Protein 6G9C (pdb70)

Secondary structure (DSSP, 8-state):
--EEEEEEETTGGGS-GGG---GGG--TTS-SEEEEEEEEE-TTS-EE-SSTTIIIIIHHHHHGGGGT-TT-EEEEEEE-TTT-SHHHHHHTTSHHHHHHHHHHHHHHHHHTT-SEEEEE-S---GGGHHHHHHHHHHHHHHHHHHHHHHTSPPPEEEEEEE--HHHHHHH--HHHHHHH-SEEEEE---SS-TTSSB---SS-SS--TTS-GGGTT-SHHHHHHHHHHHT--GGGEEEEEESEEEEEEES-TT--STT-BEEEEPPPPTTT--TTEEEHHHHHHHHHTTPEEEEETTTTEEEEEETTEEEE---HHHHHHHHHHHHHHT-SEEEEE-GGGS-TTS-S-TTTTT-SSTTTHHHHHHH-/--EEEEEEETTGGGS-GGG---GGG--TTS-SEEEEEEEEE-TTS-EE-SSTTIIIIIHHHHHHGGGT-TT-EEEEEEE-TTT-SHHHHHHTTSHHHHHHHHHHHHHHHHHTT-SEEEEE-S---GGGHHHHHHHHHHHHHHHHHHHHHHT-PPPEEEEEEE--HHHHHHH--HHHHHTT-SEEEEE---SS-TTSSB---SS-SS--TTS-GGGTT-SHHHHHHHHHHTT--GGGEEEEEESEEEEEEES-TT--STT-BEEEEPPPPTTT--TTEEEHHHHHHHHHTT-EEEEETTTTEEEEEETTEEEE---HHHHHHHHHHHHHHT-SEEEEE-GGGS-TTS-S-STTTT-SSTTTHHIIIII-

Solvent-accessible surface area: 28456 Å² total; per-residue (Å²): 191,26,23,25,0,0,3,5,1,2,86,0,21,110,22,43,64,75,0,86,2,34,8,119,49,15,72,38,78,5,0,50,31,2,0,0,0,28,4,86,22,45,128,72,27,38,13,62,52,116,29,181,9,0,68,114,79,9,4,52,12,3,28,96,22,50,31,72,2,101,72,1,78,0,0,0,0,2,8,1,182,153,68,29,27,69,37,5,57,139,0,0,51,66,145,84,40,10,35,100,0,8,59,23,0,3,24,11,0,38,89,21,143,11,30,0,0,0,0,3,1,17,49,1,86,85,89,5,73,140,34,2,26,72,0,0,69,31,0,20,56,51,0,71,88,3,14,164,59,2,33,41,102,79,13,45,0,0,0,5,0,3,6,41,16,165,34,1,67,37,0,2,47,1,73,22,1,15,177,19,5,43,14,0,0,0,22,0,18,49,9,21,0,29,150,40,110,94,4,8,6,0,0,5,1,69,40,24,176,138,34,52,94,118,49,82,64,64,0,0,55,48,0,0,97,43,2,32,98,63,37,2,70,75,90,34,0,0,0,0,0,0,1,8,0,48,0,0,19,3,60,50,63,99,114,24,100,30,33,7,57,12,133,31,44,0,94,50,13,109,23,20,149,107,57,4,10,0,0,7,0,3,0,8,62,47,58,83,85,65,12,104,93,45,81,17,85,57,0,60,0,0,16,0,10,52,58,66,25,0,1,1,2,2,11,29,81,0,0,88,27,0,0,70,14,0,84,125,60,81,4,1,0,0,0,0,45,0,1,1,19,0,1,5,58,12,62,26,10,109,128,28,143,38,83,109,1,2,0,0,8,11,0,62,98,31,16,70,184,29,24,23,0,0,3,5,2,2,83,0,23,112,22,40,65,90,0,90,1,33,7,115,49,15,71,41,80,5,0,20,27,3,0,0,0,31,5,80,26,42,128,78,28,35,12,59,44,120,27,184,11,0,64,114,81,11,3,42,4,3,29,85,26,57,29,78,2,112,74,4,54,0,0,0,0,2,8,0,183,152,69,30,31,64,35,5,57,132,0,0,52,66,148,83,39,12,38,98,0,7,55,25,0,0,33,12,0,34,118,21,130,9,35,0,0,0,0,3,2,15,54,2,85,85,85,5,72,140,33,2,25,70,0,0,70,34,0,20,48,67,0,71,92,10,11,129,31,2,79,38,114,75,17,42,0,0,0,5,1,3,7,42,14,164,34,1,60,42,0,1,46,1,73,21,1,17,173,18,5,43,13,1,0,0,24,0,16,48,8,22,0,26,148,41,112,96,3,8,5,0,1,5,1,64,42,24,183,135,35,55,94,130,47,80,66,66,0,0,54,47,1,0,97,44,1,36,94,64,36,2,67,75,92,34,0,0,0,0,0,0,0,10,0,43,0,0,17,2,57,57,57,98,113,23,96,32,30,7,55,12,131,32,44,0,94,50,12,109,23,21,152,103,56,3,15,0,0,6,0,4,0,4,65,48,50,80,89,64,12,109,89,39,82,16,82,71,0,54,1,0,14,0,11,54,57,65,24,0,1,0,3,2,10,32,78,0,0,83,26,0,0,75,11,0,97,134,58,76,10,3,0,0,1,0,45,0,1,0,21,0,1,2,54,6,79,22,8,112,120,33,148,41,83,111,0,3,1,0,8,12,0,76,94,38,16,73

Nearest PDB structures (foldseek):
  6g9c-assembly1_A  TM=1.003E+00  e=1.391E-88  Trichuris suis
  5wvb-assembly1_A  TM=9.791E-01  e=1.595E-53  Ostrinia furnacalis
  5wv9-assembly1_A  TM=9.792E-01  e=3.419E-53  Ostrinia furnacalis
  8fra-assembly3_C  TM=9.729E-01  e=1.405E-53  Mus musculus
  2ybu-assembly5_E  TM=9.716E-01  e=6.349E-52  Homo sapiens

InterPro domains:
  IPR001223 Glycoside hydrolase family 18, catalytic domain [PF00704] (58-394)
  IPR001223 Glycoside hydrolase family 18, catalytic domain [PS51910] (54-422)
  IPR001579 Glycosyl hydrolase family 18, active site [PS01095] (166-174)
  IPR002557 Chitin binding domain [PF01607] (454-503)
  IPR002557 Chitin binding domain [PS50940] (451-505)
  IPR002557 Chitin binding domain [SM00494] (452-505)
  IPR011583 Chitinase II/V-like, catalytic domain [SM00636] (54-394)
  IPR017853 Glycoside hydrolase superfamily [SSF51445] (53-445)
  IPR029070 Chitinase insertion domain superfamily [G3DSA:3.10.50.10] (295-365)
  IPR029070 Chitinase insertion domain superfamily [SSF54556] (296-365)
  IPR036508 Chitin binding domain superfamily [SSF57625] (452-507)
  IPR050314 Glycosyl hydrolase family 18 [PTHR11177] (53-434)

Foldseek 3Di:
DFFEEFEDEPCQCVFDDLLHDALVLDDAPLGQEYEYPAWDQDLLLAIGRDDPCVQPGRLVSNVVSCVVHVSHAYAHEYADDVNACPSVLVQLVDPVSLVNNLVRVVVVCVVSVHQAYEYEHPFAFLSCQVSVLVSLVVNQVVQVVVCVVVVHDGGAYEYEYELQLVRCVRHYQLQSNLVRHPAYAYPLFCLDWQVDQFAAAGAFQADDPPDDPVCRQSHQPNSLVSSVVSHRDQLRYAGEDEQKKFKFQAPDQVQADHGGGGDGFAQQFNGVRDTGMAFNLSVQQVVVVPWDWDQDVRRQWIWTHDRRMIITGHDLRSLLVNQVVCVVVVGNAYYYPHLSRFQSQLPRHPVVPSDGRSRSSVRVVPVD/DFAEEFEDEPCQCVFDDPLHDALVLDDAPLGLEYEYPAWEQDLLLAIGRDDPCVQPGRLVSNVVSCVRPVSRAYAHEYADDVNAAPSVQVQLPDPVSLVNNLVNVVVVCVVSVHQAYEYERPFAFLSCQVSVLVSLQVNQVVQVVVCVVPVHDGRAYEYEYELDLVRCVGHYQLQSNLVRHQAYAYPLFCLDWQVDQFAAAGAFQADDPPDDPVCRCNHQPNSLVSSVVSHRPQQRYAGEDEQKKFKFQAPDQVQADGGGGGDGFAQQFNGVRDTGMAFNLSVQQVVVVPWDKDQDVRRQWIWTHDRRMIITGHDLRSLLVNQVVCVVVVGNAYYYPHLSRFQSQLPSHPPVVSDGRSRSSVRVVPVD

Sequence (736 aa):
KYVRGCYFTNWAQYRPGNGKYNPEHYQANLCEYIFYAFAKLNDDFTVDQFEWNDIDVLYPGVMKQKSSQPDLKVLLSLGGWNAGTATFKKMAATYSNRAKFISSLVSFLQQNKFDGFDLDWEYPESSDKENYLLLCQEILAKFEEVAKCTSTSRLLFTAAVSANPKTVDAGYDVPALAKVLDFVNLMCYDFHGAWETQTGINSPLYSRKEDSSEFKMWNVEQSSKYWSDKGMPKKQIIIGLPTYGRGWTLSDASKTDIGAPAQGSSTATEYLREAGVVISYYEVCQKLSSGAKRVWDDESKTPYLVQGNQWFSYDDVESMKAKINWIKQENYGGAFVWTLDYDDFLGSFCTEHNGKKYPLISLMQEILGKYVRGCYFTNWAQYRPGNGKYNPEHYQANLCEYIFYAFAKLNDDFTVDQFEWNDIDVLYPGVMKQKSSQPDLKVLLSLGGWNAGTATFKKMAATYSNRAKFISSSLVSFLQQNKFDGFDLDWEYPESSDKENYLLLCQEILAKFEEVAKCTSTSRLLFTAAVSANPKTVDAGYDVPALAKVLDFVNLMCYDFHGAWETQTGINSPLYSRKEDSSEFKMWNVEQSSKYWSDKGMPKKQIIIGLPTYGRGWTLSDASKTDIGAPAQGSSTATEYLREAGVISYYEVCQKLSSGAKRVWDDESKTPYLVQGNQWFSYDDVESMKAKINWIKQENYGGAFVWTLDYDDFLGSFCTEHNGKKYPLISLMQEILG

Organism: NCBI:txid68888

Structure (mmCIF, N/CA/C/O backbone):
data_6G9C
#
_entry.id   6G9C
#
_cell.length_a   196.083
_cell.length_b   52.613
_cell.length_c   93.450
_cell.angle_alpha   90.000
_cell.angle_beta   108.790
_cell.angle_gamma   90.000
#
_symmetry.space_group_name_H-M   'C 1 2 1'
#
loop_
_entity.id
_entity.type
_entity.pdbx_description
1 polymer 'Immunomodulatory active chitinase'
2 non-polymer 1,2-ETHANEDIOL
3 water water
#
loop_
_atom_site.group_PDB
_atom_site.id
_atom_site.type_symbol
_atom_site.label_atom_id
_atom_site.label_alt_id
_atom_site.label_comp_id
_atom_site.label_asym_id
_atom_site.label_entity_id
_atom_site.label_seq_id
_atom_site.pdbx_PDB_ins_code
_atom_site.Cartn_x
_atom_site.Cartn_y
_atom_site.Cartn_z
_atom_site.occupancy
_atom_site.B_iso_or_equiv
_atom_site.auth_seq_id
_atom_site.auth_comp_id
_atom_site.auth_asym_id
_atom_site.auth_atom_id
_atom_site.pdbx_PDB_model_num
ATOM 1 N N . LYS A 1 32 ? 74.101 50.968 -10.643 1.00 56.25 32 LYS A N 1
ATOM 2 C CA . LYS A 1 32 ? 74.273 52.060 -9.689 1.00 53.35 32 LYS A CA 1
ATOM 3 C C . LYS A 1 32 ? 73.784 51.707 -8.275 1.00 48.87 32 LYS A C 1
ATOM 4 O O . LYS A 1 32 ? 74.332 52.207 -7.290 1.00 54.54 32 LYS A O 1
ATOM 10 N N . TYR A 1 33 ? 72.758 50.862 -8.161 1.00 37.54 33 TYR A N 1
ATOM 11 C CA . TYR A 1 33 ? 72.289 50.397 -6.859 1.00 40.76 33 TYR A CA 1
ATOM 12 C C . TYR A 1 33 ? 72.339 48.875 -6.798 1.00 41.07 33 TYR A C 1
ATOM 13 O O . TYR A 1 33 ? 71.927 48.194 -7.744 1.00 36.27 33 TYR A O 1
ATOM 22 N N . VAL A 1 34 ? 72.866 48.351 -5.685 1.00 35.02 34 VAL A N 1
ATOM 23 C CA . VAL A 1 34 ? 72.774 46.925 -5.388 1.00 34.19 34 VAL A CA 1
ATOM 24 C C . VAL A 1 34 ? 71.319 46.560 -5.112 1.00 31.99 34 VAL A C 1
ATOM 25 O O . VAL A 1 34 ? 70.612 47.281 -4.398 1.00 35.31 34 VAL A O 1
ATOM 29 N N . ARG A 1 35 ? 70.866 45.430 -5.660 1.00 29.57 35 ARG A N 1
ATOM 30 C CA . ARG A 1 35 ? 69.564 44.855 -5.318 1.00 26.58 35 ARG A CA 1
ATOM 31 C C . ARG A 1 35 ? 69.776 43.401 -4.926 1.00 27.83 35 ARG A C 1
ATOM 32 O O . ARG A 1 35 ? 70.085 42.569 -5.781 1.00 30.50 35 ARG A O 1
ATOM 40 N N . GLY A 1 36 ? 69.621 43.094 -3.635 1.00 27.92 36 GLY A N 1
ATOM 41 C CA . GLY A 1 36 ? 69.830 41.732 -3.166 1.00 28.54 36 GLY A CA 1
ATOM 42 C C . GLY A 1 36 ? 68.596 41.062 -2.589 1.00 26.49 36 GLY A C 1
ATOM 43 O O . GLY A 1 36 ? 67.676 41.744 -2.133 1.00 26.94 36 GLY A O 1
ATOM 44 N N . CYS A 1 37 ? 68.568 39.728 -2.588 1.00 25.76 37 CYS A N 1
ATOM 45 C CA . CYS A 1 37 ? 67.441 38.962 -2.073 1.00 28.10 37 CYS A CA 1
ATOM 46 C C . CYS A 1 37 ? 67.949 37.710 -1.393 1.00 25.64 37 CYS A C 1
ATOM 47 O O . CYS A 1 37 ? 68.745 36.980 -1.985 1.00 24.44 37 CYS A O 1
ATOM 50 N N . TYR A 1 38 ? 67.430 37.409 -0.207 1.00 22.90 38 TYR A N 1
ATOM 51 C CA . TYR A 1 38 ? 67.755 36.149 0.454 1.00 25.02 38 TYR A CA 1
ATOM 52 C C . TYR A 1 38 ? 66.749 35.058 0.087 1.00 31.38 38 TYR A C 1
ATOM 53 O O . TYR A 1 38 ? 65.532 35.234 0.235 1.00 29.52 38 TYR A O 1
ATOM 62 N N . PHE A 1 39 ? 67.276 33.943 -0.413 1.00 25.35 39 PHE A N 1
ATOM 63 C CA . PHE A 1 39 ? 66.575 32.670 -0.515 1.00 26.89 39 PHE A CA 1
ATOM 64 C C . PHE A 1 39 ? 66.827 31.873 0.762 1.00 25.68 39 PHE A C 1
ATOM 65 O O . PHE A 1 39 ? 67.935 31.919 1.312 1.00 27.69 39 PHE A O 1
ATOM 73 N N . THR A 1 40 ? 65.812 31.138 1.240 1.00 25.29 40 THR A N 1
ATOM 74 C CA . THR A 1 40 ? 65.963 30.326 2.447 1.00 27.94 40 THR A CA 1
ATOM 75 C C . THR A 1 40 ? 65.632 28.866 2.154 1.00 29.77 40 THR A C 1
ATOM 76 O O . THR A 1 40 ? 64.582 28.564 1.571 1.00 29.63 40 THR A O 1
ATOM 80 N N . ASN A 1 41 ? 66.510 27.956 2.594 1.00 27.74 41 ASN A N 1
ATOM 81 C CA . ASN A 1 41 ? 66.350 26.551 2.229 1.00 31.15 41 ASN A CA 1
ATOM 82 C C . ASN A 1 41 ? 65.383 25.790 3.152 1.00 30.50 41 ASN A C 1
ATOM 83 O O . ASN A 1 41 ? 65.272 24.559 3.032 1.00 34.85 41 ASN A O 1
ATOM 88 N N . TRP A 1 42 ? 64.647 26.480 4.033 1.00 33.87 42 TRP A N 1
ATOM 89 C CA . TRP A 1 42 ? 63.557 25.847 4.765 1.00 35.86 42 TRP A CA 1
ATOM 90 C C . TRP A 1 42 ? 62.174 26.293 4.287 1.00 37.08 42 TRP A C 1
ATOM 91 O O . TRP A 1 42 ? 61.166 25.748 4.758 1.00 35.31 42 TRP A O 1
ATOM 102 N N . ALA A 1 43 ? 62.094 27.256 3.360 1.00 34.35 43 ALA A N 1
ATOM 103 C CA . ALA A 1 43 ? 60.793 27.674 2.830 1.00 31.54 43 ALA A CA 1
ATOM 104 C C . ALA A 1 43 ? 60.132 26.581 1.999 1.00 35.06 43 ALA A C 1
ATOM 105 O O . ALA A 1 43 ? 58.907 26.628 1.788 1.00 34.24 43 ALA A O 1
ATOM 107 N N . GLN A 1 44 ? 60.907 25.587 1.553 1.00 30.64 44 GLN A N 1
ATOM 108 C CA . GLN A 1 44 ? 60.371 24.421 0.873 1.00 32.85 44 GLN A CA 1
ATOM 109 C C . GLN A 1 44 ? 59.456 23.598 1.756 1.00 41.22 44 GLN A C 1
ATOM 110 O O . GLN A 1 44 ? 58.768 22.712 1.242 1.00 39.18 44 GLN A O 1
ATOM 116 N N . TYR A 1 45 ? 59.453 23.831 3.066 1.00 37.54 45 TYR A N 1
ATOM 117 C CA . TYR A 1 45 ? 58.624 23.032 3.955 1.00 42.41 45 TYR A CA 1
ATOM 118 C C . TYR A 1 45 ? 57.290 23.689 4.281 1.00 38.25 45 TYR A C 1
ATOM 119 O O . TYR A 1 45 ? 56.458 23.065 4.947 1.00 39.75 45 TYR A O 1
ATOM 128 N N . ARG A 1 46 ? 57.057 24.916 3.825 1.00 40.12 46 ARG A N 1
ATOM 129 C CA . ARG A 1 46 ? 55.772 25.552 4.073 1.00 35.91 46 ARG A CA 1
ATOM 130 C C . ARG A 1 46 ? 54.675 24.896 3.236 1.00 43.29 46 ARG A C 1
ATOM 131 O O . ARG A 1 46 ? 54.932 24.420 2.127 1.00 41.76 46 ARG A O 1
ATOM 139 N N . PRO A 1 47 ? 53.448 24.860 3.749 1.00 41.27 47 PRO A N 1
ATOM 140 C CA . PRO A 1 47 ? 52.362 24.167 3.047 1.00 41.42 47 PRO A CA 1
ATOM 141 C C . PRO A 1 47 ? 51.759 25.008 1.931 1.00 37.91 47 PRO A C 1
ATOM 142 O O . PRO A 1 47 ? 51.903 26.231 1.890 1.00 36.40 47 PRO A O 1
ATOM 146 N N . GLY A 1 48 ? 51.074 24.308 1.019 1.00 44.86 48 GLY A N 1
ATOM 147 C CA . GLY A 1 48 ? 50.202 24.948 0.037 1.00 40.64 48 GLY A CA 1
ATOM 148 C C . GLY A 1 48 ? 50.903 26.033 -0.756 1.00 41.18 48 GLY A C 1
ATOM 149 O O . GLY A 1 48 ? 52.021 25.850 -1.249 1.00 36.23 48 GLY A O 1
ATOM 150 N N . ASN A 1 49 ? 50.253 27.195 -0.862 1.00 37.38 49 ASN A N 1
ATOM 151 C CA . ASN A 1 49 ? 50.765 28.303 -1.661 1.00 38.51 49 ASN A CA 1
ATOM 152 C C . ASN A 1 49 ? 51.864 29.083 -0.955 1.00 39.09 49 ASN A C 1
ATOM 153 O O . ASN A 1 49 ? 52.388 30.045 -1.532 1.00 36.83 49 ASN A O 1
ATOM 158 N N . GLY A 1 50 ? 52.227 28.692 0.272 1.00 35.13 50 GLY A N 1
ATOM 159 C CA . GLY A 1 50 ? 53.418 29.221 0.912 1.00 32.90 50 GLY A CA 1
ATOM 160 C C . GLY A 1 50 ? 54.693 28.489 0.562 1.00 35.75 50 GLY A C 1
ATOM 161 O O . GLY A 1 50 ? 55.785 29.001 0.838 1.00 35.17 50 GLY A O 1
ATOM 162 N N . LYS A 1 51 ? 54.593 27.292 -0.018 1.00 34.06 51 LYS A N 1
ATOM 163 C CA . LYS A 1 51 ? 55.810 26.569 -0.374 1.00 38.41 51 LYS A CA 1
ATOM 164 C C . LYS A 1 51 ? 56.583 27.321 -1.452 1.00 36.47 51 LYS A C 1
ATOM 165 O O . LYS A 1 51 ? 56.034 27.639 -2.511 1.00 34.58 51 LYS A O 1
ATOM 171 N N . TYR A 1 52 ? 57.864 27.599 -1.184 1.00 35.26 52 TYR A N 1
ATOM 172 C CA . TYR A 1 52 ? 58.702 28.371 -2.096 1.00 34.02 52 TYR A CA 1
ATOM 173 C C . TYR A 1 52 ? 59.749 27.456 -2.713 1.00 34.37 52 TYR A C 1
ATOM 174 O O . TYR A 1 52 ? 60.547 26.839 -1.995 1.00 35.90 52 TYR A O 1
ATOM 183 N N . ASN A 1 53 ? 59.750 27.388 -4.048 1.00 37.64 53 ASN A N 1
ATOM 184 C CA . ASN A 1 53 ? 60.704 26.659 -4.868 1.00 39.80 53 ASN A CA 1
ATOM 185 C C . ASN A 1 53 ? 61.604 27.625 -5.627 1.00 40.32 53 ASN A C 1
ATOM 186 O O . ASN A 1 53 ? 61.192 28.751 -5.929 1.00 36.43 53 ASN A O 1
ATOM 191 N N . PRO A 1 54 ? 62.832 27.211 -5.958 1.00 38.30 54 PRO A N 1
ATOM 192 C CA . PRO A 1 54 ? 63.726 28.092 -6.730 1.00 34.67 54 PRO A CA 1
ATOM 193 C C . PRO A 1 54 ? 63.119 28.598 -8.029 1.00 35.65 54 PRO A C 1
ATOM 194 O O . PRO A 1 54 ? 63.374 29.747 -8.415 1.00 36.21 54 PRO A O 1
ATOM 198 N N . GLU A 1 55 ? 62.290 27.792 -8.701 1.00 36.21 55 GLU A N 1
ATOM 199 C CA . GLU A 1 55 ? 61.687 28.243 -9.946 1.00 41.24 55 GLU A CA 1
ATOM 200 C C . GLU A 1 55 ? 60.635 29.318 -9.724 1.00 42.12 55 GLU A C 1
ATOM 201 O O . GLU A 1 55 ? 60.133 29.880 -10.704 1.00 44.17 55 GLU A O 1
ATOM 207 N N . HIS A 1 56 ? 60.272 29.599 -8.471 1.00 34.15 56 HIS A N 1
ATOM 208 C CA . HIS A 1 56 ? 59.384 30.715 -8.180 1.00 35.89 56 HIS A CA 1
ATOM 209 C C . HIS A 1 56 ? 60.083 32.063 -8.279 1.00 39.38 56 HIS A C 1
ATOM 210 O O . HIS A 1 56 ? 59.396 33.093 -8.289 1.00 36.50 56 HIS A O 1
ATOM 217 N N . TYR A 1 57 ? 61.419 32.085 -8.336 1.00 34.94 57 TYR A N 1
ATOM 218 C CA . TYR A 1 57 ? 62.141 33.336 -8.535 1.00 31.83 57 TYR A CA 1
ATOM 219 C C . TYR A 1 57 ? 61.730 33.952 -9.870 1.00 37.06 57 TYR A C 1
ATOM 220 O O . TYR A 1 57 ? 61.382 33.249 -10.821 1.00 41.34 57 TYR A O 1
ATOM 229 N N . GLN A 1 58 ? 61.738 35.280 -9.932 1.00 37.35 58 GLN A N 1
ATOM 230 C CA . GLN A 1 58 ? 61.318 36.005 -11.125 1.00 41.16 58 GLN A CA 1
ATOM 231 C C . GLN A 1 58 ? 62.502 36.790 -11.671 1.00 37.94 58 GLN A C 1
ATOM 232 O O . GLN A 1 58 ? 63.129 37.555 -10.934 1.00 35.37 58 GLN A O 1
ATOM 238 N N . ALA A 1 59 ? 62.801 36.599 -12.961 1.00 38.64 59 ALA A N 1
ATOM 239 C CA . ALA A 1 59 ? 63.963 37.231 -13.577 1.00 41.87 59 ALA A CA 1
ATOM 240 C C . ALA A 1 59 ? 63.987 38.734 -13.317 1.00 45.13 59 ALA A C 1
ATOM 241 O O . ALA A 1 59 ? 62.955 39.412 -13.395 1.00 41.20 59 ALA A O 1
ATOM 243 N N . ASN A 1 60 ? 65.178 39.238 -12.974 1.00 39.36 60 ASN A N 1
ATOM 244 C CA . ASN A 1 60 ? 65.512 40.650 -12.771 1.00 41.19 60 ASN A CA 1
ATOM 245 C C . ASN A 1 60 ? 64.978 41.236 -11.469 1.00 36.82 60 ASN A C 1
ATOM 246 O O . ASN A 1 60 ? 65.095 42.445 -11.248 1.00 39.33 60 ASN A O 1
ATOM 251 N N . LEU A 1 61 ? 64.380 40.421 -10.605 1.00 33.34 61 LEU A N 1
ATOM 252 C CA . LEU A 1 61 ? 64.003 40.882 -9.274 1.00 36.35 61 LEU A CA 1
ATOM 253 C C . LEU A 1 61 ? 65.219 41.385 -8.497 1.00 38.51 61 LEU A C 1
ATOM 254 O O . LEU A 1 61 ? 65.186 42.466 -7.894 1.00 36.14 61 LEU A O 1
ATOM 259 N N . CYS A 1 62 ? 66.306 40.618 -8.520 1.00 29.50 62 CYS A N 1
ATOM 260 C CA . CYS A 1 62 ? 67.501 40.860 -7.720 1.00 27.95 62 CYS A CA 1
ATOM 261 C C . CYS A 1 62 ? 68.710 40.786 -8.638 1.00 34.35 62 CYS A C 1
ATOM 262 O O . CYS A 1 62 ? 68.674 40.093 -9.654 1.00 36.30 62 CYS A O 1
ATOM 265 N N . GLU A 1 63 ? 69.780 41.506 -8.296 1.00 30.16 63 GLU A N 1
ATOM 266 C CA . GLU A 1 63 ? 71.042 41.191 -8.963 1.00 35.06 63 GLU A CA 1
ATOM 267 C C . GLU A 1 63 ? 71.813 40.108 -8.227 1.00 33.78 63 GLU A C 1
ATOM 268 O O . GLU A 1 63 ? 72.549 39.339 -8.855 1.00 33.81 63 GLU A O 1
ATOM 274 N N . TYR A 1 64 ? 71.634 40.024 -6.915 1.00 26.80 64 TYR A N 1
ATOM 275 C CA . TYR A 1 64 ? 72.326 39.070 -6.073 1.00 25.45 64 TYR A CA 1
ATOM 276 C C . TYR A 1 64 ? 71.286 38.274 -5.301 1.00 32.20 64 TYR A C 1
ATOM 277 O O . TYR A 1 64 ? 70.409 38.857 -4.654 1.00 28.49 64 TYR A O 1
ATOM 286 N N . ILE A 1 65 ? 71.385 36.951 -5.359 1.00 25.32 65 ILE A N 1
ATOM 287 C CA . ILE A 1 65 ? 70.625 36.081 -4.469 1.00 25.39 65 ILE A CA 1
ATOM 288 C C . ILE A 1 65 ? 71.588 35.548 -3.421 1.00 28.36 65 ILE A C 1
ATOM 289 O O . ILE A 1 65 ? 72.665 35.048 -3.764 1.00 29.81 65 ILE A O 1
ATOM 294 N N . PHE A 1 66 ? 71.199 35.646 -2.151 1.00 25.69 66 PHE A N 1
ATOM 295 C CA . PHE A 1 66 ? 71.990 35.113 -1.043 1.00 26.84 66 PHE A CA 1
ATOM 296 C C . PHE A 1 66 ? 71.308 33.841 -0.557 1.00 30.05 66 PHE A C 1
ATOM 297 O O . PHE A 1 66 ? 70.120 33.861 -0.213 1.00 28.42 66 PHE A O 1
ATOM 305 N N . TYR A 1 67 ? 72.049 32.734 -0.554 1.00 25.89 67 TYR A N 1
ATOM 306 C CA . TYR A 1 67 ? 71.482 31.431 -0.217 1.00 28.37 67 TYR A CA 1
ATOM 307 C C . TYR A 1 67 ? 71.676 31.161 1.274 1.00 26.36 67 TYR A C 1
ATOM 308 O O . TYR A 1 67 ? 72.797 30.880 1.720 1.00 24.85 67 TYR A O 1
ATOM 317 N N . ALA A 1 68 ? 70.585 31.233 2.043 1.00 24.54 68 ALA A N 1
ATOM 318 C CA . ALA A 1 68 ? 70.617 30.958 3.480 1.00 27.69 68 ALA A CA 1
ATOM 319 C C . ALA A 1 68 ? 70.060 29.564 3.758 1.00 30.02 68 ALA A C 1
ATOM 320 O O . ALA A 1 68 ? 68.919 29.273 3.379 1.00 32.49 68 ALA A O 1
ATOM 322 N N . PHE A 1 69 ? 70.836 28.693 4.428 1.00 27.00 69 PHE A N 1
ATOM 323 C CA . PHE A 1 69 ? 72.239 28.862 4.858 1.00 28.88 69 PHE A CA 1
ATOM 324 C C . PHE A 1 69 ? 73.015 27.578 4.588 1.00 30.01 69 PHE A C 1
ATOM 325 O O . PHE A 1 69 ? 72.435 26.489 4.542 1.00 32.55 69 PHE A O 1
ATOM 333 N N . ALA A 1 70 ? 74.340 27.680 4.486 1.00 28.59 70 ALA A N 1
ATOM 334 C CA . ALA A 1 70 ? 75.176 26.501 4.619 1.00 34.57 70 ALA A CA 1
ATOM 335 C C . ALA A 1 70 ? 75.372 26.181 6.102 1.00 37.37 70 ALA A C 1
ATOM 336 O O . ALA A 1 70 ? 74.901 26.899 6.988 1.00 35.17 70 ALA A O 1
ATOM 338 N N . LYS A 1 71 ? 76.102 25.099 6.370 1.00 36.16 71 LYS A N 1
ATOM 339 C CA . LYS A 1 71 ? 76.339 24.599 7.718 1.00 35.33 71 LYS A CA 1
ATOM 340 C C . LYS A 1 71 ? 77.825 24.690 8.036 1.00 36.80 71 LYS A C 1
ATOM 341 O O . LYS A 1 71 ? 78.656 24.246 7.235 1.00 36.71 71 LYS A O 1
ATOM 347 N N . LEU A 1 72 ? 78.156 25.252 9.207 1.00 33.87 72 LEU A N 1
ATOM 348 C CA . LEU A 1 72 ? 79.521 25.226 9.748 1.00 37.08 72 LEU A CA 1
ATOM 349 C C . LEU A 1 72 ? 79.609 24.118 10.789 1.00 41.22 72 LEU A C 1
ATOM 350 O O . LEU A 1 72 ? 79.042 24.237 11.881 1.00 44.90 72 LEU A O 1
ATOM 355 N N . ASN A 1 73 ? 80.326 23.049 10.455 1.00 39.53 73 ASN A N 1
ATOM 356 C CA . ASN A 1 73 ? 80.470 21.904 11.333 1.00 46.21 73 ASN A CA 1
ATOM 357 C C . ASN A 1 73 ? 81.364 22.244 12.525 1.00 48.44 73 ASN A C 1
ATOM 358 O O . ASN A 1 73 ? 82.077 23.251 12.542 1.00 44.92 73 ASN A O 1
ATOM 363 N N . ASP A 1 74 ? 81.317 21.371 13.536 1.00 46.15 74 ASP A N 1
ATOM 364 C CA . ASP A 1 74 ? 82.109 21.583 14.743 1.00 49.89 74 ASP A CA 1
ATOM 365 C C . ASP A 1 74 ? 83.600 21.626 14.447 1.00 52.87 74 ASP A C 1
ATOM 366 O O . ASP A 1 74 ? 84.348 22.320 15.147 1.00 55.31 74 ASP A O 1
ATOM 371 N N . ASP A 1 75 ? 84.056 20.894 13.432 1.00 51.64 75 ASP A N 1
ATOM 372 C CA . ASP A 1 75 ? 85.473 20.852 13.100 1.00 51.01 75 ASP A CA 1
ATOM 373 C C . ASP A 1 75 ? 85.890 21.975 12.163 1.00 48.91 75 ASP A C 1
ATOM 374 O O . ASP A 1 75 ? 87.031 21.969 11.684 1.00 47.42 75 ASP A O 1
ATOM 379 N N . PHE A 1 76 ? 84.980 22.909 11.878 1.00 42.67 76 PHE A N 1
ATOM 380 C CA . PHE A 1 76 ? 85.182 24.142 11.100 1.00 42.35 76 PHE A CA 1
ATOM 381 C C . PHE A 1 76 ? 85.099 23.909 9.595 1.00 42.70 76 PHE A C 1
ATOM 382 O O . PHE A 1 76 ? 85.426 24.829 8.824 1.00 43.37 76 PHE A O 1
ATOM 390 N N . THR A 1 77 ? 84.683 22.730 9.140 1.00 44.89 77 THR A N 1
ATOM 391 C CA . THR A 1 77 ? 84.462 22.519 7.716 1.00 46.34 77 THR A CA 1
ATOM 392 C C . THR A 1 77 ? 83.038 22.929 7.325 1.00 44.23 77 THR A C 1
ATOM 393 O O . THR A 1 77 ? 82.145 23.048 8.167 1.00 39.46 77 THR A O 1
ATOM 397 N N . VAL A 1 78 ? 82.839 23.163 6.026 1.00 37.90 78 VAL A N 1
ATOM 398 C CA . VAL A 1 78 ? 81.576 23.662 5.484 1.00 36.81 78 VAL A CA 1
ATOM 399 C C . VAL A 1 78 ? 80.847 22.534 4.765 1.00 39.97 78 VAL A C 1
ATOM 400 O O . VAL A 1 78 ? 81.476 21.703 4.099 1.00 40.06 78 VAL A O 1
ATOM 404 N N . ASP A 1 79 ? 79.516 22.524 4.881 1.00 39.46 79 ASP A N 1
ATOM 405 C CA . ASP A 1 79 ? 78.699 21.516 4.222 1.00 40.34 79 ASP A CA 1
ATOM 406 C C . ASP A 1 79 ? 77.279 22.041 4.048 1.00 38.80 79 ASP A C 1
ATOM 407 O O . ASP A 1 79 ? 76.891 23.076 4.607 1.00 37.20 79 ASP A O 1
ATOM 412 N N . GLN A 1 80 ? 76.503 21.305 3.254 1.00 37.99 80 GLN A N 1
ATOM 413 C CA . GLN A 1 80 ? 75.103 21.655 3.059 1.00 38.98 80 GLN A CA 1
ATOM 414 C C . GLN A 1 80 ? 74.339 21.479 4.363 1.00 39.90 80 GLN A C 1
ATOM 415 O O . GLN A 1 80 ? 74.688 20.652 5.214 1.00 40.34 80 GLN A O 1
ATOM 421 N N . PHE A 1 81 ? 73.301 22.280 4.528 1.00 41.10 81 PHE A N 1
ATOM 422 C CA . PHE A 1 81 ? 72.478 22.169 5.720 1.00 40.07 81 PHE A CA 1
ATOM 423 C C . PHE A 1 81 ? 71.283 21.256 5.487 1.00 41.42 81 PHE A C 1
ATOM 424 O O . PHE A 1 81 ? 71.010 20.367 6.300 1.00 49.56 81 PHE A O 1
ATOM 432 N N . GLU A 1 82 ? 70.570 21.455 4.384 1.00 39.25 82 GLU A N 1
ATOM 433 C CA . GLU A 1 82 ? 69.391 20.654 4.095 1.00 43.41 82 GLU A CA 1
ATOM 434 C C . GLU A 1 82 ? 69.764 19.481 3.201 1.00 46.77 82 GLU A C 1
ATOM 435 O O . GLU A 1 82 ? 70.652 19.580 2.348 1.00 44.94 82 GLU A O 1
ATOM 441 N N . TRP A 1 83 ? 69.055 18.369 3.405 1.00 43.60 83 TRP A N 1
ATOM 442 C CA . TRP A 1 83 ? 69.353 17.111 2.735 1.00 49.77 83 TRP A CA 1
ATOM 443 C C . TRP A 1 83 ? 69.380 17.234 1.218 1.00 51.91 83 TRP A C 1
ATOM 444 O O . TRP A 1 83 ? 69.993 16.391 0.553 1.00 49.70 83 TRP A O 1
ATOM 455 N N . ASN A 1 84 ? 68.720 18.247 0.648 1.00 45.45 84 ASN A N 1
ATOM 456 C CA . ASN A 1 84 ? 68.616 18.375 -0.801 1.00 41.50 84 ASN A CA 1
ATOM 457 C C . ASN A 1 84 ? 69.226 19.673 -1.319 1.00 42.81 84 ASN A C 1
ATOM 458 O O . ASN A 1 84 ? 68.882 20.108 -2.421 1.00 44.21 84 ASN A O 1
ATOM 463 N N . ASP A 1 85 ? 70.120 20.305 -0.553 1.00 42.64 85 ASP A N 1
ATOM 464 C CA . ASP A 1 85 ? 70.770 21.529 -1.022 1.00 35.55 85 ASP A CA 1
ATOM 465 C C . ASP A 1 85 ? 71.603 21.257 -2.272 1.00 44.81 85 ASP A C 1
ATOM 466 O O . ASP A 1 85 ? 71.330 21.797 -3.353 1.00 40.49 85 ASP A O 1
ATOM 471 N N . ILE A 1 86 ? 72.635 20.417 -2.132 1.00 42.35 86 ILE A N 1
ATOM 472 C CA . ILE A 1 86 ? 73.577 20.171 -3.223 1.00 40.18 86 ILE A CA 1
ATOM 473 C C . ILE A 1 86 ? 72.882 19.506 -4.398 1.00 41.60 86 ILE A C 1
ATOM 474 O O . ILE A 1 86 ? 73.107 19.875 -5.557 1.00 43.92 86 ILE A O 1
ATOM 479 N N . ASP A 1 87 ? 72.005 18.536 -4.120 1.00 42.81 87 ASP A N 1
ATOM 480 C CA . ASP A 1 87 ? 71.383 17.750 -5.179 1.00 47.25 87 ASP A CA 1
ATOM 481 C C . ASP A 1 87 ? 70.263 18.491 -5.904 1.00 49.87 87 ASP A C 1
ATOM 482 O O . ASP A 1 87 ? 70.054 18.253 -7.097 1.00 53.24 87 ASP A O 1
ATOM 487 N N . VAL A 1 88 ? 69.521 19.371 -5.225 1.00 44.97 88 VAL A N 1
ATOM 488 C CA . VAL A 1 88 ? 68.293 19.899 -5.817 1.00 44.81 88 VAL A CA 1
ATOM 489 C C . VAL A 1 88 ? 68.262 21.423 -5.797 1.00 43.22 88 VAL A C 1
ATOM 490 O O . VAL A 1 88 ? 68.115 22.067 -6.842 1.00 40.48 88 VAL A O 1
ATOM 494 N N . LEU A 1 89 ? 68.408 22.014 -4.611 1.00 35.83 89 LEU A N 1
ATOM 495 C CA . LEU A 1 89 ? 68.108 23.433 -4.461 1.00 34.75 89 LEU A CA 1
ATOM 496 C C . LEU A 1 89 ? 69.217 24.330 -5.004 1.00 34.51 89 LEU A C 1
ATOM 497 O O . LEU A 1 89 ? 68.917 25.327 -5.673 1.00 34.95 89 LEU A O 1
ATOM 502 N N . TYR A 1 90 ? 70.490 24.033 -4.702 1.00 37.16 90 TYR A N 1
ATOM 503 C CA . TYR A 1 90 ? 71.579 24.806 -5.303 1.00 35.11 90 TYR A CA 1
ATOM 504 C C . TYR A 1 90 ? 71.463 24.860 -6.821 1.00 38.79 90 TYR A C 1
ATOM 505 O O . TYR A 1 90 ? 71.471 25.971 -7.380 1.00 36.17 90 TYR A O 1
ATOM 514 N N . PRO A 1 91 ? 71.369 23.739 -7.546 1.00 42.83 91 PRO A N 1
ATOM 515 C CA . PRO A 1 91 ? 71.258 23.853 -9.007 1.00 45.41 91 PRO A CA 1
ATOM 516 C C . PRO A 1 91 ? 69.957 24.485 -9.440 1.00 45.93 91 PRO A C 1
ATOM 517 O O . PRO A 1 91 ? 69.927 25.139 -10.488 1.00 40.74 91 PRO A O 1
ATOM 521 N N . GLY A 1 92 ? 68.883 24.303 -8.664 1.00 38.36 92 GLY A N 1
ATOM 522 C CA . GLY A 1 92 ? 67.635 24.974 -8.978 1.00 37.27 92 GLY A CA 1
ATOM 523 C C . GLY A 1 92 ? 67.768 26.484 -8.956 1.00 39.47 92 GLY A C 1
ATOM 524 O O . GLY A 1 92 ? 67.230 27.175 -9.825 1.00 35.78 92 GLY A O 1
ATOM 525 N N . VAL A 1 93 ? 68.485 27.019 -7.962 1.00 38.56 93 VAL A N 1
ATOM 526 C CA . VAL A 1 93 ? 68.726 28.458 -7.937 1.00 33.95 93 VAL A CA 1
ATOM 527 C C . VAL A 1 93 ? 69.650 28.864 -9.078 1.00 36.59 93 VAL A C 1
ATOM 528 O O . VAL A 1 93 ? 69.382 29.846 -9.781 1.00 36.45 93 VAL A O 1
ATOM 532 N N . MET A 1 94 ? 70.743 28.111 -9.295 1.00 33.72 94 MET A N 1
ATOM 533 C CA . MET A 1 94 ? 71.663 28.434 -10.386 1.00 35.97 94 MET A CA 1
ATOM 534 C C . MET A 1 94 ? 70.959 28.442 -11.743 1.00 41.50 94 MET A C 1
ATOM 535 O O . MET A 1 94 ? 71.356 29.196 -12.639 1.00 38.36 94 MET A O 1
ATOM 540 N N . LYS A 1 95 ? 69.935 27.596 -11.913 1.00 38.92 95 LYS A N 1
ATOM 541 C CA . LYS A 1 95 ? 69.162 27.544 -13.155 1.00 42.27 95 LYS A CA 1
ATOM 542 C C . LYS A 1 95 ? 68.603 28.907 -13.544 1.00 45.86 95 LYS A C 1
ATOM 543 O O . LYS A 1 95 ? 68.413 29.191 -14.734 1.00 43.51 95 LYS A O 1
ATOM 549 N N . GLN A 1 96 ? 68.277 29.741 -12.554 1.00 42.29 96 GLN A N 1
ATOM 550 C CA . GLN A 1 96 ? 67.677 31.040 -12.829 1.00 39.59 96 GLN A CA 1
ATOM 551 C C . GLN A 1 96 ? 68.595 31.951 -13.628 1.00 40.33 96 GLN A C 1
ATOM 552 O O . GLN A 1 96 ? 68.125 32.941 -14.196 1.00 45.76 96 GLN A O 1
ATOM 558 N N . LYS A 1 97 ? 69.891 31.642 -13.688 1.00 35.30 97 LYS A N 1
ATOM 559 C CA . LYS A 1 97 ? 70.790 32.418 -14.529 1.00 39.94 97 LYS A CA 1
ATOM 560 C C . LYS A 1 97 ? 70.432 32.314 -16.004 1.00 40.61 97 LYS A C 1
ATOM 561 O O . LYS A 1 97 ? 70.857 33.165 -16.791 1.00 41.42 97 LYS A O 1
ATOM 567 N N . SER A 1 98 ? 69.679 31.280 -16.395 1.00 44.13 98 SER A N 1
ATOM 568 C CA . SER A 1 98 ? 69.285 31.115 -17.792 1.00 53.32 98 SER A CA 1
ATOM 569 C C . SER A 1 98 ? 68.377 32.247 -18.261 1.00 53.80 98 SER A C 1
ATOM 570 O O . SER A 1 98 ? 68.502 32.722 -19.395 1.00 56.00 98 SER A O 1
ATOM 573 N N . SER A 1 99 ? 67.455 32.691 -17.415 1.00 48.67 99 SER A N 1
ATOM 574 C CA . SER A 1 99 ? 66.598 33.811 -17.783 1.00 53.49 99 SER A CA 1
ATOM 575 C C . SER A 1 99 ? 67.127 35.150 -17.286 1.00 49.59 99 SER A C 1
ATOM 576 O O . SER A 1 99 ? 66.547 36.187 -17.616 1.00 47.02 99 SER A O 1
ATOM 579 N N . GLN A 1 100 ? 68.225 35.154 -16.529 1.00 42.33 100 GLN A N 1
ATOM 580 C CA . GLN A 1 100 ? 68.830 36.392 -16.038 1.00 39.65 100 GLN A CA 1
ATOM 581 C C . GLN A 1 100 ? 70.340 36.203 -15.993 1.00 40.71 100 GLN A C 1
ATOM 582 O O . GLN A 1 100 ? 70.913 35.855 -14.949 1.00 38.44 100 GLN A O 1
ATOM 588 N N . PRO A 1 101 ? 71.027 36.446 -17.115 1.00 45.32 101 PRO A N 1
ATOM 589 C CA . PRO A 1 101 ? 72.457 36.102 -17.201 1.00 47.83 101 PRO A CA 1
ATOM 590 C C . PRO A 1 101 ? 73.342 36.833 -16.201 1.00 44.45 101 PRO A C 1
ATOM 591 O O . PRO A 1 101 ? 74.378 36.285 -15.809 1.00 43.87 101 PRO A O 1
ATOM 595 N N . ASP A 1 102 ? 72.964 38.033 -15.752 1.00 43.76 102 ASP A N 1
ATOM 596 C CA . ASP A 1 102 ? 73.790 38.786 -14.810 1.00 49.63 102 ASP A CA 1
ATOM 597 C C . ASP A 1 102 ? 73.585 38.370 -13.356 1.00 42.30 102 ASP A C 1
ATOM 598 O O . ASP A 1 102 ? 74.256 38.917 -12.479 1.00 38.72 102 ASP A O 1
ATOM 603 N N . LEU A 1 103 ? 72.671 37.442 -13.077 1.00 36.58 103 LEU A N 1
ATOM 604 C CA . LEU A 1 103 ? 72.408 37.022 -11.703 1.00 33.70 103 LEU A CA 1
ATOM 605 C C . LEU A 1 103 ? 73.668 36.470 -11.044 1.00 32.91 103 LEU A C 1
ATOM 606 O O . LEU A 1 103 ? 74.392 35.677 -11.642 1.00 35.57 103 LEU A O 1
ATOM 611 N N . LYS A 1 104 ? 73.939 36.909 -9.816 1.00 30.44 104 LYS A N 1
ATOM 612 C CA . LYS A 1 104 ? 75.000 36.350 -8.986 1.00 31.02 104 LYS A CA 1
ATOM 613 C C . LYS A 1 104 ? 74.371 35.660 -7.783 1.00 32.98 104 LYS A C 1
ATOM 614 O O . LYS A 1 104 ? 73.451 36.201 -7.168 1.00 35.06 104 LYS A O 1
ATOM 620 N N . VAL A 1 105 ? 74.877 34.481 -7.429 1.00 27.70 105 VAL A N 1
ATOM 621 C CA . VAL A 1 105 ? 74.340 33.708 -6.311 1.00 26.15 105 VAL A CA 1
ATOM 622 C C . VAL A 1 105 ? 75.461 33.486 -5.305 1.00 27.29 105 VAL A C 1
ATOM 623 O O . VAL A 1 105 ? 76.478 32.857 -5.631 1.00 27.61 105 VAL A O 1
ATOM 627 N N . LEU A 1 106 ? 75.262 33.972 -4.080 1.00 24.60 106 LEU A N 1
ATOM 628 C CA . LEU A 1 106 ? 76.243 33.861 -3.008 1.00 25.12 106 LEU A CA 1
ATOM 629 C C . LEU A 1 106 ? 75.717 32.904 -1.950 1.00 31.96 106 LEU A C 1
ATOM 630 O O . LEU A 1 106 ? 74.506 32.794 -1.740 1.00 29.71 106 LEU A O 1
ATOM 635 N N . LEU A 1 107 ? 76.626 32.195 -1.298 1.00 24.16 107 LEU A N 1
ATOM 636 C CA . LEU A 1 107 ? 76.272 31.291 -0.213 1.00 25.65 107 LEU A CA 1
ATOM 637 C C . LEU A 1 107 ? 76.429 32.013 1.117 1.00 34.83 107 LEU A C 1
ATOM 638 O O . LEU A 1 107 ? 77.498 32.562 1.400 1.00 28.85 107 LEU A O 1
ATOM 643 N N . SER A 1 108 ? 75.374 32.000 1.933 1.00 29.98 108 SER A N 1
ATOM 644 C CA . SER A 1 108 ? 75.406 32.601 3.262 1.00 23.56 108 SER A CA 1
ATOM 645 C C . SER A 1 108 ? 75.673 31.545 4.323 1.00 27.35 108 SER A C 1
ATOM 646 O O . SER A 1 108 ? 75.233 30.397 4.208 1.00 29.99 108 SER A O 1
ATOM 649 N N . LEU A 1 109 ? 76.410 31.950 5.367 1.00 28.97 109 LEU A N 1
ATOM 650 C CA . LEU A 1 109 ? 76.767 31.082 6.478 1.00 29.32 109 LEU A CA 1
ATOM 651 C C . LEU A 1 109 ? 76.482 31.801 7.789 1.00 26.73 109 LEU A C 1
ATOM 652 O O . LEU A 1 109 ? 76.877 32.957 7.971 1.00 30.89 109 LEU A O 1
ATOM 657 N N . GLY A 1 110 ? 75.815 31.112 8.704 1.00 29.74 110 GLY A N 1
ATOM 658 C CA . GLY A 1 110 ? 75.537 31.692 10.000 1.00 34.02 110 GLY A CA 1
ATOM 659 C C . GLY A 1 110 ? 74.049 31.882 10.211 1.00 33.53 110 GLY A C 1
ATOM 660 O O . GLY A 1 110 ? 73.279 30.920 10.129 1.00 30.67 110 GLY A O 1
ATOM 661 N N . GLY A 1 111 ? 73.635 33.113 10.480 1.00 29.17 111 GLY A N 1
ATOM 662 C CA . GLY A 1 111 ? 72.258 33.391 10.841 1.00 31.04 111 GLY A CA 1
ATOM 663 C C . GLY A 1 111 ? 72.042 33.293 12.342 1.00 32.58 111 GLY A C 1
ATOM 664 O O . GLY A 1 111 ? 72.920 32.895 13.112 1.00 31.58 111 GLY A O 1
ATOM 665 N N . TRP A 1 112 ? 70.824 33.646 12.758 1.00 29.75 112 TRP A N 1
ATOM 666 C CA . TRP A 1 112 ? 70.528 33.775 14.185 1.00 37.42 112 TRP A CA 1
ATOM 667 C C . TRP A 1 112 ? 70.581 32.427 14.898 1.00 35.32 112 TRP A C 1
ATOM 668 O O . TRP A 1 112 ? 71.198 32.303 15.962 1.00 36.44 112 TRP A O 1
ATOM 679 N N . ASN A 1 113 ? 69.929 31.407 14.333 1.00 36.00 113 ASN A N 1
ATOM 680 C CA . ASN A 1 113 ? 69.820 30.117 15.009 1.00 36.94 113 ASN A CA 1
ATOM 681 C C . ASN A 1 113 ? 71.170 29.425 15.149 1.00 41.51 113 ASN A C 1
ATOM 682 O O . ASN A 1 113 ? 71.353 28.615 16.062 1.00 43.39 113 ASN A O 1
ATOM 687 N N . ALA A 1 114 ? 72.114 29.697 14.248 1.00 35.58 114 ALA A N 1
ATOM 688 C CA . ALA A 1 114 ? 73.417 29.049 14.364 1.00 38.10 114 ALA A CA 1
ATOM 689 C C . ALA A 1 114 ? 74.174 29.509 15.601 1.00 43.00 114 ALA A C 1
ATOM 690 O O . ALA A 1 114 ? 75.028 28.769 16.103 1.00 40.86 114 ALA A O 1
ATOM 692 N N . GLY A 1 115 ? 73.870 30.693 16.124 1.00 37.24 115 GLY A N 1
ATOM 693 C CA . GLY A 1 115 ? 74.583 31.104 17.311 1.00 42.18 115 GLY A CA 1
ATOM 694 C C . GLY A 1 115 ? 76.016 31.461 16.954 1.00 41.50 115 GLY A C 1
ATOM 695 O O . GLY A 1 115 ? 76.408 31.509 15.788 1.00 38.70 115 GLY A O 1
ATOM 696 N N . THR A 1 116 ? 76.800 31.716 17.994 1.00 39.51 116 THR A N 1
ATOM 697 C CA . THR A 1 116 ? 78.167 32.182 17.817 1.00 39.36 116 THR A CA 1
ATOM 698 C C . THR A 1 116 ? 79.234 31.215 18.309 1.00 43.51 116 THR A C 1
ATOM 699 O O . THR A 1 116 ? 80.418 31.471 18.067 1.00 44.29 116 THR A O 1
ATOM 703 N N . ALA A 1 117 ? 78.863 30.113 18.970 1.00 41.88 117 ALA A N 1
ATOM 704 C CA . ALA A 1 117 ? 79.858 29.284 19.654 1.00 44.25 117 ALA A CA 1
ATOM 705 C C . ALA A 1 117 ? 80.928 28.773 18.692 1.00 46.08 117 ALA A C 1
ATOM 706 O O . ALA A 1 117 ? 82.134 28.884 18.965 1.00 45.18 117 ALA A O 1
ATOM 708 N N . THR A 1 118 ? 80.506 28.195 17.567 1.00 39.65 118 THR A N 1
ATOM 709 C CA . THR A 1 118 ? 81.479 27.659 16.619 1.00 48.84 118 THR A CA 1
ATOM 710 C C . THR A 1 118 ? 82.240 28.775 15.912 1.00 44.02 118 THR A C 1
ATOM 711 O O . THR A 1 118 ? 83.459 28.672 15.729 1.00 41.43 118 THR A O 1
ATOM 715 N N . PHE A 1 119 ? 81.542 29.844 15.504 1.00 41.82 119 PHE A N 1
ATOM 716 C CA . PHE A 1 119 ? 82.229 30.987 14.900 1.00 38.10 119 PHE A CA 1
ATOM 717 C C . PHE A 1 119 ? 83.366 31.469 15.795 1.00 38.09 119 PHE A C 1
ATOM 718 O O . PHE A 1 119 ? 84.489 31.694 15.329 1.00 37.89 119 PHE A O 1
ATOM 726 N N . LYS A 1 120 ? 83.078 31.624 17.094 1.00 36.12 120 LYS A N 1
ATOM 727 C CA . LYS A 1 120 ? 84.059 32.139 18.048 1.00 40.70 120 LYS A CA 1
ATOM 728 C C . LYS A 1 120 ? 85.308 31.273 18.086 1.00 44.16 120 LYS A C 1
ATOM 729 O O . LYS A 1 120 ? 86.432 31.788 18.119 1.00 47.69 120 LYS A O 1
ATOM 735 N N . LYS A 1 121 ? 85.130 29.950 18.118 1.00 45.20 121 LYS A N 1
ATOM 736 C CA . LYS A 1 121 ? 86.270 29.043 18.126 1.00 48.93 121 LYS A CA 1
ATOM 737 C C . LYS A 1 121 ? 87.000 29.067 16.787 1.00 48.09 121 LYS A C 1
ATOM 738 O O . LYS A 1 121 ? 88.237 29.126 16.744 1.00 44.41 121 LYS A O 1
ATOM 744 N N . MET A 1 122 ? 86.246 29.023 15.686 1.00 39.57 122 MET A N 1
ATOM 745 C CA . MET A 1 122 ? 86.853 28.970 14.356 1.00 38.94 122 MET A CA 1
ATOM 746 C C . MET A 1 122 ? 87.741 30.183 14.093 1.00 39.47 122 MET A C 1
ATOM 747 O O . MET A 1 122 ? 88.815 30.060 13.498 1.00 44.24 122 MET A O 1
ATOM 752 N N . ALA A 1 123 ? 87.297 31.368 14.503 1.00 41.68 123 ALA A N 1
ATOM 753 C CA . ALA A 1 123 ? 88.039 32.587 14.220 1.00 38.11 123 ALA A CA 1
ATOM 754 C C . ALA A 1 123 ? 89.217 32.804 15.164 1.00 40.78 123 ALA A C 1
ATOM 755 O O . ALA A 1 123 ? 90.010 33.722 14.928 1.00 40.92 123 ALA A O 1
ATOM 757 N N . ALA A 1 124 ? 89.361 31.975 16.205 1.00 40.71 124 ALA A N 1
ATOM 758 C CA . ALA A 1 124 ? 90.285 32.280 17.297 1.00 45.05 124 ALA A CA 1
ATOM 759 C C . ALA A 1 124 ? 91.756 32.232 16.886 1.00 50.06 124 ALA A C 1
ATOM 760 O O . ALA A 1 124 ? 92.589 32.881 17.532 1.00 46.92 124 ALA A O 1
ATOM 762 N N . THR A 1 125 ? 92.118 31.441 15.874 1.00 42.57 125 THR A N 1
ATOM 763 C CA . THR A 1 125 ? 93.517 31.293 15.481 1.00 44.44 125 THR A CA 1
ATOM 764 C C . THR A 1 125 ? 93.624 31.207 13.962 1.00 44.94 125 THR A C 1
ATOM 765 O O . THR A 1 125 ? 92.674 30.811 13.279 1.00 45.26 125 THR A O 1
ATOM 769 N N . TYR A 1 126 ? 94.809 31.558 13.444 1.00 45.66 126 TYR A N 1
ATOM 770 C CA . TYR A 1 126 ? 95.086 31.410 12.014 1.00 46.08 126 TYR A CA 1
ATOM 771 C C . TYR A 1 126 ? 94.825 29.984 11.550 1.00 41.32 126 TYR A C 1
ATOM 772 O O . TYR A 1 126 ? 94.199 29.764 10.505 1.00 42.44 126 TYR A O 1
ATOM 781 N N . SER A 1 127 ? 95.279 29.005 12.338 1.00 43.59 127 SER A N 1
ATOM 782 C CA . SER A 1 127 ? 95.106 27.596 12.000 1.00 53.09 127 SER A CA 1
ATOM 783 C C . SER A 1 127 ? 93.630 27.246 11.809 1.00 47.92 127 SER A C 1
ATOM 784 O O . SER A 1 127 ? 93.245 26.609 10.823 1.00 45.98 127 SER A O 1
ATOM 787 N N . ASN A 1 128 ? 92.786 27.659 12.748 1.00 46.94 128 ASN A N 1
ATOM 788 C CA . ASN A 1 128 ? 91.368 27.347 12.632 1.00 44.96 128 ASN A CA 1
ATOM 789 C C . ASN A 1 128 ? 90.748 28.052 11.430 1.00 46.36 128 ASN A C 1
ATOM 790 O O . ASN A 1 128 ? 89.966 27.451 10.684 1.00 47.14 128 ASN A O 1
ATOM 795 N N . ARG A 1 129 ? 91.094 29.326 11.219 1.00 43.82 129 ARG A N 1
ATOM 796 C CA . ARG A 1 129 ? 90.506 30.068 10.111 1.00 42.39 129 ARG A CA 1
ATOM 797 C C . ARG A 1 129 ? 90.943 29.497 8.766 1.00 38.63 129 ARG A C 1
ATOM 798 O O . ARG A 1 129 ? 90.151 29.459 7.815 1.00 39.14 129 ARG A O 1
ATOM 806 N N . ALA A 1 130 ? 92.195 29.041 8.669 1.00 40.44 130 ALA A N 1
ATOM 807 C CA . ALA A 1 130 ? 92.692 28.482 7.413 1.00 46.33 130 ALA A CA 1
ATOM 808 C C . ALA A 1 130 ? 91.978 27.181 7.061 1.00 42.95 130 ALA A C 1
ATOM 809 O O . ALA A 1 130 ? 91.688 26.924 5.886 1.00 40.33 130 ALA A O 1
ATOM 811 N N . LYS A 1 131 ? 91.710 26.337 8.062 1.00 43.77 131 LYS A N 1
ATOM 812 C CA . LYS A 1 131 ? 90.959 25.114 7.811 1.00 45.05 131 LYS A CA 1
ATOM 813 C C . LYS A 1 131 ? 89.568 25.438 7.287 1.00 44.93 131 LYS A C 1
ATOM 814 O O . LYS A 1 131 ? 89.113 24.863 6.292 1.00 43.68 131 LYS A O 1
ATOM 820 N N . PHE A 1 132 ? 88.879 26.371 7.947 1.00 37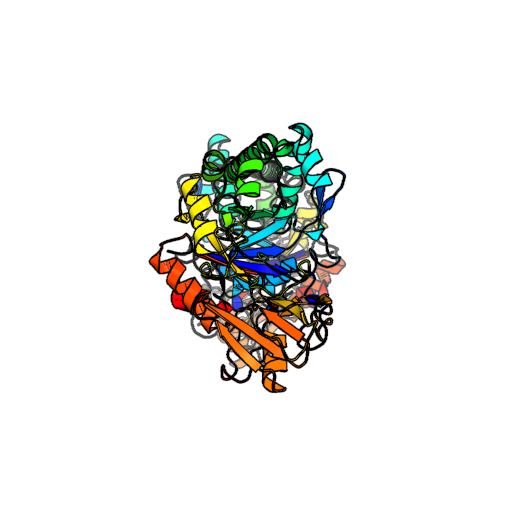.67 132 PHE A N 1
ATOM 821 C CA . PHE A 1 132 ? 87.567 26.809 7.477 1.00 32.46 132 PHE A CA 1
ATOM 822 C C . PHE A 1 132 ? 87.638 27.382 6.064 1.00 36.61 132 PHE A C 1
ATOM 823 O O . PHE A 1 132 ? 86.820 27.041 5.200 1.00 36.14 132 PHE A O 1
ATOM 8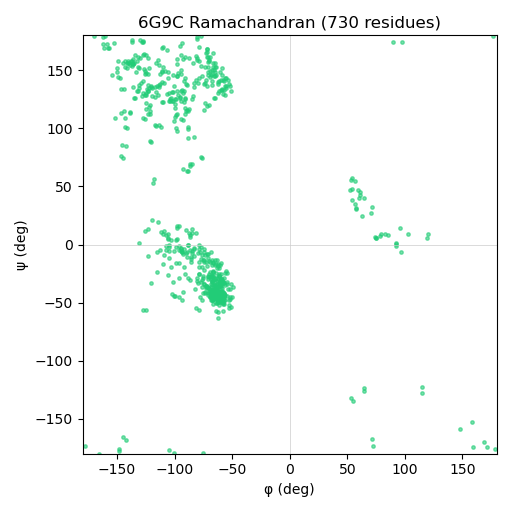31 N N . ILE A 1 133 ? 88.596 28.278 5.817 1.00 35.34 133 ILE A N 1
ATOM 832 C CA . ILE A 1 133 ? 88.662 28.967 4.525 1.00 36.61 133 ILE A CA 1
ATOM 833 C C . ILE A 1 133 ? 88.905 27.974 3.387 1.00 37.18 133 ILE A C 1
ATOM 834 O O . ILE A 1 133 ? 88.276 28.063 2.323 1.00 37.54 133 ILE A O 1
ATOM 839 N N . SER A 1 134 ? 89.816 27.012 3.593 1.00 40.20 134 SER A N 1
ATOM 840 C CA . SER A 1 134 ? 90.058 25.985 2.577 1.00 39.57 134 SER A CA 1
ATOM 841 C C . SER A 1 134 ? 88.800 25.168 2.317 1.00 43.37 134 SER A C 1
ATOM 842 O O . SER A 1 134 ? 88.464 24.875 1.161 1.00 38.43 134 SER A O 1
ATOM 845 N N . SER A 1 135 ? 88.093 24.793 3.386 1.00 40.10 135 SER A N 1
ATOM 846 C CA . SER A 1 135 ? 86.843 24.056 3.241 1.00 41.96 135 SER A CA 1
ATOM 847 C C . SER A 1 135 ? 85.801 24.878 2.494 1.00 35.63 135 SER A C 1
ATOM 848 O O . SER A 1 135 ? 85.087 24.360 1.628 1.00 36.84 135 SER A O 1
ATOM 851 N N . LEU A 1 136 ? 85.695 26.161 2.824 1.00 36.65 136 LEU A N 1
ATOM 852 C CA . LEU A 1 136 ? 84.688 27.015 2.205 1.00 33.44 136 LEU A CA 1
ATOM 853 C C . LEU A 1 136 ? 84.976 27.225 0.722 1.00 32.11 136 LEU A C 1
ATOM 854 O O . LEU A 1 136 ? 84.073 27.126 -0.122 1.00 33.16 136 LEU A O 1
ATOM 859 N N . VAL A 1 137 ? 86.236 27.515 0.385 1.00 33.89 137 VAL A N 1
ATOM 860 C CA . VAL A 1 137 ? 86.589 27.782 -1.008 1.00 37.36 137 VAL A CA 1
ATOM 861 C C . VAL A 1 137 ? 86.282 26.572 -1.874 1.00 38.35 137 VAL A C 1
ATOM 862 O O . VAL A 1 137 ? 85.725 26.700 -2.980 1.00 36.49 137 VAL A O 1
ATOM 866 N N . SER A 1 138 ? 86.590 25.377 -1.365 1.00 33.53 138 SER A N 1
ATOM 867 C CA . SER A 1 138 ? 86.257 24.155 -2.089 1.00 35.43 138 SER A CA 1
ATOM 868 C C . SER A 1 138 ? 84.749 24.017 -2.266 1.00 38.01 138 SER A C 1
ATOM 869 O O . SER A 1 138 ? 84.270 23.713 -3.364 1.00 38.20 138 SER A O 1
ATOM 872 N N . PHE A 1 139 ? 83.985 24.251 -1.195 1.00 35.72 139 PHE A N 1
ATOM 873 C CA . PHE A 1 139 ? 82.534 24.101 -1.265 1.00 37.37 139 PHE A CA 1
ATOM 874 C C . PHE A 1 139 ? 81.926 25.096 -2.241 1.00 31.99 139 PHE A C 1
ATOM 875 O O . PHE A 1 139 ? 81.011 24.752 -2.998 1.00 36.32 139 PHE A O 1
ATOM 883 N N . LEU A 1 140 ? 82.424 26.336 -2.234 1.00 32.12 140 LEU A N 1
ATOM 884 C CA . LEU A 1 140 ? 81.903 27.363 -3.130 1.00 33.49 140 LEU A CA 1
ATOM 885 C C . LEU A 1 140 ? 82.128 26.981 -4.586 1.00 39.64 140 LEU A C 1
ATOM 886 O O . LEU A 1 140 ? 81.198 27.029 -5.402 1.00 33.57 140 LEU A O 1
ATOM 891 N N . GLN A 1 141 ? 83.362 26.591 -4.931 1.00 36.44 141 GLN A N 1
ATOM 892 C CA . GLN A 1 141 ? 83.671 26.297 -6.327 1.00 42.94 141 GLN A CA 1
ATOM 893 C C . GLN A 1 141 ? 83.026 24.993 -6.780 1.00 41.53 141 GLN A C 1
ATOM 894 O O . GLN A 1 141 ? 82.575 24.892 -7.927 1.00 39.27 141 GLN A O 1
ATOM 900 N N . GLN A 1 142 ? 82.963 23.984 -5.899 1.00 36.10 142 GLN A N 1
ATOM 901 C CA . GLN A 1 142 ? 82.319 22.729 -6.274 1.00 38.08 142 GLN A CA 1
ATOM 902 C C . GLN A 1 142 ? 80.854 22.949 -6.634 1.00 38.56 142 GLN A C 1
ATOM 903 O O . GLN A 1 142 ? 80.312 22.241 -7.487 1.00 39.60 142 GLN A O 1
ATOM 909 N N . ASN A 1 143 ? 80.207 23.935 -6.017 1.00 32.52 143 ASN A N 1
ATOM 910 C CA . ASN A 1 143 ? 78.774 24.120 -6.167 1.00 34.32 143 ASN A CA 1
ATOM 911 C C . ASN A 1 143 ? 78.427 25.355 -6.986 1.00 35.75 143 ASN A C 1
ATOM 912 O O . ASN A 1 143 ? 77.245 25.741 -7.054 1.00 34.74 143 ASN A O 1
ATOM 917 N N . LYS A 1 144 ? 79.428 25.956 -7.642 1.00 33.25 144 LYS A N 1
ATOM 918 C CA . LYS A 1 144 ? 79.240 26.984 -8.667 1.00 37.68 144 LYS A CA 1
ATOM 919 C C . LYS A 1 144 ? 78.743 28.303 -8.089 1.00 37.07 144 LYS A C 1
ATOM 920 O O . LYS A 1 144 ? 78.078 29.070 -8.785 1.00 34.04 144 LYS A O 1
ATOM 926 N N . PHE A 1 145 ? 79.045 28.585 -6.823 1.00 32.16 145 PHE A N 1
ATOM 927 C CA . PHE A 1 145 ? 78.661 29.864 -6.247 1.00 28.36 145 PHE A CA 1
ATOM 928 C C . PHE A 1 145 ? 79.541 30.993 -6.782 1.00 26.70 145 PHE A C 1
ATOM 929 O O . PHE A 1 145 ? 80.692 30.789 -7.192 1.00 28.87 145 PHE A O 1
ATOM 937 N N . ASP A 1 146 ? 78.969 32.193 -6.792 1.00 25.34 146 ASP A N 1
ATOM 938 C CA . ASP A 1 146 ? 79.653 33.410 -7.204 1.00 30.30 146 ASP A CA 1
ATOM 939 C C . ASP A 1 146 ? 80.297 34.153 -6.041 1.00 30.65 146 ASP A C 1
ATOM 940 O O . ASP A 1 146 ? 81.010 35.134 -6.273 1.00 27.48 146 ASP A O 1
ATOM 945 N N . GLY A 1 147 ? 80.036 33.743 -4.808 1.00 27.83 147 GLY A N 1
ATOM 946 C CA . GLY A 1 147 ? 80.533 34.518 -3.688 1.00 27.44 147 GLY A CA 1
ATOM 947 C C . GLY A 1 147 ? 80.075 33.939 -2.372 1.00 27.97 147 GLY A C 1
ATOM 948 O O . GLY A 1 147 ? 79.365 32.929 -2.319 1.00 26.04 147 GLY A O 1
ATOM 949 N N . PHE A 1 148 ? 80.509 34.609 -1.300 1.00 26.73 148 PHE A N 1
ATOM 950 C CA . PHE A 1 148 ? 80.297 34.182 0.073 1.00 25.94 148 PHE A CA 1
ATOM 951 C C . PHE A 1 148 ? 79.748 35.349 0.878 1.00 27.42 148 PHE A C 1
ATOM 952 O O . PHE A 1 148 ? 80.227 36.479 0.743 1.00 25.31 148 PHE A O 1
ATOM 960 N N . ASP A 1 149 ? 78.747 35.071 1.715 1.00 23.20 149 ASP A N 1
ATOM 961 C CA . ASP A 1 149 ? 78.106 36.071 2.568 1.00 22.17 149 ASP A CA 1
ATOM 962 C C . ASP A 1 149 ? 78.206 35.602 4.019 1.00 26.17 149 ASP A C 1
ATOM 963 O O . ASP A 1 149 ? 77.607 34.584 4.394 1.00 27.38 149 ASP A O 1
ATOM 968 N N . LEU A 1 150 ? 78.996 36.323 4.822 1.00 26.02 150 LEU A N 1
ATOM 969 C CA . LEU A 1 150 ? 79.278 35.949 6.202 1.00 23.00 150 LEU A CA 1
ATOM 970 C C . LEU A 1 150 ? 78.226 36.569 7.116 1.00 25.70 150 LEU A C 1
ATOM 971 O O . LEU A 1 150 ? 78.138 37.795 7.210 1.00 26.45 150 LEU A O 1
ATOM 976 N N . ASP A 1 151 ? 77.428 35.723 7.783 1.00 25.67 151 ASP A N 1
ATOM 977 C CA . ASP A 1 151 ? 76.340 36.204 8.635 1.00 26.08 151 ASP A CA 1
ATOM 978 C C . ASP A 1 151 ? 76.545 35.771 10.078 1.00 25.04 151 ASP A C 1
ATOM 979 O O . ASP A 1 151 ? 75.663 35.162 10.686 1.00 28.80 151 ASP A O 1
ATOM 984 N N . TRP A 1 152 ? 77.718 36.061 10.633 1.00 27.47 152 TRP A N 1
ATOM 985 C CA . TRP A 1 152 ? 77.983 35.813 12.044 1.00 27.57 152 TRP A CA 1
ATOM 986 C C . TRP A 1 152 ? 77.196 36.822 12.877 1.00 30.75 152 TRP A C 1
ATOM 987 O O . TRP A 1 152 ? 77.409 38.033 12.747 1.00 33.72 152 TRP A O 1
ATOM 998 N N . GLU A 1 153 ? 76.292 36.340 13.734 1.00 29.44 153 GLU A N 1
ATOM 999 C CA . GLU A 1 153 ? 75.380 37.219 14.480 1.00 28.85 153 GLU A CA 1
ATOM 1000 C C . GLU A 1 153 ? 75.551 37.027 15.988 1.00 34.89 153 GLU A C 1
ATOM 1001 O O . GLU A 1 153 ? 74.847 36.212 16.590 1.00 33.74 153 GLU A O 1
ATOM 1007 N N . TYR A 1 154 ? 76.460 37.782 16.627 1.00 34.33 154 TYR A N 1
ATOM 1008 C CA . TYR A 1 154 ? 77.302 38.826 16.035 1.00 32.10 154 TYR A CA 1
ATOM 1009 C C . TYR A 1 154 ? 78.655 38.757 16.720 1.00 31.75 154 TYR A C 1
ATOM 1010 O O . TYR A 1 154 ? 78.702 38.342 17.871 1.00 35.07 154 TYR A O 1
ATOM 1019 N N . PRO A 1 155 ? 79.729 39.175 16.040 1.00 33.65 155 PRO A N 1
ATOM 1020 C CA . PRO A 1 155 ? 81.021 39.310 16.726 1.00 35.63 155 PRO A CA 1
ATOM 1021 C C . PRO A 1 155 ? 80.903 40.239 17.923 1.00 40.45 155 PRO A C 1
ATOM 1022 O O . PRO A 1 155 ? 80.274 41.295 17.850 1.00 41.22 155 PRO A O 1
ATOM 1026 N N . GLU A 1 156 ? 81.515 39.832 19.033 1.00 39.31 156 GLU A N 1
ATOM 1027 C CA . GLU A 1 156 ? 81.550 40.598 20.267 1.00 41.99 156 GLU A CA 1
ATOM 1028 C C . GLU A 1 156 ? 82.936 41.221 20.433 1.00 48.50 156 GLU A C 1
ATOM 1029 O O . GLU A 1 156 ? 83.809 41.097 19.567 1.00 46.39 156 GLU A O 1
ATOM 1035 N N . SER A 1 157 ? 83.139 41.910 21.559 1.00 41.47 157 SER A N 1
ATOM 1036 C CA . SER A 1 157 ? 84.408 42.597 21.759 1.00 43.08 157 SER A CA 1
ATOM 1037 C C . SER A 1 157 ? 85.573 41.617 21.699 1.00 47.38 157 SER A C 1
ATOM 1038 O O . SER A 1 157 ? 86.634 41.930 21.145 1.00 53.22 157 SER A O 1
ATOM 1041 N N . SER A 1 158 ? 85.381 40.415 22.236 1.00 47.90 158 SER A N 1
ATOM 1042 C CA . SER A 1 158 ? 86.419 39.393 22.257 1.00 50.43 158 SER A CA 1
ATOM 1043 C C . SER A 1 158 ? 86.639 38.755 20.894 1.00 46.53 158 SER A C 1
ATOM 1044 O O . SER A 1 158 ? 87.540 37.920 20.760 1.00 47.02 158 SER A O 1
ATOM 1047 N N . ASP A 1 159 ? 85.840 39.126 19.895 1.00 43.23 159 ASP A N 1
ATOM 1048 C CA . ASP A 1 159 ? 85.985 38.642 18.532 1.00 43.85 159 ASP A CA 1
ATOM 1049 C C . ASP A 1 159 ? 86.412 39.728 17.559 1.00 45.63 159 ASP A C 1
ATOM 1050 O O . ASP A 1 159 ? 86.618 39.427 16.378 1.00 42.24 159 ASP A O 1
ATOM 1055 N N . LYS A 1 160 ? 86.506 40.984 18.003 1.00 43.60 160 LYS A N 1
ATOM 1056 C CA . LYS A 1 160 ? 86.646 42.080 17.048 1.00 44.67 160 LYS A CA 1
ATOM 1057 C C . LYS A 1 160 ? 87.900 41.902 16.210 1.00 48.43 160 LYS A C 1
ATOM 1058 O O . LYS A 1 160 ? 87.874 42.063 14.982 1.00 40.43 160 LYS A O 1
ATOM 1064 N N . GLU A 1 161 ? 89.017 41.548 16.815 1.00 43.43 161 GLU A N 1
ATOM 1065 C CA . GLU A 1 161 ? 90.216 41.365 16.047 1.00 39.36 161 GLU A CA 1
ATOM 1066 C C . GLU A 1 161 ? 90.164 40.081 15.249 1.00 41.32 161 GLU A C 1
ATOM 1067 O O . GLU A 1 161 ? 90.566 40.051 14.156 1.00 41.87 161 GLU A O 1
ATOM 1073 N N . ASN A 1 162 ? 89.673 39.024 15.804 1.00 40.02 162 ASN A N 1
ATOM 1074 C CA . ASN A 1 162 ? 89.575 37.776 15.046 1.00 40.59 162 ASN A CA 1
ATOM 1075 C C . ASN A 1 162 ? 88.655 37.924 13.844 1.00 39.33 162 ASN A C 1
ATOM 1076 O O . ASN A 1 162 ? 88.927 37.377 12.765 1.00 41.13 162 ASN A O 1
ATOM 1081 N N . TYR A 1 163 ? 87.559 38.662 14.013 1.00 32.60 163 TYR A N 1
ATOM 1082 C CA . TYR A 1 163 ? 86.609 38.830 12.913 1.00 33.95 163 TYR A CA 1
ATOM 1083 C C . TYR A 1 163 ? 87.263 39.542 11.732 1.00 38.93 163 TYR A C 1
ATOM 1084 O O . TYR A 1 163 ? 87.070 39.156 10.570 1.00 35.19 163 TYR A O 1
ATOM 1093 N N . LEU A 1 164 ? 88.046 40.584 12.016 1.00 37.81 164 LEU A N 1
ATOM 1094 C CA . LEU A 1 164 ? 88.744 41.307 10.960 1.00 42.59 164 LEU A CA 1
ATOM 1095 C C . LEU A 1 164 ? 89.785 40.424 10.284 1.00 40.84 164 LEU A C 1
ATOM 1096 O O . LEU A 1 164 ? 89.918 40.435 9.053 1.00 37.27 164 LEU A O 1
ATOM 1101 N N . LEU A 1 165 ? 90.541 39.658 11.077 1.00 38.44 165 LEU A N 1
ATOM 1102 C CA . LEU A 1 165 ? 91.511 38.725 10.509 1.00 40.55 165 LEU A CA 1
ATOM 1103 C C . LEU A 1 165 ? 90.821 37.705 9.609 1.00 41.00 165 LEU A C 1
ATOM 1104 O O . LEU A 1 165 ? 91.265 37.447 8.483 1.00 37.23 165 LEU A O 1
ATOM 1109 N N . LEU A 1 166 ? 89.726 37.115 10.093 1.00 33.78 166 LEU A N 1
ATOM 1110 C CA . LEU A 1 166 ? 88.955 36.195 9.262 1.00 32.54 166 LEU A CA 1
ATOM 1111 C C . LEU A 1 166 ? 88.581 36.836 7.923 1.00 33.65 166 LEU A C 1
ATOM 1112 O O . LEU A 1 166 ? 88.784 36.239 6.855 1.00 30.60 166 LEU A O 1
ATOM 1117 N N . CYS A 1 167 ? 88.059 38.067 7.954 1.00 32.70 167 CYS A N 1
ATOM 1118 C CA . CYS A 1 167 ? 87.637 38.708 6.707 1.00 33.87 167 CYS A CA 1
ATOM 1119 C C . CYS A 1 167 ? 88.825 39.039 5.803 1.00 34.53 167 CYS A C 1
ATOM 1120 O O . CYS A 1 167 ? 88.749 38.845 4.584 1.00 33.42 167 CYS A O 1
ATOM 1123 N N . GLN A 1 168 ? 89.935 39.521 6.371 1.00 33.07 168 GLN A N 1
ATOM 1124 C CA . GLN A 1 168 ? 91.105 39.799 5.548 1.00 32.32 168 GLN A CA 1
ATOM 1125 C C . GLN A 1 168 ? 91.635 38.521 4.906 1.00 38.79 168 GLN A C 1
ATOM 1126 O O . GLN A 1 168 ? 92.044 38.527 3.738 1.00 37.16 168 GLN A O 1
ATOM 1132 N N . GLU A 1 169 ? 91.637 37.412 5.659 1.00 35.16 169 GLU A N 1
ATOM 1133 C CA . GLU A 1 169 ? 92.165 36.154 5.132 1.00 33.43 169 GLU A CA 1
ATOM 1134 C C . GLU A 1 169 ? 91.230 35.529 4.089 1.00 38.88 169 GLU A C 1
ATOM 1135 O O . GLU A 1 169 ? 91.707 34.916 3.122 1.00 34.78 169 GLU A O 1
ATOM 1141 N N . ILE A 1 170 ? 89.908 35.653 4.271 1.00 34.32 170 ILE A N 1
ATOM 1142 C CA . ILE A 1 170 ? 88.966 35.178 3.245 1.00 34.26 170 ILE A CA 1
ATOM 1143 C C . ILE A 1 170 ? 89.241 35.871 1.917 1.00 32.74 170 ILE A C 1
ATOM 1144 O O . ILE A 1 170 ? 89.403 35.221 0.875 1.00 32.70 170 ILE A O 1
ATOM 1149 N N . LEU A 1 171 ? 89.311 37.205 1.937 1.00 32.12 171 LEU A N 1
ATOM 1150 C CA . LEU A 1 171 ? 89.540 37.938 0.696 1.00 37.76 171 LEU A CA 1
ATOM 1151 C C . LEU A 1 171 ? 90.866 37.541 0.068 1.00 37.88 171 LEU A C 1
ATOM 1152 O O . LEU A 1 171 ? 90.939 37.321 -1.147 1.00 34.11 171 LEU A O 1
ATOM 1157 N N . ALA A 1 172 ? 91.922 37.417 0.885 1.00 31.56 172 ALA A N 1
ATOM 1158 C CA . ALA A 1 172 ? 93.225 37.021 0.360 1.00 37.38 172 ALA A CA 1
ATOM 1159 C C . ALA A 1 172 ? 93.145 35.673 -0.345 1.00 36.39 172 ALA A C 1
ATOM 1160 O O . ALA A 1 172 ? 93.730 35.489 -1.423 1.00 33.93 172 ALA A O 1
ATOM 1162 N N . LYS A 1 173 ? 92.453 34.707 0.263 1.00 33.72 173 LYS A N 1
ATOM 1163 C CA . LYS A 1 173 ? 92.301 33.402 -0.374 1.00 37.65 173 LYS A CA 1
ATOM 1164 C C . LYS A 1 173 ? 91.512 33.517 -1.666 1.00 32.86 173 LYS A C 1
ATOM 1165 O O . LYS A 1 173 ? 91.867 32.890 -2.676 1.00 35.95 173 LYS A O 1
ATOM 1171 N N . PHE A 1 174 ? 90.432 34.307 -1.647 1.00 29.59 174 PHE A N 1
ATOM 1172 C CA . PHE A 1 174 ? 89.609 34.473 -2.848 1.00 30.87 174 PHE A CA 1
ATOM 1173 C C . PHE A 1 174 ? 90.446 35.040 -3.990 1.00 33.54 174 PHE A C 1
ATOM 1174 O O . PHE A 1 174 ? 90.341 34.591 -5.139 1.00 31.05 174 PHE A O 1
ATOM 1182 N N . GLU A 1 175 ? 91.313 36.009 -3.685 1.00 36.30 175 GLU A N 1
ATOM 1183 C CA . GLU A 1 175 ? 92.186 36.575 -4.711 1.00 37.53 175 GLU A CA 1
ATOM 1184 C C . GLU A 1 175 ? 93.179 35.542 -5.230 1.00 37.56 175 GLU A C 1
ATOM 1185 O O . GLU A 1 175 ? 93.453 35.482 -6.436 1.00 37.33 175 GLU A O 1
ATOM 1191 N N . GLU A 1 176 ? 93.738 34.726 -4.333 1.00 36.66 176 GLU A N 1
ATOM 1192 C CA . GLU A 1 176 ? 94.688 33.701 -4.755 1.00 39.15 176 GLU A CA 1
ATOM 1193 C C . GLU A 1 176 ? 93.995 32.621 -5.582 1.00 37.73 176 GLU A C 1
ATOM 1194 O O . GLU A 1 176 ? 94.545 32.132 -6.580 1.00 35.99 176 GLU A O 1
ATOM 1200 N N . VAL A 1 177 ? 92.792 32.233 -5.175 1.00 31.91 177 VAL A N 1
ATOM 1201 C CA . VAL A 1 177 ? 92.036 31.238 -5.932 1.00 39.07 177 VAL A CA 1
ATOM 1202 C C . VAL A 1 177 ? 91.734 31.753 -7.333 1.00 33.54 177 VAL A C 1
ATOM 1203 O O . VAL A 1 177 ? 91.839 31.010 -8.320 1.00 35.21 177 VAL A O 1
ATOM 1207 N N . ALA A 1 178 ? 91.402 33.041 -7.447 1.00 37.26 178 ALA A N 1
ATOM 1208 C CA . ALA A 1 178 ? 91.141 33.623 -8.761 1.00 40.23 178 ALA A CA 1
ATOM 1209 C C . ALA A 1 178 ? 92.340 33.473 -9.686 1.00 40.02 178 ALA A C 1
ATOM 1210 O O . ALA A 1 178 ? 92.179 33.098 -10.854 1.00 37.44 178 ALA A O 1
ATOM 1212 N N . LYS A 1 179 ? 93.566 33.729 -9.179 1.00 32.74 179 LYS A N 1
ATOM 1213 C CA . LYS A 1 179 ? 94.755 33.553 -9.998 1.00 34.89 179 LYS A CA 1
ATOM 1214 C C . LYS A 1 179 ? 95.011 32.081 -10.292 1.00 36.48 179 LYS A C 1
ATOM 1215 O O . LYS A 1 179 ? 95.409 31.727 -11.405 1.00 37.81 179 LYS A O 1
ATOM 1221 N N . CYS A 1 180 ? 94.821 31.217 -9.292 1.00 37.74 180 CYS A N 1
ATOM 1222 C CA . CYS A 1 180 ? 95.123 29.796 -9.453 1.00 41.43 180 CYS A CA 1
ATOM 1223 C C . CYS A 1 180 ? 94.248 29.151 -10.527 1.00 41.77 180 CYS A C 1
ATOM 1224 O O . CYS A 1 180 ? 94.715 28.292 -11.287 1.00 41.50 180 CYS A O 1
ATOM 1227 N N . THR A 1 181 ? 92.978 29.546 -10.598 1.00 39.18 181 THR A N 1
ATOM 1228 C CA . THR A 1 181 ? 92.017 28.921 -11.501 1.00 46.96 181 THR A CA 1
ATOM 1229 C C . THR A 1 181 ? 91.681 29.774 -12.718 1.00 47.36 181 THR A C 1
ATOM 1230 O O . THR A 1 181 ? 90.816 29.380 -13.506 1.00 48.63 181 THR A O 1
ATOM 1234 N N . SER A 1 182 ? 92.339 30.920 -12.887 1.00 40.69 182 SER A N 1
ATOM 1235 C CA . SER A 1 182 ? 92.081 31.849 -13.991 1.00 40.38 182 SER A CA 1
ATOM 1236 C C . SER A 1 182 ? 90.606 32.238 -14.072 1.00 48.16 182 SER A C 1
ATOM 1237 O O . SER A 1 182 ? 89.987 32.220 -15.141 1.00 49.94 182 SER A O 1
ATOM 1240 N N . THR A 1 183 ? 90.036 32.606 -12.926 1.00 40.46 183 THR A N 1
ATOM 1241 C CA . THR A 1 183 ? 88.642 33.025 -12.857 1.00 43.72 183 THR A CA 1
ATOM 1242 C C . THR A 1 183 ? 88.544 34.390 -12.187 1.00 44.85 183 THR A C 1
ATOM 1243 O O . THR A 1 183 ? 89.490 34.858 -11.549 1.00 40.20 183 THR A O 1
ATOM 1247 N N . SER A 1 184 ? 87.389 35.035 -12.355 1.00 41.06 184 SER A N 1
ATOM 1248 C CA . SER A 1 184 ? 87.086 36.242 -11.595 1.00 42.38 184 SER A CA 1
ATOM 1249 C C . SER A 1 184 ? 86.910 35.880 -10.132 1.00 40.26 184 SER A C 1
ATOM 1250 O O . SER A 1 184 ? 86.319 34.850 -9.802 1.00 37.75 184 SER A O 1
ATOM 1253 N N . ARG A 1 185 ? 87.408 36.729 -9.244 1.00 37.28 185 ARG A N 1
ATOM 1254 C CA . ARG A 1 185 ? 87.395 36.330 -7.846 1.00 33.22 185 ARG A CA 1
ATOM 1255 C C . ARG A 1 185 ? 85.971 36.298 -7.287 1.00 32.78 185 ARG A C 1
ATOM 1256 O O . ARG A 1 185 ? 85.075 37.043 -7.713 1.00 33.83 185 ARG A O 1
ATOM 1264 N N . LEU A 1 186 ? 85.775 35.395 -6.336 1.00 33.29 186 LEU A N 1
ATOM 1265 C CA . LEU A 1 186 ? 84.519 35.284 -5.622 1.00 33.16 186 LEU A CA 1
ATOM 1266 C C . LEU A 1 186 ? 84.188 36.587 -4.903 1.00 37.03 186 LEU A C 1
ATOM 1267 O O . LEU A 1 186 ? 85.073 37.264 -4.370 1.00 32.58 186 LEU A O 1
ATOM 1272 N N . LEU A 1 187 ? 82.902 36.941 -4.910 1.00 30.01 187 LEU A N 1
ATOM 1273 C CA . LEU A 1 187 ? 82.412 38.066 -4.126 1.00 25.80 187 LEU A CA 1
ATOM 1274 C C . LEU A 1 187 ? 82.428 37.725 -2.637 1.00 28.67 187 LEU A C 1
ATOM 1275 O O . LEU A 1 187 ? 82.387 36.559 -2.237 1.00 27.80 187 LEU A O 1
ATOM 1280 N N . PHE A 1 188 ? 82.465 38.764 -1.808 1.00 28.56 188 PHE A N 1
ATOM 1281 C CA . PHE A 1 188 ? 82.577 38.563 -0.367 1.00 24.87 188 PHE A CA 1
ATOM 1282 C C . PHE A 1 188 ? 81.797 39.671 0.318 1.00 25.81 188 PHE A C 1
ATOM 1283 O O . PHE A 1 188 ? 82.177 40.842 0.245 1.00 30.52 188 PHE A O 1
ATOM 1291 N N . THR A 1 189 ? 80.712 39.294 0.986 1.00 24.24 189 THR A N 1
ATOM 1292 C CA . THR A 1 189 ? 79.857 40.244 1.673 1.00 27.36 189 THR A CA 1
ATOM 1293 C C . THR A 1 189 ? 79.647 39.779 3.107 1.00 26.94 189 THR A C 1
ATOM 1294 O O . THR A 1 189 ? 80.056 38.681 3.496 1.00 28.12 189 THR A O 1
ATOM 1298 N N . ALA A 1 190 ? 78.982 40.619 3.901 1.00 26.12 190 ALA A N 1
ATOM 1299 C CA . ALA A 1 190 ? 78.591 40.214 5.245 1.00 24.89 190 ALA A CA 1
ATOM 1300 C C . ALA A 1 190 ? 77.277 40.892 5.612 1.00 28.97 190 ALA A C 1
ATOM 1301 O O . ALA A 1 190 ? 77.042 42.041 5.236 1.00 29.44 190 ALA A O 1
ATOM 1303 N N . ALA A 1 191 ? 76.427 40.172 6.339 1.00 25.89 191 ALA A N 1
ATOM 1304 C CA . ALA A 1 191 ? 75.257 40.774 6.967 1.00 29.12 191 ALA A CA 1
ATOM 1305 C C . ALA A 1 191 ? 75.661 41.194 8.373 1.00 26.39 191 ALA A C 1
ATOM 1306 O O . ALA A 1 191 ? 76.287 40.413 9.101 1.00 28.71 191 ALA A O 1
ATOM 1308 N N . VAL A 1 192 ? 75.323 42.431 8.748 1.00 28.07 192 VAL A N 1
ATOM 1309 C CA . VAL A 1 192 ? 75.933 43.065 9.910 1.00 27.92 192 VAL A CA 1
ATOM 1310 C C . VAL A 1 192 ? 74.856 43.693 10.787 1.00 31.38 192 VAL A C 1
ATOM 1311 O O . VAL A 1 192 ? 73.756 44.022 10.332 1.00 27.52 192 VAL A O 1
ATOM 1315 N N . SER A 1 193 ? 75.206 43.877 12.058 1.00 29.94 193 SER A N 1
ATOM 1316 C CA . SER A 1 193 ? 74.268 44.394 13.044 1.00 31.00 193 SER A CA 1
ATOM 1317 C C . SER A 1 193 ? 73.917 45.850 12.758 1.00 35.99 193 SER A C 1
ATOM 1318 O O . SER A 1 193 ? 74.753 46.639 12.310 1.00 31.11 193 SER A O 1
ATOM 1321 N N . ALA A 1 194 ? 72.666 46.209 13.051 1.00 29.15 194 ALA A N 1
ATOM 1322 C CA . ALA A 1 194 ? 72.226 47.599 13.015 1.00 30.29 194 ALA A CA 1
ATOM 1323 C C . ALA A 1 194 ? 72.207 48.252 14.397 1.00 39.00 194 ALA A C 1
ATOM 1324 O O . ALA A 1 194 ? 71.787 49.405 14.515 1.00 40.39 194 ALA A O 1
ATOM 1326 N N . ASN A 1 195 ? 72.646 47.542 15.439 1.00 36.71 195 ASN A N 1
ATOM 1327 C CA . ASN A 1 195 ? 72.663 48.075 16.800 1.00 40.00 195 ASN A CA 1
ATOM 1328 C C . ASN A 1 195 ? 73.990 48.795 17.015 1.00 41.76 195 ASN A C 1
ATOM 1329 O O . ASN A 1 195 ? 75.042 48.141 16.999 1.00 40.46 195 ASN A O 1
ATOM 1334 N N . PRO A 1 196 ? 73.995 50.117 17.210 1.00 40.03 196 PRO A N 1
ATOM 1335 C CA . PRO A 1 196 ? 75.269 50.851 17.306 1.00 43.75 196 PRO A CA 1
ATOM 1336 C C . PRO A 1 196 ? 76.211 50.351 18.393 1.00 46.20 196 PRO A C 1
ATOM 1337 O O . PRO A 1 196 ? 77.433 50.428 18.212 1.00 48.14 196 PRO A O 1
ATOM 1341 N N . LYS A 1 197 ? 75.687 49.865 19.525 1.00 43.71 197 LYS A N 1
ATOM 1342 C CA . LYS A 1 197 ? 76.548 49.295 20.557 1.00 53.33 197 LYS A CA 1
ATOM 1343 C C . LYS A 1 197 ? 77.216 48.019 20.066 1.00 47.09 197 LYS A C 1
ATOM 1344 O O . LYS A 1 197 ? 78.397 47.779 20.347 1.00 46.78 197 LYS A O 1
ATOM 1350 N N . THR A 1 198 ? 76.464 47.185 19.347 1.00 38.74 198 THR A N 1
ATOM 1351 C CA . THR A 1 198 ? 77.024 45.966 18.773 1.00 45.08 198 THR A CA 1
ATOM 1352 C C . THR A 1 198 ? 78.062 46.291 17.708 1.00 43.11 198 THR A C 1
ATOM 1353 O O . THR A 1 198 ? 79.115 45.644 17.640 1.00 42.77 198 THR A O 1
ATOM 1357 N N . VAL A 1 199 ? 77.785 47.301 16.876 1.00 39.20 199 VAL A N 1
ATOM 1358 C CA . VAL A 1 199 ? 78.748 47.728 15.860 1.00 37.27 199 VAL A CA 1
ATOM 1359 C C . VAL A 1 199 ? 80.041 48.181 16.523 1.00 42.96 199 VAL A C 1
ATOM 1360 O O . VAL A 1 199 ? 81.142 47.799 16.111 1.00 42.40 199 VAL A O 1
ATOM 1364 N N . ASP A 1 200 ? 79.917 48.989 17.578 1.00 47.36 200 ASP A N 1
ATOM 1365 C CA . ASP A 1 200 ? 81.081 49.472 18.314 1.00 47.16 200 ASP A CA 1
ATOM 1366 C C . ASP A 1 200 ? 81.927 48.322 18.844 1.00 50.89 200 ASP A C 1
ATOM 1367 O O . ASP A 1 200 ? 83.161 48.345 18.751 1.00 49.78 200 ASP A O 1
ATOM 1372 N N . ALA A 1 201 ? 81.276 47.305 19.407 1.00 52.43 201 ALA A N 1
ATOM 1373 C CA . ALA A 1 201 ? 82.002 46.259 20.112 1.00 50.00 201 ALA A CA 1
ATOM 1374 C C . ALA A 1 201 ? 82.683 45.293 19.151 1.00 50.60 201 ALA A C 1
ATOM 1375 O O . ALA A 1 201 ? 83.798 44.828 19.423 1.00 45.25 201 ALA A O 1
ATOM 1377 N N . GLY A 1 202 ? 82.038 44.984 18.023 1.00 47.10 202 GLY A N 1
ATOM 1378 C CA . GLY A 1 202 ? 82.428 43.823 17.243 1.00 44.91 202 GLY A CA 1
ATOM 1379 C C . GLY A 1 202 ? 83.090 44.060 15.899 1.00 42.99 202 GLY A C 1
ATOM 1380 O O . GLY A 1 202 ? 83.723 43.147 15.357 1.00 39.07 202 GLY A O 1
ATOM 1381 N N . TYR A 1 203 ? 82.973 45.267 15.350 1.00 42.78 203 TYR A N 1
ATOM 1382 C CA . TYR A 1 203 ? 83.341 45.532 13.963 1.00 41.21 203 TYR A CA 1
ATOM 1383 C C . TYR A 1 203 ? 84.351 46.665 13.874 1.00 44.13 203 TYR A C 1
ATOM 1384 O O . TYR A 1 203 ? 84.060 47.791 14.292 1.00 47.53 203 TYR A O 1
ATOM 1393 N N . ASP A 1 204 ? 85.515 46.378 13.289 1.00 38.52 204 ASP A N 1
ATOM 1394 C CA . ASP A 1 204 ? 86.488 47.410 12.924 1.00 40.96 204 ASP A CA 1
ATOM 1395 C C . ASP A 1 204 ? 86.040 47.955 11.573 1.00 45.71 204 ASP A C 1
ATOM 1396 O O . ASP A 1 204 ? 86.387 47.419 10.514 1.00 39.18 204 ASP A O 1
ATOM 1401 N N . VAL A 1 205 ? 85.244 49.022 11.601 1.00 40.17 205 VAL A N 1
ATOM 1402 C CA . VAL A 1 205 ? 84.485 49.421 10.414 1.00 39.88 205 VAL A CA 1
ATOM 1403 C C . VAL A 1 205 ? 85.400 49.910 9.289 1.00 45.73 205 VAL A C 1
ATOM 1404 O O . VAL A 1 205 ? 85.222 49.459 8.146 1.00 39.87 205 VAL A O 1
ATOM 1408 N N . PRO A 1 206 ? 86.382 50.794 9.532 1.00 45.08 206 PRO A N 1
ATOM 1409 C CA . PRO A 1 206 ? 87.236 51.219 8.405 1.00 48.66 206 PRO A CA 1
ATOM 1410 C C . PRO A 1 206 ? 88.073 50.096 7.820 1.00 47.74 206 PRO A C 1
ATOM 1411 O O . PRO A 1 206 ? 88.291 50.063 6.602 1.00 46.10 206 PRO A O 1
ATOM 1415 N N . ALA A 1 207 ? 88.546 49.165 8.649 1.00 47.94 207 ALA A N 1
ATOM 1416 C CA . ALA A 1 207 ? 89.335 48.061 8.116 1.00 47.63 207 ALA A CA 1
ATOM 1417 C C . ALA A 1 207 ? 88.466 47.106 7.309 1.00 41.35 207 ALA A C 1
ATOM 1418 O O . ALA A 1 207 ? 88.884 46.616 6.251 1.00 37.81 207 ALA A O 1
ATOM 1420 N N . LEU A 1 208 ? 87.251 46.831 7.791 1.00 34.63 208 LEU A N 1
ATOM 1421 C CA . LEU A 1 208 ? 86.352 45.929 7.075 1.00 38.32 208 LEU A CA 1
ATOM 1422 C C . LEU A 1 208 ? 85.912 46.504 5.734 1.00 37.87 208 LEU A C 1
ATOM 1423 O O . LEU A 1 208 ? 85.692 45.744 4.783 1.00 35.92 208 LEU A O 1
ATOM 1428 N N . ALA A 1 209 ? 85.777 47.831 5.638 1.00 35.24 209 ALA A N 1
ATOM 1429 C CA . ALA A 1 209 ? 85.397 48.442 4.365 1.00 39.22 209 ALA A CA 1
ATOM 1430 C C . ALA A 1 209 ? 86.397 48.106 3.266 1.00 38.54 209 ALA A C 1
ATOM 1431 O O . ALA A 1 209 ? 86.030 48.026 2.089 1.00 39.56 209 ALA A O 1
ATOM 1433 N N . LYS A 1 210 ? 87.658 47.904 3.634 1.00 44.16 210 LYS A N 1
ATOM 1434 C CA . LYS A 1 210 ? 88.690 47.640 2.646 1.00 42.26 210 LYS A CA 1
ATOM 1435 C C . LYS A 1 210 ? 88.606 46.227 2.085 1.00 38.66 210 LYS A C 1
ATOM 1436 O O . LYS A 1 210 ? 89.101 45.992 0.979 1.00 42.22 210 LYS A O 1
ATOM 1442 N N . VAL A 1 211 ? 87.981 45.289 2.797 1.00 32.76 211 VAL A N 1
ATOM 1443 C CA . VAL A 1 211 ? 87.996 43.894 2.371 1.00 31.99 211 VAL A CA 1
ATOM 1444 C C . VAL A 1 211 ? 86.625 43.343 2.001 1.00 37.12 211 VAL A C 1
ATOM 1445 O O . VAL A 1 211 ? 86.566 42.362 1.242 1.00 33.73 211 VAL A O 1
ATOM 1449 N N . LEU A 1 212 ? 85.520 43.896 2.499 1.00 32.99 212 LEU A N 1
ATOM 1450 C CA . LEU A 1 212 ? 84.198 43.435 2.100 1.00 31.77 212 LEU A CA 1
ATOM 1451 C C . LEU A 1 212 ? 83.717 44.206 0.879 1.00 28.93 212 LEU A C 1
ATOM 1452 O O . LEU A 1 212 ? 83.867 45.429 0.801 1.00 34.19 212 LEU A O 1
ATOM 1457 N N . ASP A 1 213 ? 83.126 43.485 -0.074 1.00 30.86 213 ASP A N 1
ATOM 1458 C CA . ASP A 1 213 ? 82.547 44.156 -1.233 1.00 33.19 213 ASP A CA 1
ATOM 1459 C C . ASP A 1 213 ? 81.414 45.093 -0.810 1.00 31.90 213 ASP A C 1
ATOM 1460 O O . ASP A 1 213 ? 81.337 46.241 -1.267 1.00 33.35 213 ASP A O 1
ATOM 1465 N N . PHE A 1 214 ? 80.527 44.625 0.065 1.00 26.86 214 PHE A N 1
ATOM 1466 C CA . PHE A 1 214 ? 79.553 45.511 0.702 1.00 30.57 214 PHE A CA 1
ATOM 1467 C C . PHE A 1 214 ? 79.007 44.798 1.932 1.00 27.78 214 PHE A C 1
ATOM 1468 O O . PHE A 1 214 ? 79.310 43.629 2.164 1.00 28.20 214 PHE A O 1
ATOM 1476 N N . VAL A 1 215 ? 78.214 45.518 2.736 1.00 30.72 215 VAL A N 1
ATOM 1477 C CA . VAL A 1 215 ? 77.590 44.940 3.923 1.00 27.38 215 VAL A CA 1
ATOM 1478 C C . VAL A 1 215 ? 76.076 45.061 3.809 1.00 26.31 215 VAL A C 1
ATOM 1479 O O . VAL A 1 215 ? 75.548 46.101 3.399 1.00 27.66 215 VAL A O 1
ATOM 1483 N N . ASN A 1 216 ? 75.392 43.978 4.155 1.00 24.35 216 ASN A N 1
ATOM 1484 C CA . ASN A 1 216 ? 73.931 43.918 4.210 1.00 22.65 216 ASN A CA 1
ATOM 1485 C C . ASN A 1 216 ? 73.526 44.355 5.618 1.00 26.38 216 ASN A C 1
ATOM 1486 O O . ASN A 1 216 ? 73.622 43.580 6.573 1.00 26.00 216 ASN A O 1
ATOM 1491 N N . LEU A 1 217 ? 73.121 45.614 5.754 1.00 22.93 217 LEU A N 1
ATOM 1492 C CA . LEU A 1 217 ? 72.726 46.159 7.049 1.00 27.05 217 LEU A CA 1
ATOM 1493 C C . LEU A 1 217 ? 71.403 45.552 7.503 1.00 23.99 217 LEU A C 1
ATOM 1494 O O . LEU A 1 217 ? 70.376 45.687 6.820 1.00 26.15 217 LEU A O 1
ATOM 1499 N N . MET A 1 218 ? 71.420 44.890 8.657 1.00 25.73 218 MET A N 1
ATOM 1500 C CA . MET A 1 218 ? 70.236 44.213 9.184 1.00 28.19 218 MET A CA 1
ATOM 1501 C C . MET A 1 218 ? 69.407 4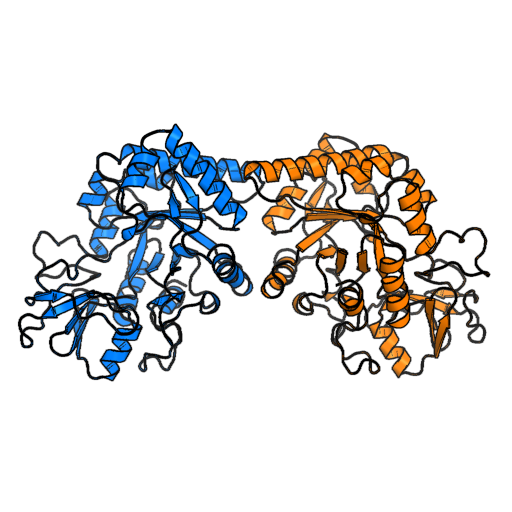5.176 10.034 1.00 28.27 218 MET A C 1
ATOM 1502 O O . MET A 1 218 ? 69.209 44.978 11.231 1.00 28.49 218 MET A O 1
ATOM 1507 N N . CYS A 1 219 ? 68.898 46.220 9.372 1.00 28.69 219 CYS A N 1
ATOM 1508 C CA . CYS A 1 219 ? 68.132 47.262 10.052 1.00 28.91 219 CYS A CA 1
ATOM 1509 C C . CYS A 1 219 ? 66.667 46.823 10.127 1.00 27.30 219 CYS A C 1
ATOM 1510 O O . CYS A 1 219 ? 65.769 47.363 9.485 1.00 30.32 219 CYS A O 1
ATOM 1513 N N . TYR A 1 220 ? 66.463 45.781 10.925 1.00 27.46 220 TYR A N 1
ATOM 1514 C CA . TYR A 1 220 ? 65.155 45.235 11.247 1.00 29.70 220 TYR A CA 1
ATOM 1515 C C . TYR A 1 220 ? 65.322 44.409 12.516 1.00 30.97 220 TYR A C 1
ATOM 1516 O O . TYR A 1 220 ? 66.422 44.313 13.077 1.00 28.55 220 TYR A O 1
ATOM 1525 N N . ASP A 1 221 ? 64.218 43.823 12.979 1.00 27.50 221 ASP A N 1
ATOM 1526 C CA . ASP A 1 221 ? 64.164 43.204 14.307 1.00 28.25 221 ASP A CA 1
ATOM 1527 C C . ASP A 1 221 ? 64.521 44.194 15.415 1.00 32.37 221 ASP A C 1
ATOM 1528 O O . ASP A 1 221 ? 65.065 43.798 16.449 1.00 31.56 221 ASP A O 1
ATOM 1533 N N . PHE A 1 222 ? 64.235 45.487 15.230 1.00 29.79 222 PHE A N 1
ATOM 1534 C CA . PHE A 1 222 ? 64.492 46.440 16.311 1.00 29.46 222 PHE A CA 1
ATOM 1535 C C . PHE A 1 222 ? 63.574 46.190 17.497 1.00 32.23 222 PHE A C 1
ATOM 1536 O O . PHE A 1 222 ? 63.958 46.440 18.647 1.00 33.60 222 PHE A O 1
ATOM 1544 N N . HIS A 1 223 ? 62.360 45.701 17.228 1.00 26.57 223 HIS A N 1
ATOM 1545 C CA . HIS A 1 223 ? 61.362 45.407 18.240 1.00 29.82 223 HIS A CA 1
ATOM 1546 C C . HIS A 1 223 ? 60.644 44.125 17.852 1.00 32.14 223 HIS A C 1
ATOM 1547 O O . HIS A 1 223 ? 60.555 43.781 16.672 1.00 32.67 223 HIS A O 1
ATOM 1554 N N . GLY A 1 224 ? 60.148 43.412 18.855 1.00 33.41 224 GLY A N 1
ATOM 1555 C CA . GLY A 1 224 ? 59.536 42.122 18.612 1.00 30.79 224 GLY A CA 1
ATOM 1556 C C . GLY A 1 224 ? 58.997 41.539 19.899 1.00 33.16 224 GLY A C 1
ATOM 1557 O O . GLY A 1 224 ? 59.006 42.187 20.949 1.00 34.49 224 GLY A O 1
ATOM 1558 N N . ALA A 1 225 ? 58.534 40.292 19.803 1.00 32.77 225 ALA A N 1
ATOM 1559 C CA . ALA A 1 225 ? 57.780 39.664 20.883 1.00 31.64 225 ALA A CA 1
ATOM 1560 C C . ALA A 1 225 ? 58.616 39.384 22.125 1.00 39.28 225 ALA A C 1
ATOM 1561 O O . ALA A 1 225 ? 58.055 38.970 23.145 1.00 41.67 225 ALA A O 1
ATOM 1563 N N . TRP A 1 226 ? 59.932 39.593 22.079 1.00 38.25 226 TRP A N 1
ATOM 1564 C CA . TRP A 1 226 ? 60.711 39.538 23.309 1.00 41.08 226 TRP A CA 1
ATOM 1565 C C . TRP A 1 226 ? 60.419 40.720 24.222 1.00 40.29 226 TRP A C 1
ATOM 1566 O O . TRP A 1 226 ? 60.791 40.675 25.397 1.00 42.37 226 TRP A O 1
ATOM 1577 N N . GLU A 1 227 ? 59.764 41.763 23.717 1.00 35.07 227 GLU A N 1
ATOM 1578 C CA . GLU A 1 227 ? 59.376 42.923 24.506 1.00 40.10 227 GLU A CA 1
ATOM 1579 C C . GLU A 1 227 ? 57.933 42.808 24.979 1.00 43.80 227 GLU A C 1
ATOM 1580 O O . GLU A 1 227 ? 57.077 42.244 24.290 1.00 39.55 227 GLU A O 1
ATOM 1586 N N . THR A 1 228 ? 57.667 43.371 26.164 1.00 41.52 228 THR A N 1
ATOM 1587 C CA . THR A 1 228 ? 56.355 43.324 26.800 1.00 39.96 228 THR A CA 1
ATOM 1588 C C . THR A 1 228 ? 55.378 44.377 26.270 1.00 37.38 228 THR A C 1
ATOM 1589 O O . THR A 1 228 ? 54.314 44.556 26.872 1.00 38.73 228 THR A O 1
ATOM 1593 N N . GLN A 1 229 ? 55.714 45.080 25.187 1.00 36.51 229 GLN A N 1
ATOM 1594 C CA . GLN A 1 229 ? 54.795 46.029 24.566 1.00 36.76 229 GLN A CA 1
ATOM 1595 C C . GLN A 1 229 ? 55.056 46.085 23.067 1.00 36.95 229 GLN A C 1
ATOM 1596 O O . GLN A 1 229 ? 56.153 45.770 22.594 1.00 37.82 229 GLN A O 1
ATOM 1602 N N . THR A 1 230 ? 54.040 46.520 22.325 1.00 35.16 230 THR A N 1
ATOM 1603 C CA . THR A 1 230 ? 54.154 46.543 20.870 1.00 32.35 230 THR A CA 1
ATOM 1604 C C . THR A 1 230 ? 55.121 47.624 20.407 1.00 32.36 230 THR A C 1
ATOM 1605 O O . THR A 1 230 ? 55.300 48.653 21.063 1.00 34.24 230 THR A O 1
ATOM 1609 N N . GLY A 1 231 ? 55.718 47.388 19.240 1.00 31.46 231 GLY A N 1
ATOM 1610 C CA . GLY A 1 231 ? 56.696 48.297 18.671 1.00 29.31 231 GLY A CA 1
ATOM 1611 C C . GLY A 1 231 ? 56.917 47.946 17.216 1.00 29.54 231 GLY A C 1
ATOM 1612 O O . GLY A 1 231 ? 56.314 47.009 16.684 1.00 32.11 231 GLY A O 1
ATOM 1613 N N . ILE A 1 232 ? 57.801 48.711 16.574 1.00 30.22 232 ILE A N 1
ATOM 1614 C CA . ILE A 1 232 ? 57.960 48.687 15.118 1.00 26.83 232 ILE A CA 1
ATOM 1615 C C . ILE A 1 232 ? 59.155 47.822 14.746 1.00 30.40 232 ILE A C 1
ATOM 1616 O O . ILE A 1 232 ? 60.279 48.067 15.211 1.00 30.40 232 ILE A O 1
ATOM 1621 N N . ASN A 1 233 ? 58.924 46.832 13.881 1.00 29.22 233 ASN A N 1
ATOM 1622 C CA . ASN A 1 233 ? 59.998 45.934 13.464 1.00 28.36 233 ASN A CA 1
ATOM 1623 C C . ASN A 1 233 ? 61.141 46.701 12.796 1.00 28.72 233 ASN A C 1
ATOM 1624 O O . ASN A 1 233 ? 62.314 46.528 13.149 1.00 27.66 233 ASN A O 1
ATOM 1629 N N . SER A 1 234 ? 60.824 47.576 11.851 1.00 26.10 234 SER A N 1
ATOM 1630 C CA . SER A 1 234 ? 61.849 48.256 11.054 1.00 25.69 234 SER A CA 1
ATOM 1631 C C . SER A 1 234 ? 61.366 49.653 10.712 1.00 30.61 234 SER A C 1
ATOM 1632 O O . SER A 1 234 ? 60.927 49.925 9.584 1.00 31.36 234 SER A O 1
ATOM 1635 N N . PRO A 1 235 ? 61.406 50.576 11.673 1.00 27.86 235 PRO A N 1
ATOM 1636 C CA . PRO A 1 235 ? 60.972 51.943 11.384 1.00 29.11 235 PRO A CA 1
ATOM 1637 C C . PRO A 1 235 ? 62.005 52.648 10.532 1.00 32.99 235 PRO A C 1
ATOM 1638 O O . PRO A 1 235 ? 63.212 52.500 10.743 1.00 33.53 235 PRO A O 1
ATOM 1642 N N . LEU A 1 236 ? 61.521 53.415 9.555 1.00 27.74 236 LEU A N 1
ATOM 1643 C CA . LEU A 1 236 ? 62.431 54.225 8.753 1.00 31.99 236 LEU A CA 1
ATOM 1644 C C . LEU A 1 236 ? 63.028 55.353 9.584 1.00 37.08 236 LEU A C 1
ATOM 1645 O O . LEU A 1 236 ? 64.240 55.592 9.531 1.00 37.36 236 LEU A O 1
ATOM 1650 N N . TYR A 1 237 ? 62.196 56.048 10.367 1.00 33.89 237 TYR A N 1
ATOM 1651 C CA . TYR A 1 237 ? 62.652 57.116 11.242 1.00 38.23 237 TYR A CA 1
ATOM 1652 C C . TYR A 1 237 ? 62.223 56.850 12.677 1.00 41.83 237 TYR A C 1
ATOM 1653 O O . TYR A 1 237 ? 61.304 56.071 12.942 1.00 36.10 237 TYR A O 1
ATOM 1662 N N . SER A 1 238 ? 62.870 57.559 13.600 1.00 44.51 238 SER A N 1
ATOM 1663 C CA . SER A 1 238 ? 62.461 57.534 14.994 1.00 45.04 238 SER A CA 1
ATOM 1664 C C . SER A 1 238 ? 61.134 58.267 15.176 1.00 42.99 238 SER A C 1
ATOM 1665 O O . SER A 1 238 ? 60.737 59.107 14.366 1.00 45.74 238 SER A O 1
ATOM 1668 N N . ARG A 1 239 ? 60.446 57.936 16.262 1.00 48.11 239 ARG A N 1
ATOM 1669 C CA . ARG A 1 239 ? 59.179 58.560 16.614 1.00 50.45 239 ARG A CA 1
ATOM 1670 C C . ARG A 1 239 ? 59.360 59.390 17.876 1.00 48.90 239 ARG A C 1
ATOM 1671 O O . ARG A 1 239 ? 60.160 59.047 18.749 1.00 51.47 239 ARG A O 1
ATOM 1679 N N . LYS A 1 240 ? 58.611 60.493 17.959 1.00 45.36 240 LYS A N 1
ATOM 1680 C CA . LYS A 1 240 ? 58.727 61.380 19.116 1.00 56.65 240 LYS A CA 1
ATOM 1681 C C . LYS A 1 240 ? 58.459 60.647 20.424 1.00 55.62 240 LYS A C 1
ATOM 1682 O O . LYS A 1 240 ? 58.996 61.031 21.469 1.00 64.42 240 LYS A O 1
ATOM 1688 N N . GLU A 1 241 ? 57.644 59.596 20.392 1.00 52.66 241 GLU A N 1
ATOM 1689 C CA . GLU A 1 241 ? 57.344 58.824 21.591 1.00 54.51 241 GLU A CA 1
ATOM 1690 C C . GLU A 1 241 ? 58.381 57.746 21.891 1.00 54.45 241 GLU A C 1
ATOM 1691 O O . GLU A 1 241 ? 58.301 57.113 22.949 1.00 60.94 241 GLU A O 1
ATOM 1697 N N . ASP A 1 242 ? 59.336 57.508 20.995 1.00 54.58 242 ASP A N 1
ATOM 1698 C CA . ASP A 1 242 ? 60.455 56.642 21.334 1.00 58.02 242 ASP A CA 1
ATOM 1699 C C . ASP A 1 242 ? 61.182 57.206 22.546 1.00 57.42 242 ASP A C 1
ATOM 1700 O O . ASP A 1 242 ? 61.461 58.405 22.617 1.00 57.55 242 ASP A O 1
ATOM 1705 N N . SER A 1 243 ? 61.471 56.345 23.509 1.00 58.84 243 SER A N 1
ATOM 1706 C CA . SER A 1 243 ? 62.367 56.741 24.578 1.00 67.16 243 SER A CA 1
ATOM 1707 C C . SER A 1 243 ? 63.796 56.850 24.054 1.00 61.79 243 SER A C 1
ATOM 1708 O O . SER A 1 243 ? 64.147 56.298 23.006 1.00 60.60 243 SER A O 1
ATOM 1711 N N . SER A 1 244 ? 64.629 57.571 24.808 1.00 57.70 244 SER A N 1
ATOM 1712 C CA . SER A 1 244 ? 65.959 57.928 24.316 1.00 61.46 244 SER A CA 1
ATOM 1713 C C . SER A 1 244 ? 66.802 56.703 23.986 1.00 59.16 244 SER A C 1
ATOM 1714 O O . SER A 1 244 ? 67.656 56.764 23.097 1.00 59.58 244 SER A O 1
ATOM 1717 N N . GLU A 1 245 ? 66.576 55.587 24.681 1.00 60.98 245 GLU A N 1
ATOM 1718 C CA . GLU A 1 245 ? 67.364 54.386 24.435 1.00 62.21 245 GLU A CA 1
ATOM 1719 C C . GLU A 1 245 ? 67.203 53.865 23.010 1.00 55.46 245 GLU A C 1
ATOM 1720 O O . GLU A 1 245 ? 68.063 53.116 22.537 1.00 61.73 245 GLU A O 1
ATOM 1726 N N . PHE A 1 246 ? 66.136 54.247 22.310 1.00 50.75 246 PHE A N 1
ATOM 1727 C CA . PHE A 1 246 ? 65.842 53.704 20.989 1.00 51.16 246 PHE A CA 1
ATOM 1728 C C . PHE A 1 246 ? 65.983 54.725 19.868 1.00 50.41 246 PHE A C 1
ATOM 1729 O O . PHE A 1 246 ? 65.572 54.437 18.736 1.00 46.29 246 PHE A O 1
ATOM 1737 N N . LYS A 1 247 ? 66.561 55.900 20.148 1.00 47.92 247 LYS A N 1
ATOM 1738 C CA . LYS A 1 247 ? 66.617 56.969 19.151 1.00 49.94 247 LYS A CA 1
ATOM 1739 C C . LYS A 1 247 ? 67.364 56.549 17.885 1.00 43.45 247 LYS A C 1
ATOM 1740 O O . LYS A 1 247 ? 67.063 57.054 16.797 1.00 48.36 247 LYS A O 1
ATOM 1746 N N . MET A 1 248 ? 68.335 55.639 18.000 1.00 37.18 248 MET A N 1
ATOM 1747 C CA . MET A 1 248 ? 69.102 55.158 16.854 1.00 39.45 248 MET A CA 1
ATOM 1748 C C . MET A 1 248 ? 68.523 53.892 16.242 1.00 43.76 248 MET A C 1
ATOM 1749 O O . MET A 1 248 ? 69.011 53.440 15.197 1.00 42.31 248 MET A O 1
ATOM 1754 N N . TRP A 1 249 ? 67.502 53.307 16.861 1.00 38.95 249 TRP A N 1
ATOM 1755 C CA . TRP A 1 249 ? 67.009 51.997 16.440 1.00 33.78 249 TRP A CA 1
ATOM 1756 C C . TRP A 1 249 ? 66.007 52.164 15.296 1.00 34.07 249 TRP A C 1
ATOM 1757 O O . TRP A 1 249 ? 64.808 51.915 15.423 1.00 34.33 249 TRP A O 1
ATOM 1768 N N . ASN A 1 250 ? 66.539 52.575 14.150 1.00 33.08 250 ASN A N 1
ATOM 1769 C CA . ASN A 1 250 ? 65.738 52.765 12.949 1.00 36.09 250 ASN A CA 1
ATOM 1770 C C . ASN A 1 250 ? 66.681 52.772 11.752 1.00 32.09 250 ASN A C 1
ATOM 1771 O O . ASN A 1 250 ? 67.903 52.820 11.903 1.00 35.17 250 ASN A O 1
ATOM 1776 N N . VAL A 1 251 ? 66.090 52.717 10.558 1.00 34.78 251 VAL A N 1
ATOM 1777 C CA . VAL A 1 251 ? 66.876 52.586 9.332 1.00 34.03 251 VAL A CA 1
ATOM 1778 C C . VAL A 1 251 ? 67.765 53.806 9.140 1.00 37.87 251 VAL A C 1
ATOM 1779 O O . VAL A 1 251 ? 68.959 53.688 8.840 1.00 36.20 251 VAL A O 1
ATOM 1783 N N . GLU A 1 252 ? 67.195 54.998 9.336 1.00 31.32 252 GLU A N 1
ATOM 1784 C CA . GLU A 1 252 ? 67.920 56.235 9.070 1.00 35.16 252 GLU A CA 1
ATOM 1785 C C . GLU A 1 252 ? 69.173 56.346 9.926 1.00 38.76 252 GLU A C 1
ATOM 1786 O O . GLU A 1 252 ? 70.252 56.664 9.420 1.00 39.54 252 GLU A O 1
ATOM 1792 N N . GLN A 1 253 ? 69.048 56.090 11.232 1.00 40.26 253 GLN A N 1
ATOM 1793 C CA . GLN A 1 253 ? 70.160 56.335 12.145 1.00 37.07 253 GLN A CA 1
ATOM 1794 C C . GLN A 1 253 ? 71.169 55.189 12.155 1.00 37.58 253 GLN A C 1
ATOM 1795 O O . GLN A 1 253 ? 72.380 55.434 12.253 1.00 41.29 253 GLN A O 1
ATOM 1801 N N . SER A 1 254 ? 70.695 53.942 12.075 1.00 35.47 254 SER A N 1
ATOM 1802 C CA . SER A 1 254 ? 71.605 52.801 12.063 1.00 34.82 254 SER A CA 1
ATOM 1803 C C . SER A 1 254 ? 72.496 52.814 10.824 1.00 38.88 254 SER A C 1
ATOM 1804 O O . SER A 1 254 ? 73.701 52.543 10.913 1.00 37.33 254 SER A O 1
ATOM 1807 N N . SER A 1 255 ? 71.927 53.145 9.658 1.00 37.47 255 SER A N 1
ATOM 1808 C CA . SER A 1 255 ? 72.746 53.288 8.456 1.00 35.57 255 SER A CA 1
ATOM 1809 C C . SER A 1 255 ? 73.690 54.483 8.571 1.00 40.74 255 SER A C 1
ATOM 1810 O O . SER A 1 255 ? 74.874 54.388 8.219 1.00 36.33 255 SER A O 1
ATOM 1813 N N . LYS A 1 256 ? 73.188 55.615 9.072 1.00 40.22 256 LYS A N 1
ATOM 1814 C CA . LYS A 1 256 ? 74.049 56.770 9.279 1.00 41.13 256 LYS A CA 1
ATOM 1815 C C . LYS A 1 256 ? 75.193 56.441 10.225 1.00 43.85 256 LYS A C 1
ATOM 1816 O O . LYS A 1 256 ? 76.297 56.974 10.071 1.00 43.50 256 LYS A O 1
ATOM 1822 N N . TYR A 1 257 ? 74.955 55.562 11.202 1.00 44.45 257 TYR A N 1
ATOM 1823 C CA . TYR A 1 257 ? 76.019 55.217 12.139 1.00 44.43 257 TYR A CA 1
ATOM 1824 C C . TYR A 1 257 ? 77.143 54.459 11.439 1.00 42.02 257 TYR A C 1
ATOM 1825 O O . TYR A 1 257 ? 78.323 54.754 11.651 1.00 44.67 257 TYR A O 1
ATOM 1834 N N . TRP A 1 258 ? 76.796 53.475 10.604 1.00 35.35 258 TRP A N 1
ATOM 1835 C CA . TRP A 1 258 ? 77.821 52.771 9.838 1.00 40.58 258 TRP A CA 1
ATOM 1836 C C . TRP A 1 258 ? 78.616 53.738 8.970 1.00 45.43 258 TRP A C 1
ATOM 1837 O O . TRP A 1 258 ? 79.848 53.638 8.885 1.00 48.06 258 TRP A O 1
ATOM 1848 N N . SER A 1 259 ? 77.930 54.694 8.336 1.00 42.28 259 SER A N 1
ATOM 1849 C CA . SER A 1 259 ? 78.622 55.744 7.596 1.00 42.92 259 SER A CA 1
ATOM 1850 C C . SER A 1 259 ? 79.548 56.536 8.511 1.00 44.63 259 SER A C 1
ATOM 1851 O O . SER A 1 259 ? 80.731 56.734 8.197 1.00 46.39 259 SER A O 1
ATOM 1854 N N . ASP A 1 260 ? 79.028 56.993 9.659 1.00 39.97 260 ASP A N 1
ATOM 1855 C CA . ASP A 1 260 ? 79.844 57.803 10.563 1.00 49.42 260 ASP A CA 1
ATOM 1856 C C . ASP A 1 260 ? 81.063 57.034 11.058 1.00 46.72 260 ASP A C 1
ATOM 1857 O O . ASP A 1 260 ? 82.089 57.640 11.383 1.00 49.90 260 ASP A O 1
ATOM 1862 N N . LYS A 1 261 ? 80.971 55.705 11.112 1.00 46.00 261 LYS A N 1
ATOM 1863 C CA . LYS A 1 261 ? 82.063 54.868 11.587 1.00 49.00 261 LYS A CA 1
ATOM 1864 C C . LYS A 1 261 ? 83.093 54.568 10.508 1.00 51.33 261 LYS A C 1
ATOM 1865 O O . LYS A 1 261 ? 84.143 54.001 10.822 1.00 46.21 261 LYS A O 1
ATOM 1871 N N . GLY A 1 262 ? 82.818 54.908 9.252 1.00 50.45 262 GLY A N 1
ATOM 1872 C CA . GLY A 1 262 ? 83.842 54.818 8.230 1.00 41.97 262 GLY A CA 1
ATOM 1873 C C . GLY A 1 262 ? 83.538 53.894 7.070 1.00 44.71 262 GLY A C 1
ATOM 1874 O O . GLY A 1 262 ? 84.421 53.638 6.248 1.00 42.00 262 GLY A O 1
ATOM 1875 N N . MET A 1 263 ? 82.303 53.394 6.976 1.00 45.48 263 MET A N 1
ATOM 1876 C CA . MET A 1 263 ? 81.910 52.560 5.848 1.00 37.80 263 MET A CA 1
ATOM 1877 C C . MET A 1 263 ? 81.333 53.439 4.748 1.00 41.41 263 MET A C 1
ATOM 1878 O O . MET A 1 263 ? 80.318 54.112 4.979 1.00 42.29 263 MET A O 1
ATOM 1883 N N . PRO A 1 264 ? 81.947 53.486 3.564 1.00 45.35 264 PRO A N 1
ATOM 1884 C CA . PRO A 1 264 ? 81.407 54.324 2.483 1.00 45.45 264 PRO A CA 1
ATOM 1885 C C . PRO A 1 264 ? 79.959 53.962 2.152 1.00 40.82 264 PRO A C 1
ATOM 1886 O O . PRO A 1 264 ? 79.567 52.790 2.157 1.00 38.48 264 PRO A O 1
ATOM 1890 N N . LYS A 1 265 ? 79.158 54.998 1.881 1.00 41.58 265 LYS A N 1
ATOM 1891 C CA . LYS A 1 265 ? 77.716 54.816 1.708 1.00 37.71 265 LYS A CA 1
ATOM 1892 C C . LYS A 1 265 ? 77.389 53.822 0.598 1.00 35.46 265 LYS A C 1
ATOM 1893 O O . LYS A 1 265 ? 76.379 53.110 0.680 1.00 36.02 265 LYS A O 1
ATOM 1899 N N . LYS A 1 266 ? 78.216 53.761 -0.450 1.00 41.77 266 LYS A N 1
ATOM 1900 C CA . LYS A 1 266 ? 77.916 52.853 -1.551 1.00 40.66 266 LYS A CA 1
ATOM 1901 C C . LYS A 1 266 ? 78.168 51.397 -1.189 1.00 39.67 266 LYS A C 1
ATOM 1902 O O . LYS A 1 266 ? 77.775 50.506 -1.957 1.00 35.15 266 LYS A O 1
ATOM 1908 N N . GLN A 1 267 ? 78.780 51.141 -0.033 1.00 33.27 267 GLN A N 1
ATOM 1909 C CA . GLN A 1 267 ? 78.946 49.797 0.500 1.00 31.72 267 GLN A CA 1
ATOM 1910 C C . GLN A 1 267 ? 77.899 49.436 1.550 1.00 33.30 267 GLN A C 1
ATOM 1911 O O . GLN A 1 267 ? 77.902 48.304 2.044 1.00 33.97 267 GLN A O 1
ATOM 1917 N N . ILE A 1 268 ? 77.004 50.356 1.904 1.00 32.12 268 ILE A N 1
ATOM 1918 C CA . ILE A 1 268 ? 75.977 50.096 2.908 1.00 29.86 268 ILE A CA 1
ATOM 1919 C C . ILE A 1 268 ? 74.690 49.742 2.176 1.00 32.76 268 ILE A C 1
ATOM 1920 O O . ILE A 1 268 ? 74.090 50.600 1.518 1.00 31.45 268 ILE A O 1
ATOM 1925 N N . ILE A 1 269 ? 74.253 48.490 2.298 1.00 28.66 269 ILE A N 1
ATOM 1926 C CA . ILE A 1 269 ? 73.044 48.015 1.631 1.00 26.71 269 ILE A CA 1
ATOM 1927 C C . ILE A 1 269 ? 71.937 47.911 2.668 1.00 30.76 269 ILE A C 1
ATOM 1928 O O . ILE A 1 269 ? 72.085 47.203 3.671 1.00 28.96 269 ILE A O 1
ATOM 1933 N N . ILE A 1 270 ? 70.811 48.576 2.407 1.00 30.43 270 ILE A N 1
ATOM 1934 C CA . ILE A 1 270 ? 69.750 48.734 3.403 1.00 32.50 270 ILE A CA 1
ATOM 1935 C C . ILE A 1 270 ? 68.830 47.516 3.383 1.00 27.65 270 ILE A C 1
ATOM 1936 O O . ILE A 1 270 ? 68.242 47.184 2.346 1.00 28.70 270 ILE A O 1
ATOM 1941 N N . GLY A 1 271 ? 68.661 46.885 4.542 1.00 26.38 271 GLY A N 1
ATOM 1942 C CA . GLY A 1 271 ? 67.821 45.701 4.626 1.00 25.05 271 GLY A CA 1
ATOM 1943 C C . GLY A 1 271 ? 66.337 46.050 4.686 1.00 29.19 271 GLY A C 1
ATOM 1944 O O . GLY A 1 271 ? 65.916 46.973 5.385 1.00 27.21 271 GLY A O 1
ATOM 1945 N N . LEU A 1 272 ? 65.542 45.265 3.967 1.00 24.78 272 LEU A N 1
ATOM 1946 C CA . LEU A 1 272 ? 64.088 45.462 3.878 1.00 25.93 272 LEU A CA 1
ATOM 1947 C C . LEU A 1 272 ? 63.401 44.163 4.279 1.00 24.69 272 LEU A C 1
ATOM 1948 O O . LEU A 1 272 ? 63.584 43.133 3.596 1.00 24.72 272 LEU A O 1
ATOM 1953 N N . PRO A 1 273 ? 62.624 44.145 5.359 1.00 24.61 273 PRO A N 1
ATOM 1954 C CA . PRO A 1 273 ? 61.933 42.909 5.750 1.00 22.41 273 PRO A CA 1
ATOM 1955 C C . PRO A 1 273 ? 60.642 42.737 4.967 1.00 26.18 273 PRO A C 1
ATOM 1956 O O . PRO A 1 273 ? 59.891 43.693 4.780 1.00 29.95 273 PRO A O 1
ATOM 1960 N N . THR A 1 274 ? 60.363 41.502 4.534 1.00 24.09 274 THR A N 1
ATOM 1961 C CA . THR A 1 274 ? 59.049 41.191 3.958 1.00 22.10 274 THR A CA 1
ATOM 1962 C C . THR A 1 274 ? 58.192 40.384 4.921 1.00 27.64 274 THR A C 1
ATOM 1963 O O . THR A 1 274 ? 57.130 39.875 4.524 1.00 27.97 274 THR A O 1
ATOM 1967 N N . TYR A 1 275 ? 58.640 40.245 6.170 1.00 22.15 275 TYR A N 1
ATOM 1968 C CA . TYR A 1 275 ? 57.895 39.666 7.276 1.00 23.35 275 TYR A CA 1
ATOM 1969 C C . TYR A 1 275 ? 57.562 40.765 8.273 1.00 25.33 275 TYR A C 1
ATOM 1970 O O . TYR A 1 275 ? 58.073 41.891 8.198 1.00 28.29 275 TYR A O 1
ATOM 1979 N N . GLY A 1 276 ? 56.684 40.411 9.218 1.00 24.15 276 GLY A N 1
ATOM 1980 C CA . GLY A 1 276 ? 56.390 41.267 10.345 1.00 27.86 276 GLY A CA 1
ATOM 1981 C C . GLY A 1 276 ? 56.553 40.498 11.647 1.00 27.24 276 GLY A C 1
ATOM 1982 O O . GLY A 1 276 ? 56.779 39.283 11.653 1.00 25.97 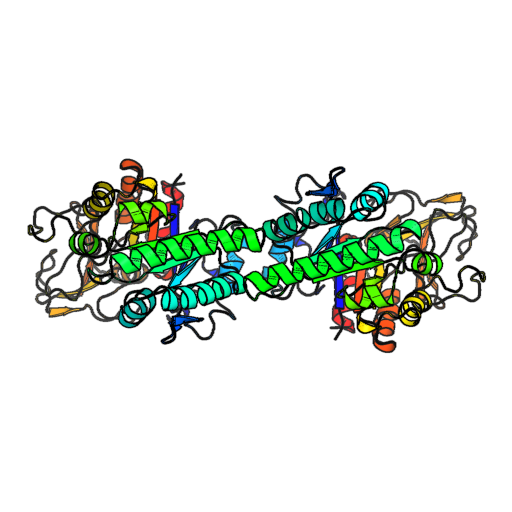276 GLY A O 1
ATOM 1983 N N . ARG A 1 277 ? 56.429 41.232 12.754 1.00 24.41 277 ARG A N 1
ATOM 1984 C CA . ARG A 1 277 ? 56.527 40.656 14.091 1.00 24.71 277 ARG A CA 1
ATOM 1985 C C . ARG A 1 277 ? 55.284 41.017 14.877 1.00 27.92 277 ARG A C 1
ATOM 1986 O O . ARG A 1 277 ? 54.691 42.081 14.671 1.00 28.52 277 ARG A O 1
ATOM 1994 N N . GLY A 1 278 ? 54.900 40.131 15.786 1.00 29.35 278 GLY A N 1
ATOM 1995 C CA . GLY A 1 278 ? 53.575 40.189 16.368 1.00 26.82 278 GLY A CA 1
ATOM 1996 C C . GLY A 1 278 ? 53.555 39.909 17.854 1.00 32.24 278 GLY A C 1
ATOM 1997 O O . GLY A 1 278 ? 54.423 39.222 18.399 1.00 32.24 278 GLY A O 1
ATOM 1998 N N . TRP A 1 279 ? 52.512 40.429 18.492 1.00 30.95 279 TRP A N 1
ATOM 1999 C CA . TRP A 1 279 ? 52.219 40.260 19.907 1.00 34.15 279 TRP A CA 1
ATOM 2000 C C . TRP A 1 279 ? 50.768 39.825 20.095 1.00 36.52 279 TRP A C 1
ATOM 2001 O O . TRP A 1 279 ? 49.913 40.039 19.230 1.00 33.71 279 TRP A O 1
ATOM 2012 N N . THR A 1 280 ? 50.485 39.251 21.268 1.00 35.77 280 THR A N 1
ATOM 2013 C CA . THR A 1 280 ? 49.121 39.143 21.776 1.00 38.62 280 THR A CA 1
ATOM 2014 C C . THR A 1 280 ? 48.933 40.266 22.788 1.00 43.06 280 THR A C 1
ATOM 2015 O O . THR A 1 280 ? 49.687 40.358 23.764 1.00 45.43 280 THR A O 1
ATOM 2019 N N . LEU A 1 281 ? 47.963 41.135 22.533 1.00 40.98 281 LEU A N 1
ATOM 2020 C CA . LEU A 1 281 ? 47.750 42.296 23.384 1.00 41.09 281 LEU A CA 1
ATOM 2021 C C . LEU A 1 281 ? 47.229 41.879 24.753 1.00 45.12 281 LEU A C 1
ATOM 2022 O O . LEU A 1 281 ? 46.445 40.932 24.875 1.00 43.44 281 LEU A O 1
ATOM 2027 N N . SER A 1 282 ? 47.664 42.602 25.789 1.00 43.67 282 SER A N 1
ATOM 2028 C CA . SER A 1 282 ? 47.069 42.418 27.108 1.00 43.15 282 SER A CA 1
ATOM 2029 C C . SER A 1 282 ? 45.630 42.899 27.135 1.00 46.91 282 SER A C 1
ATOM 2030 O O . SER A 1 282 ? 44.806 42.348 27.871 1.00 51.57 282 SER A O 1
ATOM 2033 N N . ASP A 1 283 ? 45.320 43.925 26.349 1.00 44.75 283 ASP A N 1
ATOM 2034 C CA . ASP A 1 283 ? 44.022 44.589 26.369 1.00 45.07 283 ASP A CA 1
ATOM 2035 C C . ASP A 1 283 ? 43.628 44.866 24.926 1.00 46.93 283 ASP A C 1
ATOM 2036 O O . ASP A 1 283 ? 44.254 45.697 24.260 1.00 46.02 283 ASP A O 1
ATOM 2041 N N . ALA A 1 284 ? 42.578 44.191 24.451 1.00 44.92 284 ALA A N 1
ATOM 2042 C CA . ALA A 1 284 ? 42.171 44.328 23.057 1.00 48.85 284 ALA A CA 1
ATOM 2043 C C . ALA A 1 284 ? 41.695 45.735 22.718 1.00 48.37 284 ALA A C 1
ATOM 2044 O O . ALA A 1 284 ? 41.632 46.085 21.535 1.00 49.47 284 ALA A O 1
ATOM 2046 N N . SER A 1 285 ? 41.352 46.545 23.718 1.00 44.70 285 SER A N 1
ATOM 2047 C CA . SER A 1 285 ? 40.979 47.936 23.503 1.00 45.77 285 SER A CA 1
ATOM 2048 C C . SER A 1 285 ? 42.177 48.881 23.451 1.00 46.27 285 SER A C 1
ATOM 2049 O O . SER A 1 285 ? 41.994 50.074 23.187 1.00 47.76 285 SER A O 1
ATOM 2052 N N . LYS A 1 286 ? 43.386 48.393 23.715 1.00 43.34 286 LYS A N 1
ATOM 2053 C CA . LYS A 1 286 ? 44.604 49.204 23.691 1.00 37.90 286 LYS A CA 1
ATOM 2054 C C . LYS A 1 286 ? 45.447 48.681 22.538 1.00 37.96 286 LYS A C 1
ATOM 2055 O O . LYS A 1 286 ? 46.073 47.626 22.651 1.00 37.09 286 LYS A O 1
ATOM 2061 N N . THR A 1 287 ? 45.447 49.411 21.422 1.00 41.21 287 THR A N 1
ATOM 2062 C CA . THR A 1 287 ? 46.040 48.910 20.187 1.00 35.92 287 THR A CA 1
ATOM 2063 C C . THR A 1 287 ? 47.082 49.854 19.596 1.00 37.37 287 THR A C 1
ATOM 2064 O O . THR A 1 287 ? 47.505 49.648 18.448 1.00 36.52 287 THR A O 1
ATOM 2068 N N . ASP A 1 288 ? 47.518 50.874 20.333 1.00 40.07 288 ASP A N 1
ATOM 2069 C CA . ASP A 1 288 ? 48.542 51.766 19.803 1.00 41.19 288 ASP A CA 1
ATOM 2070 C C . ASP A 1 288 ? 49.906 51.078 19.787 1.00 36.76 288 ASP A C 1
ATOM 2071 O O . ASP A 1 288 ? 50.121 50.038 20.416 1.00 34.45 288 ASP A O 1
ATOM 2076 N N . ILE A 1 289 ? 50.835 51.676 19.035 1.00 30.86 289 ILE A N 1
ATOM 2077 C CA . ILE A 1 289 ? 52.248 51.382 19.226 1.00 32.53 289 ILE A CA 1
ATOM 2078 C C . ILE A 1 289 ? 52.602 51.668 20.675 1.00 39.31 289 ILE A C 1
ATOM 2079 O O . ILE A 1 289 ? 52.300 52.747 21.198 1.00 40.41 289 ILE A O 1
ATOM 2084 N N . GLY A 1 290 ? 53.238 50.699 21.336 1.00 38.12 290 GLY A N 1
ATOM 2085 C CA . GLY A 1 290 ? 53.523 50.800 22.755 1.00 38.76 290 GLY A CA 1
ATOM 2086 C C . GLY A 1 290 ? 52.472 50.204 23.666 1.00 43.22 290 GLY A C 1
ATOM 2087 O O . GLY A 1 290 ? 52.635 50.263 24.892 1.00 40.21 290 GLY A O 1
ATOM 2088 N N . ALA A 1 291 ? 51.399 49.637 23.115 1.00 40.78 291 ALA A N 1
ATOM 2089 C CA . ALA A 1 291 ? 50.368 49.029 23.941 1.00 42.55 291 ALA A CA 1
ATOM 2090 C C . ALA A 1 291 ? 50.934 47.821 24.688 1.00 43.81 291 ALA A C 1
ATOM 2091 O O . ALA A 1 291 ? 51.827 47.133 24.188 1.00 38.52 291 ALA A O 1
ATOM 2093 N N . PRO A 1 292 ? 50.438 47.540 25.891 1.00 43.00 292 PRO A N 1
ATOM 2094 C CA . PRO A 1 292 ? 50.969 46.396 26.643 1.00 38.46 292 PRO A CA 1
ATOM 2095 C C . PRO A 1 292 ? 50.638 45.087 25.943 1.00 44.87 292 PRO A C 1
ATOM 2096 O O . PRO A 1 292 ? 49.582 44.939 25.320 1.00 39.23 292 PRO A O 1
ATOM 2100 N N . ALA A 1 293 ? 51.563 44.137 26.046 1.00 42.25 293 ALA A N 1
ATOM 2101 C CA . ALA A 1 293 ? 51.400 42.818 25.461 1.00 41.77 293 ALA A CA 1
ATOM 2102 C C . ALA A 1 293 ? 51.625 41.761 26.527 1.00 50.47 293 ALA A C 1
ATOM 2103 O O . ALA A 1 293 ? 52.380 41.969 27.481 1.00 48.22 293 ALA A O 1
ATOM 2105 N N . GLN A 1 294 ? 50.963 40.621 26.357 1.00 50.78 294 GLN A N 1
ATOM 2106 C CA . GLN A 1 294 ? 51.108 39.506 27.280 1.00 49.73 294 GLN A CA 1
ATOM 2107 C C . GLN A 1 294 ? 51.951 38.376 26.709 1.00 47.31 294 GLN A C 1
ATOM 2108 O O . GLN A 1 294 ? 52.242 37.415 27.422 1.00 49.47 294 GLN A O 1
ATOM 2114 N N . GLY A 1 295 ? 52.343 38.467 25.445 1.00 40.07 295 GLY A N 1
ATOM 2115 C CA . GLY A 1 295 ? 53.187 37.460 24.840 1.00 40.40 295 GLY A CA 1
ATOM 2116 C C . GLY A 1 295 ? 53.245 37.657 23.338 1.00 39.59 295 GLY A C 1
ATOM 2117 O O . GLY A 1 295 ? 52.788 38.671 22.808 1.00 42.24 295 GLY A O 1
ATOM 2118 N N . SER A 1 296 ? 53.817 36.664 22.666 1.00 36.07 296 SER A N 1
ATOM 2119 C CA . SER A 1 296 ? 53.943 36.709 21.218 1.00 36.32 296 SER A CA 1
ATOM 2120 C C . SER A 1 296 ? 52.584 36.510 20.553 1.00 34.92 296 SER A C 1
ATOM 2121 O O . SER A 1 296 ? 51.638 36.002 21.159 1.00 38.05 296 SER A O 1
ATOM 2124 N N . SER A 1 297 ? 52.498 36.908 19.281 1.00 31.05 297 SER A N 1
ATOM 2125 C CA . SER A 1 297 ? 51.317 36.593 18.491 1.00 33.45 297 SER A CA 1
ATOM 2126 C C . SER A 1 297 ? 51.231 35.093 18.243 1.00 35.81 297 SER A C 1
ATOM 2127 O O . SER A 1 297 ? 52.247 34.400 18.154 1.00 36.75 297 SER A O 1
ATOM 2130 N N . THR A 1 298 ? 49.997 34.601 18.116 1.00 34.51 298 THR A N 1
ATOM 2131 C CA . THR A 1 298 ? 49.761 33.200 17.796 1.00 37.51 298 THR A CA 1
ATOM 2132 C C . THR A 1 298 ? 50.436 32.833 16.478 1.00 36.07 298 THR A C 1
ATOM 2133 O O . THR A 1 298 ? 50.442 33.623 15.530 1.00 35.57 298 THR A O 1
ATOM 2137 N N . ALA A 1 299 ? 51.001 31.625 16.416 1.00 37.49 299 ALA A N 1
ATOM 2138 C CA . ALA A 1 299 ? 51.646 31.169 15.188 1.00 40.02 299 ALA A CA 1
ATOM 2139 C C . ALA A 1 299 ? 50.668 31.229 14.020 1.00 40.80 299 ALA A C 1
ATOM 2140 O O . ALA A 1 299 ? 49.473 30.958 14.176 1.00 42.27 299 ALA A O 1
ATOM 2142 N N . THR A 1 300 ? 51.172 31.595 12.844 1.00 38.87 300 THR A N 1
ATOM 2143 C CA . THR A 1 300 ? 50.317 31.763 11.673 1.00 40.85 300 THR A CA 1
ATOM 2144 C C . THR A 1 300 ? 50.297 30.490 10.823 1.00 41.70 300 THR A C 1
ATOM 2145 O O . THR A 1 300 ? 51.080 29.559 11.029 1.00 40.60 300 THR A O 1
ATOM 2149 N N . GLU A 1 301 ? 49.389 30.476 9.838 1.00 42.09 301 GLU A N 1
ATOM 2150 C CA . GLU A 1 301 ? 49.081 29.252 9.097 1.00 41.07 301 GLU A CA 1
ATOM 2151 C C . GLU A 1 301 ? 50.300 28.683 8.374 1.00 46.00 301 GLU A C 1
ATOM 2152 O O . GLU A 1 301 ? 50.513 27.464 8.373 1.00 43.33 301 GLU A O 1
ATOM 2158 N N . TYR A 1 302 ? 51.106 29.537 7.742 1.00 40.70 302 TYR A N 1
ATOM 2159 C CA . TYR A 1 302 ? 52.216 29.062 6.922 1.00 36.36 302 TYR A CA 1
ATOM 2160 C C . TYR A 1 302 ? 53.566 29.129 7.631 1.00 40.36 302 TYR A C 1
ATOM 2161 O O . TYR A 1 302 ? 54.335 28.170 7.563 1.00 39.71 302 TYR A O 1
ATOM 2170 N N . LEU A 1 303 ? 53.876 30.224 8.332 1.00 35.84 303 LEU A N 1
ATOM 2171 C CA . LEU A 1 303 ? 55.181 30.313 8.984 1.00 40.32 303 LEU A CA 1
ATOM 2172 C C . LEU A 1 303 ? 55.249 29.461 10.245 1.00 42.46 303 LEU A C 1
ATOM 2173 O O . LEU A 1 303 ? 56.328 28.968 10.586 1.00 37.93 303 LEU A O 1
ATOM 2178 N N . ARG A 1 304 ? 54.126 29.283 10.945 1.00 34.81 304 ARG A N 1
ATOM 2179 C CA . ARG A 1 304 ? 54.045 28.409 12.119 1.00 45.31 304 ARG A CA 1
ATOM 2180 C C . ARG A 1 304 ? 55.132 28.738 13.140 1.00 47.66 304 ARG A C 1
ATOM 2181 O O . ARG A 1 304 ? 55.821 27.859 13.661 1.00 47.73 304 ARG A O 1
ATOM 2189 N N . GLU A 1 305 ? 55.289 30.025 13.426 1.00 37.07 305 GLU A N 1
ATOM 2190 C CA . GLU A 1 305 ? 56.258 30.472 14.419 1.00 39.14 305 GLU A CA 1
ATOM 2191 C C . GLU A 1 305 ? 55.656 31.651 15.169 1.00 36.19 305 GLU A C 1
ATOM 2192 O O . GLU A 1 305 ? 55.514 32.737 14.604 1.00 38.15 305 GLU A O 1
ATOM 2198 N N . ALA A 1 306 ? 55.290 31.436 16.427 1.00 34.99 306 ALA A N 1
ATOM 2199 C CA . ALA A 1 306 ? 54.687 32.509 17.204 1.00 37.53 306 ALA A CA 1
ATOM 2200 C C . ALA A 1 306 ? 55.600 33.732 17.219 1.00 37.35 306 ALA A C 1
ATOM 2201 O O . ALA A 1 306 ? 56.824 33.617 17.339 1.00 38.23 306 ALA A O 1
ATOM 2203 N N . GLY A 1 307 ? 55.001 34.904 17.026 1.00 31.79 307 GLY A N 1
ATOM 2204 C CA . GLY A 1 307 ? 55.709 36.159 17.013 1.00 32.53 307 GLY A CA 1
ATOM 2205 C C . GLY A 1 307 ? 56.085 36.689 15.642 1.00 32.12 307 GLY A C 1
ATOM 2206 O O . GLY A 1 307 ? 56.612 37.805 15.565 1.00 29.68 307 GLY A O 1
ATOM 2207 N N . VAL A 1 308 ? 55.862 35.933 14.560 1.00 28.86 308 VAL A N 1
ATOM 2208 C CA A VAL A 1 308 ? 56.223 36.380 13.219 0.50 27.34 308 VAL A CA 1
ATOM 2209 C CA B VAL A 1 308 ? 56.224 36.378 13.218 0.50 27.33 308 VAL A CA 1
ATOM 2210 C C . VAL A 1 308 ? 55.063 36.108 12.265 1.00 27.69 308 VAL A C 1
ATOM 2211 O O . VAL A 1 308 ? 54.210 35.250 12.509 1.00 29.53 308 VAL A O 1
ATOM 2218 N N . ILE A 1 309 ? 55.036 36.869 11.168 1.00 25.38 309 ILE A N 1
ATOM 2219 C CA . ILE A 1 309 ? 54.006 36.757 10.135 1.00 27.28 309 ILE A CA 1
ATOM 2220 C C . ILE A 1 309 ? 54.654 37.160 8.822 1.00 26.02 309 ILE A C 1
ATOM 2221 O O . ILE A 1 309 ? 55.567 37.990 8.799 1.00 25.64 309 ILE A O 1
ATOM 2226 N N . SER A 1 310 ? 54.195 36.563 7.724 1.00 27.52 310 SER A N 1
ATOM 2227 C CA . SER A 1 310 ? 54.670 36.969 6.408 1.00 30.72 310 SER A CA 1
ATOM 2228 C C . SER A 1 310 ? 53.747 38.030 5.810 1.00 30.89 310 SER A C 1
ATOM 2229 O O . SER A 1 310 ? 52.586 38.161 6.193 1.00 30.07 310 SER A O 1
ATOM 2232 N N . TYR A 1 311 ? 54.274 38.780 4.838 1.00 25.99 311 TYR A N 1
ATOM 2233 C CA . TYR A 1 311 ? 53.434 39.761 4.162 1.00 28.86 311 TYR A CA 1
ATOM 2234 C C . TYR A 1 311 ? 52.204 39.106 3.538 1.00 30.74 311 TYR A C 1
ATOM 2235 O O . TYR A 1 311 ? 51.088 39.640 3.627 1.00 28.28 311 TYR A O 1
ATOM 2244 N N . TYR A 1 312 ? 52.369 37.947 2.899 1.00 27.76 312 TYR A N 1
ATOM 2245 C CA . TYR A 1 312 ? 51.186 37.359 2.276 1.00 28.82 312 TYR A CA 1
ATOM 2246 C C . TYR A 1 312 ? 50.178 36.882 3.324 1.00 29.63 312 TYR A C 1
ATOM 2247 O O . TYR A 1 312 ? 48.971 36.852 3.055 1.00 30.30 312 TYR A O 1
ATOM 2256 N N . GLU A 1 313 ? 50.644 36.529 4.523 1.00 29.52 313 GLU A N 1
ATOM 2257 C CA . GLU A 1 313 ? 49.723 36.182 5.601 1.00 30.06 313 GLU A CA 1
ATOM 2258 C C . GLU A 1 313 ? 49.000 37.418 6.123 1.00 34.70 313 GLU A C 1
ATOM 2259 O O . GLU A 1 313 ? 47.828 37.341 6.511 1.00 34.73 313 GLU A O 1
ATOM 2265 N N . VAL A 1 314 ? 49.689 38.563 6.160 1.00 32.00 314 VAL A N 1
ATOM 2266 C CA . VAL A 1 314 ? 49.007 39.823 6.459 1.00 28.50 314 VAL A CA 1
ATOM 2267 C C . VAL A 1 314 ? 47.903 40.073 5.440 1.00 30.20 314 VAL A C 1
ATOM 2268 O O . VAL A 1 314 ? 46.788 40.478 5.793 1.00 31.97 314 VAL A O 1
ATOM 2272 N N . CYS A 1 315 ? 48.190 39.833 4.158 1.00 29.52 315 CYS A N 1
ATOM 2273 C CA . CYS A 1 315 ? 47.158 40.009 3.142 1.00 30.68 315 CYS A CA 1
ATOM 2274 C C . CYS A 1 315 ? 45.942 39.142 3.437 1.00 37.10 315 CYS A C 1
ATOM 2275 O O . CYS A 1 315 ? 44.796 39.598 3.305 1.00 34.92 315 CYS A O 1
ATOM 2278 N N . GLN A 1 316 ? 46.176 37.884 3.825 1.00 36.67 316 GLN A N 1
ATOM 2279 C CA . GLN A 1 316 ? 45.081 36.987 4.188 1.00 34.26 316 GLN A CA 1
ATOM 2280 C C . GLN A 1 316 ? 44.263 37.560 5.340 1.00 38.85 316 GLN A C 1
ATOM 2281 O O . GLN A 1 316 ? 43.031 37.474 5.339 1.00 43.15 316 GLN A O 1
ATOM 2287 N N . LYS A 1 317 ? 44.925 38.168 6.328 1.00 32.28 317 LYS A N 1
ATOM 2288 C CA . LYS A 1 317 ? 44.179 38.738 7.452 1.00 33.28 317 LYS A CA 1
ATOM 2289 C C . LYS A 1 317 ? 43.458 40.027 7.073 1.00 35.11 317 LYS A C 1
ATOM 2290 O O . LYS A 1 317 ? 42.351 40.284 7.565 1.00 39.84 317 LYS A O 1
ATOM 2296 N N . LEU A 1 318 ? 44.042 40.832 6.187 1.00 31.04 318 LEU A N 1
ATOM 2297 C CA . LEU A 1 318 ? 43.327 41.996 5.669 1.00 32.85 318 LEU A CA 1
ATOM 2298 C C . LEU A 1 318 ? 42.039 41.585 4.959 1.00 40.41 318 LEU A C 1
ATOM 2299 O O . LEU A 1 318 ? 40.995 42.235 5.110 1.00 40.77 318 LEU A O 1
ATOM 2304 N N . SER A 1 319 ? 42.091 40.500 4.181 1.00 40.50 319 SER A N 1
ATOM 2305 C CA . SER A 1 319 ? 40.880 39.988 3.552 1.00 43.61 319 SER A CA 1
ATOM 2306 C C . SER A 1 319 ? 39.851 39.547 4.581 1.00 52.27 319 SER A C 1
ATOM 2307 O O . SER A 1 319 ? 38.645 39.627 4.319 1.00 54.14 319 SER A O 1
ATOM 2310 N N . SER A 1 320 ? 40.299 39.079 5.744 1.00 45.50 320 SER A N 1
ATOM 2311 C CA . SER A 1 320 ? 39.417 38.616 6.807 1.00 44.92 320 SER A CA 1
ATOM 2312 C C . SER A 1 320 ? 38.951 39.740 7.724 1.00 49.64 320 SER A C 1
ATOM 2313 O O . SER A 1 320 ? 38.335 39.463 8.757 1.00 55.91 320 SER A O 1
ATOM 2316 N N . GLY A 1 321 ? 39.235 40.991 7.384 1.00 44.30 321 GLY A N 1
ATOM 2317 C CA . GLY A 1 321 ? 38.721 42.100 8.154 1.00 47.52 321 GLY A CA 1
ATOM 2318 C C . GLY A 1 321 ? 39.649 42.667 9.202 1.00 40.29 321 GLY A C 1
ATOM 2319 O O . GLY A 1 321 ? 39.189 43.432 10.052 1.00 42.39 321 GLY A O 1
ATOM 2320 N N . ALA A 1 322 ? 40.937 42.328 9.173 1.00 39.40 322 ALA A N 1
ATOM 2321 C CA . ALA A 1 322 ? 41.889 42.965 10.067 1.00 35.25 322 ALA A CA 1
ATOM 2322 C C . ALA A 1 322 ? 42.004 44.456 9.760 1.00 38.13 322 ALA A C 1
ATOM 2323 O O . ALA A 1 322 ? 41.780 44.904 8.633 1.00 40.96 322 ALA A O 1
ATOM 2325 N N . LYS A 1 323 ? 42.362 45.229 10.777 1.00 34.22 323 LYS A N 1
ATOM 2326 C CA . LYS A 1 323 ? 42.480 46.676 10.658 1.00 37.13 323 LYS A CA 1
ATOM 2327 C C . LYS A 1 323 ? 43.936 47.050 10.416 1.00 34.78 323 LYS A C 1
ATOM 2328 O O . LYS A 1 323 ? 44.824 46.623 11.161 1.00 32.80 323 LYS A O 1
ATOM 2334 N N . ARG A 1 324 ? 44.173 47.843 9.378 1.00 34.67 324 ARG A N 1
ATOM 2335 C CA . ARG A 1 324 ? 45.489 48.389 9.090 1.00 32.38 324 ARG A CA 1
ATOM 2336 C C . ARG A 1 324 ? 45.556 49.829 9.582 1.00 34.60 324 ARG A C 1
ATOM 2337 O O . ARG A 1 324 ? 44.614 50.604 9.387 1.00 35.77 324 ARG A O 1
ATOM 2345 N N . VAL A 1 325 ? 46.661 50.181 10.232 1.00 31.61 325 VAL A N 1
ATOM 2346 C CA . VAL A 1 325 ? 46.941 51.551 10.640 1.00 32.66 325 VAL A CA 1
ATOM 2347 C C . VAL A 1 325 ? 48.273 51.970 10.036 1.00 33.97 325 VAL A C 1
ATOM 2348 O O . VAL A 1 325 ? 49.259 51.230 10.122 1.00 35.95 325 VAL A O 1
ATOM 2352 N N . TRP A 1 326 ? 48.305 53.154 9.431 1.00 34.82 326 TRP A N 1
ATOM 2353 C CA . TRP A 1 326 ? 49.537 53.714 8.886 1.00 38.23 326 TRP A CA 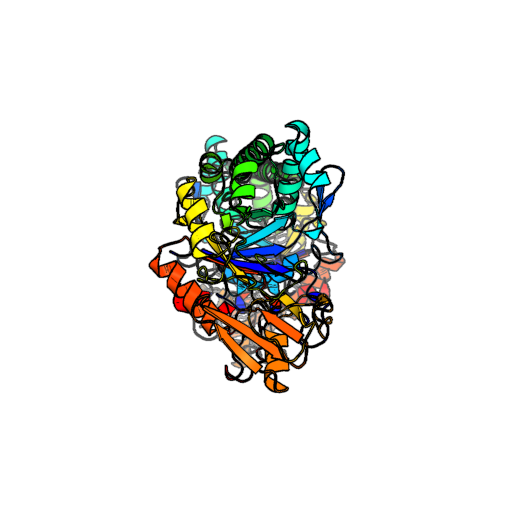1
ATOM 2354 C C . TRP A 1 326 ? 50.168 54.624 9.936 1.00 37.74 326 TRP A C 1
ATOM 2355 O O . TRP A 1 326 ? 49.518 55.557 10.420 1.00 33.88 326 TRP A O 1
ATOM 2366 N N . ASP A 1 327 ? 51.420 54.355 10.297 1.00 37.87 327 ASP A N 1
ATOM 2367 C CA . ASP A 1 327 ? 52.167 55.223 11.210 1.00 37.40 327 ASP A CA 1
ATOM 2368 C C . ASP A 1 327 ? 53.073 56.115 10.371 1.00 33.01 327 ASP A C 1
ATOM 2369 O O . ASP A 1 327 ? 54.139 55.686 9.933 1.00 33.36 327 ASP A O 1
ATOM 2374 N N . ASP A 1 328 ? 52.659 57.367 10.154 1.00 36.96 328 ASP A N 1
ATOM 2375 C CA . ASP A 1 328 ? 53.401 58.201 9.214 1.00 41.15 328 ASP A CA 1
ATOM 2376 C C . ASP A 1 328 ? 54.769 58.596 9.761 1.00 43.24 328 ASP A C 1
ATOM 2377 O O . ASP A 1 328 ? 55.692 58.852 8.979 1.00 43.62 328 ASP A O 1
ATOM 2382 N N . GLU A 1 329 ? 54.930 58.630 11.087 1.00 37.85 329 GLU A N 1
ATOM 2383 C CA . GLU A 1 329 ? 56.216 59.009 11.666 1.00 45.43 329 GLU A CA 1
ATOM 2384 C C . GLU A 1 329 ? 57.303 58.012 11.286 1.00 37.83 329 GLU A C 1
ATOM 2385 O O . GLU A 1 329 ? 58.382 58.394 10.819 1.00 41.10 329 GLU A O 1
ATOM 2391 N N . SER A 1 330 ? 57.038 56.728 11.490 1.00 36.42 330 SER A N 1
ATOM 2392 C CA . SER A 1 330 ? 57.982 55.681 11.138 1.00 32.29 330 SER A CA 1
ATOM 2393 C C . SER A 1 330 ? 57.872 55.244 9.683 1.00 34.16 330 SER A C 1
ATOM 2394 O O . SER A 1 330 ? 58.741 54.502 9.214 1.00 34.26 330 SER A O 1
ATOM 2397 N N . LYS A 1 331 ? 56.821 55.674 8.971 1.00 32.77 331 LYS A N 1
ATOM 2398 C CA . LYS A 1 331 ? 56.541 55.232 7.600 1.00 30.55 331 LYS A CA 1
ATOM 2399 C C . LYS A 1 331 ? 56.336 53.714 7.523 1.00 31.99 331 LYS A C 1
ATOM 2400 O O . LYS A 1 331 ? 56.797 53.052 6.591 1.00 33.30 331 LYS A O 1
ATOM 2406 N N . THR A 1 332 ? 55.643 53.147 8.509 1.00 29.76 332 THR A N 1
ATOM 2407 C CA . THR A 1 332 ? 55.358 51.717 8.507 1.00 30.35 332 THR A CA 1
ATOM 2408 C C . THR A 1 332 ? 53.904 51.493 8.905 1.00 31.85 332 THR A C 1
ATOM 2409 O O . THR A 1 332 ? 53.306 52.334 9.589 1.00 31.95 332 THR A O 1
ATOM 2413 N N . PRO A 1 333 ? 53.315 50.368 8.487 1.00 29.90 333 PRO A N 1
ATOM 2414 C CA . PRO A 1 333 ? 51.965 50.024 8.936 1.00 33.22 333 PRO A CA 1
ATOM 2415 C C . PRO A 1 333 ? 51.981 49.042 10.089 1.00 31.25 333 PRO A C 1
ATOM 2416 O O . PRO A 1 333 ? 52.979 48.346 10.311 1.00 29.59 333 PRO A O 1
ATOM 2420 N N . TYR A 1 334 ? 50.888 48.985 10.841 1.00 28.19 334 TYR A N 1
ATOM 2421 C CA . TYR A 1 334 ? 50.687 47.873 11.742 1.00 27.31 334 TYR A CA 1
ATOM 2422 C C . TYR A 1 334 ? 49.278 47.334 11.550 1.00 32.87 334 TYR A C 1
ATOM 2423 O O . TYR A 1 334 ? 48.414 47.987 10.954 1.00 33.52 334 TYR A O 1
ATOM 2432 N N . LEU A 1 335 ? 49.082 46.103 12.011 1.00 30.96 335 LEU A N 1
ATOM 2433 C CA . LEU A 1 335 ? 47.854 45.353 11.789 1.00 29.52 335 LEU A CA 1
ATOM 2434 C C . LEU A 1 335 ? 47.287 44.932 13.133 1.00 32.59 335 LEU A C 1
ATOM 2435 O O . LEU A 1 335 ? 48.030 44.457 14.003 1.00 35.85 335 LEU A O 1
ATOM 2440 N N . VAL A 1 336 ? 45.985 45.120 13.309 1.00 29.15 336 VAL A N 1
ATOM 2441 C CA . VAL A 1 336 ? 45.288 44.702 14.520 1.00 27.35 336 VAL A CA 1
ATOM 2442 C C . VAL A 1 336 ? 44.134 43.798 14.117 1.00 37.02 336 VAL A C 1
ATOM 2443 O O . VAL A 1 336 ? 43.331 44.159 13.246 1.00 38.20 336 VAL A O 1
ATOM 2447 N N . GLN A 1 337 ? 44.041 42.635 14.764 1.00 34.40 337 GLN A N 1
ATOM 2448 C CA . GLN A 1 337 ? 42.933 41.704 14.538 1.00 37.92 337 GLN A CA 1
ATOM 2449 C C . GLN A 1 337 ? 42.604 41.069 15.885 1.00 33.63 337 GLN A C 1
ATOM 2450 O O . GLN A 1 337 ? 43.310 40.156 16.327 1.00 34.09 337 GLN A O 1
ATOM 2456 N N . GLY A 1 338 ? 41.548 41.560 16.534 1.00 36.75 338 GLY A N 1
ATOM 2457 C CA . GLY A 1 338 ? 41.253 41.097 17.884 1.00 39.11 338 GLY A CA 1
ATOM 2458 C C . GLY A 1 338 ? 42.382 41.511 18.808 1.00 37.38 338 GLY A C 1
ATOM 2459 O O . GLY A 1 338 ? 42.764 42.686 18.861 1.00 41.41 338 GLY A O 1
ATOM 2460 N N . ASN A 1 339 ? 42.954 40.546 19.532 1.00 39.30 339 ASN A N 1
ATOM 2461 C CA . ASN A 1 339 ? 44.084 40.828 20.412 1.00 43.35 339 ASN A CA 1
ATOM 2462 C C . ASN A 1 339 ? 45.425 40.521 19.756 1.00 39.33 339 ASN A C 1
ATOM 2463 O O . ASN A 1 339 ? 46.444 40.427 20.448 1.00 39.93 339 ASN A O 1
ATOM 2468 N N . GLN A 1 340 ? 45.449 40.367 18.435 1.00 37.30 340 GLN A N 1
ATOM 2469 C CA . GLN A 1 340 ? 46.681 40.143 17.695 1.00 33.04 340 GLN A CA 1
ATOM 2470 C C . GLN A 1 340 ? 47.127 41.443 17.030 1.00 35.68 340 GLN A C 1
ATOM 2471 O O . GLN A 1 340 ? 46.328 42.119 16.374 1.00 34.49 340 GLN A O 1
ATOM 2477 N N . TRP A 1 341 ? 48.404 41.783 17.201 1.00 31.18 341 TRP A N 1
ATOM 2478 C CA . TRP A 1 341 ? 48.961 43.068 16.784 1.00 32.97 341 TRP A CA 1
ATOM 2479 C C . TRP A 1 341 ? 50.283 42.807 16.082 1.00 34.50 341 TRP A C 1
ATOM 2480 O O . TRP A 1 341 ? 51.162 42.153 16.651 1.00 32.55 341 TRP A O 1
ATOM 2491 N N . PHE A 1 342 ? 50.439 43.317 14.854 1.00 27.19 342 PHE A N 1
ATOM 2492 C CA . PHE A 1 342 ? 51.649 43.055 14.088 1.00 28.32 342 PHE A CA 1
ATOM 2493 C C . PHE A 1 342 ? 52.206 44.353 13.534 1.00 30.29 342 PHE A C 1
ATOM 2494 O O . PHE A 1 342 ? 51.465 45.157 12.966 1.00 29.73 342 PHE A O 1
ATOM 2502 N N . SER A 1 343 ? 53.510 44.537 13.665 1.00 27.21 343 SER A N 1
ATOM 2503 C CA . SER A 1 343 ? 54.214 45.544 12.889 1.00 27.61 343 SER A CA 1
ATOM 2504 C C . SER A 1 343 ? 54.789 44.867 11.649 1.00 29.53 343 SER A C 1
ATOM 2505 O O . SER A 1 343 ? 55.394 43.800 11.752 1.00 30.45 343 SER A O 1
ATOM 2508 N N . TYR A 1 344 ? 54.598 45.462 10.480 1.00 27.06 344 TYR A N 1
ATOM 2509 C CA . TYR A 1 344 ? 55.038 44.786 9.267 1.00 23.98 344 TYR A CA 1
ATOM 2510 C C . TYR A 1 344 ? 55.462 45.836 8.250 1.00 28.47 344 TYR A C 1
ATOM 2511 O O . TYR A 1 344 ? 55.507 47.028 8.551 1.00 27.03 344 TYR A O 1
ATOM 2520 N N . ASP A 1 345 ? 55.817 45.374 7.051 1.00 25.88 345 ASP A N 1
ATOM 2521 C CA . ASP A 1 345 ? 56.154 46.268 5.949 1.00 26.30 345 ASP A CA 1
ATOM 2522 C C . ASP A 1 345 ? 55.308 45.935 4.727 1.00 27.46 345 ASP A C 1
ATOM 2523 O O . ASP A 1 345 ? 54.938 44.778 4.496 1.00 26.95 345 ASP A O 1
ATOM 2528 N N . ASP A 1 346 ? 54.980 46.963 3.952 1.00 29.36 346 ASP A N 1
ATOM 2529 C CA . ASP A 1 346 ? 54.080 46.770 2.826 1.00 29.94 346 ASP A CA 1
ATOM 2530 C C . ASP A 1 346 ? 54.555 47.642 1.670 1.00 25.40 346 ASP A C 1
ATOM 2531 O O . ASP A 1 346 ? 55.662 48.191 1.698 1.00 28.65 346 ASP A O 1
ATOM 2536 N N . VAL A 1 347 ? 53.707 47.780 0.645 1.00 27.18 347 VAL A N 1
ATOM 2537 C CA . VAL A 1 347 ? 54.126 48.531 -0.537 1.00 31.88 347 VAL A CA 1
ATOM 2538 C C . VAL A 1 347 ? 54.427 49.979 -0.172 1.00 36.01 347 VAL A C 1
ATOM 2539 O O . VAL A 1 347 ? 55.422 50.555 -0.629 1.00 35.83 347 VAL A O 1
ATOM 2543 N N . GLU A 1 348 ? 53.590 50.590 0.666 1.00 30.96 348 GLU A N 1
ATOM 2544 C CA . GLU A 1 348 ? 53.838 51.980 1.039 1.00 31.88 348 GLU A CA 1
ATOM 2545 C C . GLU A 1 348 ? 55.125 52.126 1.851 1.00 34.86 348 GLU A C 1
ATOM 2546 O O . GLU A 1 348 ? 55.892 53.073 1.635 1.00 30.64 348 GLU A O 1
ATOM 2552 N N . SER A 1 349 ? 55.376 51.222 2.804 1.00 31.15 349 SER A N 1
ATOM 2553 C CA . SER A 1 349 ? 56.593 51.362 3.603 1.00 29.51 349 SER A CA 1
ATOM 2554 C C . SER A 1 349 ? 57.826 51.066 2.760 1.00 33.15 349 SER A C 1
ATOM 2555 O O . SER A 1 349 ? 58.856 51.738 2.897 1.00 29.12 349 SER A O 1
ATOM 2558 N N . MET A 1 350 ? 57.732 50.082 1.863 1.00 30.17 350 MET A N 1
ATOM 2559 C CA . MET A 1 350 ? 58.852 49.792 0.966 1.00 32.81 350 MET A CA 1
ATOM 2560 C C . MET A 1 350 ? 59.110 50.956 0.024 1.00 33.03 350 MET A C 1
ATOM 2561 O O . MET A 1 350 ? 60.268 51.290 -0.263 1.00 30.42 350 MET A O 1
ATOM 2566 N N . LYS A 1 351 ? 58.035 51.582 -0.470 1.00 28.94 351 LYS A N 1
ATOM 2567 C CA . LYS A 1 351 ? 58.169 52.739 -1.346 1.00 31.87 351 LYS A CA 1
ATOM 2568 C C . LYS A 1 351 ? 58.925 53.855 -0.652 1.00 36.53 351 LYS A C 1
ATOM 2569 O O . LYS A 1 351 ? 59.826 54.475 -1.234 1.00 41.11 351 LYS A O 1
ATOM 2575 N N . ALA A 1 352 ? 58.535 54.160 0.587 1.00 32.62 352 ALA A N 1
ATOM 2576 C CA . ALA A 1 352 ? 59.190 55.239 1.311 1.00 36.07 352 ALA A CA 1
ATOM 2577 C C . ALA A 1 352 ? 60.659 54.912 1.551 1.00 36.05 352 ALA A C 1
ATOM 2578 O O . ALA A 1 352 ? 61.535 55.757 1.334 1.00 39.17 352 ALA A O 1
ATOM 2580 N N . LYS A 1 353 ? 60.946 53.675 1.970 1.00 32.25 353 LYS A N 1
ATOM 2581 C CA . LYS A 1 353 ? 62.318 53.278 2.284 1.00 28.71 353 LYS A CA 1
ATOM 2582 C C . LYS A 1 353 ? 63.202 53.262 1.037 1.00 31.04 353 LYS A C 1
ATOM 2583 O O . LYS A 1 353 ? 64.328 53.772 1.057 1.00 32.10 353 LYS A O 1
ATOM 2589 N N . ILE A 1 354 ? 62.713 52.667 -0.054 1.00 31.89 354 ILE A N 1
ATOM 2590 C CA . ILE A 1 354 ? 63.522 52.556 -1.268 1.00 29.10 354 ILE A CA 1
ATOM 2591 C C . ILE A 1 354 ? 63.737 53.923 -1.911 1.00 36.15 354 ILE A C 1
ATOM 2592 O O . ILE A 1 354 ? 64.815 54.205 -2.453 1.00 35.66 354 ILE A O 1
ATOM 2597 N N . ASN A 1 355 ? 62.714 54.786 -1.893 1.00 35.51 355 ASN A N 1
ATOM 2598 C CA . ASN A 1 355 ? 62.904 56.153 -2.368 1.00 40.00 355 ASN A CA 1
ATOM 2599 C C . ASN A 1 355 ? 63.868 56.912 -1.465 1.00 39.10 355 ASN A C 1
ATOM 2600 O O . ASN A 1 355 ? 64.648 57.746 -1.940 1.00 42.12 355 ASN A O 1
ATOM 2605 N N . TRP A 1 356 ? 63.834 56.628 -0.160 1.00 36.25 356 TRP A N 1
ATOM 2606 C CA . TRP A 1 356 ? 64.799 57.227 0.758 1.00 38.14 356 TRP A CA 1
ATOM 2607 C C . TRP A 1 356 ? 66.230 56.778 0.442 1.00 37.40 356 TRP A C 1
ATOM 2608 O O . TRP A 1 356 ? 67.158 57.596 0.434 1.00 40.01 356 TRP A O 1
ATOM 2619 N N . ILE A 1 357 ? 66.427 55.477 0.191 1.00 36.26 357 ILE A N 1
ATOM 2620 C CA . ILE A 1 357 ? 67.750 54.969 -0.191 1.00 38.69 357 ILE A CA 1
ATOM 2621 C C . ILE A 1 357 ? 68.325 55.803 -1.327 1.00 44.44 357 ILE A C 1
ATOM 2622 O O . ILE A 1 357 ? 69.498 56.200 -1.308 1.00 39.62 357 ILE A O 1
ATOM 2627 N N . LYS A 1 358 ? 67.498 56.090 -2.333 1.00 38.49 358 LYS A N 1
ATOM 2628 C CA . LYS A 1 358 ? 67.969 56.874 -3.468 1.00 43.91 358 LYS A CA 1
ATOM 2629 C C . LYS A 1 358 ? 68.272 58.310 -3.055 1.00 46.44 358 LYS A C 1
ATOM 2630 O O . LYS A 1 358 ? 69.263 58.898 -3.507 1.00 46.24 358 LYS A O 1
ATOM 2636 N N . GLN A 1 359 ? 67.438 58.885 -2.186 1.00 42.39 359 GLN A N 1
ATOM 2637 C CA . GLN A 1 359 ? 67.629 60.275 -1.785 1.00 48.05 359 GLN A CA 1
ATOM 2638 C C . GLN A 1 359 ? 68.949 60.461 -1.051 1.00 48.13 359 GLN A C 1
ATOM 2639 O O . GLN A 1 359 ? 69.658 61.448 -1.275 1.00 50.21 359 GLN A O 1
ATOM 2645 N N . GLU A 1 360 ? 69.294 59.522 -0.175 1.00 43.20 360 GLU A N 1
ATOM 2646 C CA . GLU A 1 360 ? 70.495 59.601 0.641 1.00 48.25 360 GLU A CA 1
ATOM 2647 C C . GLU A 1 360 ? 71.707 58.981 -0.034 1.00 50.08 360 GLU A C 1
ATOM 2648 O O . GLU A 1 360 ? 72.813 59.080 0.508 1.00 45.17 360 GLU A O 1
ATOM 2654 N N . ASN A 1 361 ? 71.517 58.340 -1.189 1.00 45.65 361 ASN A N 1
ATOM 2655 C CA . ASN A 1 361 ? 72.600 57.723 -1.952 1.00 46.36 361 ASN A CA 1
ATOM 2656 C C . ASN A 1 361 ? 73.325 56.651 -1.142 1.00 42.45 361 ASN A C 1
ATOM 2657 O O . ASN A 1 361 ? 74.555 56.591 -1.107 1.00 39.57 361 ASN A O 1
ATOM 2662 N N . TYR A 1 362 ? 72.552 55.783 -0.492 1.00 39.47 362 TYR A N 1
ATOM 2663 C CA . TYR A 1 362 ? 73.156 54.577 0.051 1.00 38.94 362 TYR A CA 1
ATOM 2664 C C . TYR A 1 362 ? 73.391 53.585 -1.088 1.00 39.46 362 TYR A C 1
ATOM 2665 O O . TYR A 1 362 ? 73.102 53.862 -2.254 1.00 37.60 362 TYR A O 1
ATOM 2674 N N . GLY A 1 363 ? 73.951 52.419 -0.758 1.00 40.74 363 GLY A N 1
ATOM 2675 C CA . GLY A 1 363 ? 74.471 51.543 -1.797 1.00 39.15 363 GLY A CA 1
ATOM 2676 C C . GLY A 1 363 ? 73.416 50.734 -2.515 1.00 36.75 363 GLY A C 1
ATOM 2677 O O . GLY A 1 363 ? 73.618 50.325 -3.667 1.00 34.06 363 GLY A O 1
ATOM 2678 N N . GLY A 1 364 ? 72.300 50.480 -1.859 1.00 34.70 364 GLY A N 1
ATOM 2679 C CA . GLY A 1 364 ? 71.201 49.749 -2.466 1.00 32.95 364 GLY A CA 1
ATOM 2680 C C . GLY A 1 364 ? 70.318 49.157 -1.383 1.00 32.45 364 GLY A C 1
ATOM 2681 O O . GLY A 1 364 ? 70.267 49.665 -0.257 1.00 30.26 364 GLY A O 1
ATOM 2682 N N . ALA A 1 365 ? 69.656 48.061 -1.739 1.00 29.34 365 ALA A N 1
ATOM 2683 C CA . ALA A 1 365 ? 68.728 47.405 -0.830 1.00 25.69 365 ALA A CA 1
ATOM 2684 C C . ALA A 1 365 ? 68.862 45.902 -0.967 1.00 26.22 365 ALA A C 1
ATOM 2685 O O . ALA A 1 365 ? 69.300 45.383 -2.001 1.00 28.59 365 ALA A O 1
ATOM 2687 N N . PHE A 1 366 ? 68.468 45.205 0.093 1.00 22.85 366 PHE A N 1
ATOM 2688 C CA . PHE A 1 366 ? 68.280 43.768 0.033 1.00 25.34 366 PHE A CA 1
ATOM 2689 C C . PHE A 1 366 ? 67.022 43.417 0.812 1.00 25.64 366 PHE A C 1
ATOM 2690 O O . PHE A 1 366 ? 66.603 44.161 1.709 1.00 27.28 366 PHE A O 1
ATOM 2698 N N . VAL A 1 367 ? 66.400 42.294 0.450 1.00 25.94 367 VAL A N 1
ATOM 2699 C CA . VAL A 1 367 ? 65.175 41.853 1.109 1.00 25.68 367 VAL A CA 1
ATOM 2700 C C . VAL A 1 367 ? 65.424 40.540 1.842 1.00 23.27 367 VAL A C 1
ATOM 2701 O O . VAL A 1 367 ? 66.070 39.619 1.325 1.00 24.66 367 VAL A O 1
ATOM 2705 N N . TRP A 1 368 ? 64.900 40.460 3.051 1.00 22.24 368 TRP A N 1
ATOM 2706 C CA . TRP A 1 368 ? 64.785 39.206 3.796 1.00 21.45 368 TRP A CA 1
ATOM 2707 C C . TRP A 1 368 ? 63.280 38.990 3.969 1.00 24.16 368 TRP A C 1
ATOM 2708 O O . TRP A 1 368 ? 62.674 39.651 4.811 1.00 22.87 368 TRP A O 1
ATOM 2719 N N . THR A 1 369 ? 62.635 38.106 3.194 1.00 22.21 369 THR A N 1
ATOM 2720 C CA . THR A 1 369 ? 63.179 37.117 2.264 1.00 22.67 369 THR A CA 1
ATOM 2721 C C . THR A 1 369 ? 62.352 37.113 0.981 1.00 28.95 369 THR A C 1
ATOM 2722 O O . THR A 1 369 ? 61.298 37.746 0.905 1.00 28.91 369 THR A O 1
ATOM 2726 N N . LEU A 1 370 ? 62.798 36.336 -0.010 1.00 23.92 370 LEU A N 1
ATOM 2727 C CA . LEU A 1 370 ? 61.968 36.139 -1.195 1.00 27.80 370 LEU A CA 1
ATOM 2728 C C . LEU A 1 370 ? 60.659 35.444 -0.853 1.00 32.23 370 LEU A C 1
ATOM 2729 O O . LEU A 1 370 ? 59.630 35.705 -1.488 1.00 29.03 370 LEU A O 1
ATOM 2734 N N . ASP A 1 371 ? 60.676 34.540 0.125 1.00 26.99 371 ASP A N 1
ATOM 2735 C CA . ASP A 1 371 ? 59.546 33.651 0.350 1.00 29.89 371 ASP A CA 1
ATOM 2736 C C . ASP A 1 371 ? 58.497 34.240 1.283 1.00 28.27 371 ASP A C 1
ATOM 2737 O O . ASP A 1 371 ? 57.486 33.582 1.533 1.00 31.12 371 ASP A O 1
ATOM 2742 N N . TYR A 1 372 ? 58.701 35.457 1.787 1.00 25.40 372 TYR A N 1
ATOM 2743 C CA . TYR A 1 372 ? 57.668 36.099 2.596 1.00 28.96 372 TYR A CA 1
ATOM 2744 C C . TYR A 1 372 ? 56.791 37.058 1.803 1.00 29.19 372 TYR A C 1
ATOM 2745 O O . TYR A 1 372 ? 55.724 37.451 2.290 1.00 28.19 372 TYR A O 1
ATOM 2754 N N . ASP A 1 373 ? 57.223 37.454 0.608 1.00 27.26 373 ASP A N 1
ATOM 2755 C CA . ASP A 1 373 ? 56.418 38.280 -0.272 1.00 26.04 373 ASP A CA 1
ATOM 2756 C C . ASP A 1 373 ? 55.272 37.442 -0.842 1.00 26.48 373 ASP A C 1
ATOM 2757 O O . ASP A 1 373 ? 55.255 36.210 -0.747 1.00 32.73 373 ASP A O 1
ATOM 2762 N N . ASP A 1 374 ? 54.315 38.117 -1.463 1.00 28.89 374 ASP A N 1
ATOM 2763 C CA . ASP A 1 374 ? 53.255 37.427 -2.210 1.00 30.54 374 ASP A CA 1
ATOM 2764 C C . ASP A 1 374 ? 53.848 36.958 -3.540 1.00 33.37 374 ASP A C 1
ATOM 2765 O O . ASP A 1 374 ? 53.620 37.536 -4.600 1.00 33.87 374 ASP A O 1
ATOM 2770 N N . PHE A 1 375 ? 54.668 35.902 -3.466 1.00 32.45 375 PHE A N 1
ATOM 2771 C CA . PHE A 1 375 ? 55.464 35.526 -4.635 1.00 32.00 375 PHE A CA 1
ATOM 2772 C C . PHE A 1 375 ? 54.650 34.822 -5.716 1.00 38.69 375 PHE A C 1
ATOM 2773 O O . PHE A 1 375 ? 55.089 34.785 -6.872 1.00 40.77 375 PHE A O 1
ATOM 2781 N N . LEU A 1 376 ? 53.482 34.271 -5.385 1.00 35.82 376 LEU A N 1
ATOM 2782 C CA . LEU A 1 376 ? 52.585 33.760 -6.418 1.00 41.86 376 LEU A CA 1
ATOM 2783 C C . LEU A 1 376 ? 51.550 34.783 -6.851 1.00 46.32 376 LEU A C 1
ATOM 2784 O O . LEU A 1 376 ? 50.810 34.523 -7.805 1.00 45.33 376 LEU A O 1
ATOM 2789 N N . GLY A 1 377 ? 51.477 35.931 -6.181 1.00 43.75 377 GLY A N 1
ATOM 2790 C CA . GLY A 1 377 ? 50.369 36.847 -6.412 1.00 45.60 377 GLY A CA 1
ATOM 2791 C C . GLY A 1 377 ? 49.006 36.291 -6.058 1.00 46.32 377 GLY A C 1
ATOM 2792 O O . GLY A 1 377 ? 47.996 36.754 -6.599 1.00 48.11 377 GLY A O 1
ATOM 2793 N N . SER A 1 378 ? 48.939 35.307 -5.158 1.00 44.88 378 SER A N 1
ATOM 2794 C CA . SER A 1 378 ? 47.692 34.591 -4.885 1.00 48.79 378 SER A CA 1
ATOM 2795 C C . SER A 1 378 ? 47.029 34.985 -3.571 1.00 48.87 378 SER A C 1
ATOM 2796 O O . SER A 1 378 ? 45.875 34.594 -3.340 1.00 48.62 378 SER A O 1
ATOM 2799 N N . PHE A 1 379 ? 47.720 35.726 -2.704 1.00 39.14 379 PHE A N 1
ATOM 2800 C CA . PHE A 1 379 ? 47.174 36.078 -1.401 1.00 37.55 379 PHE A CA 1
ATOM 2801 C C . PHE A 1 379 ? 46.622 37.495 -1.326 1.00 39.31 379 PHE A C 1
ATOM 2802 O O . PHE A 1 379 ? 45.681 37.730 -0.567 1.00 40.18 379 PHE A O 1
ATOM 2810 N N . CYS A 1 380 ? 47.190 38.451 -2.060 1.00 35.83 380 CYS A N 1
ATOM 2811 C CA . CYS A 1 380 ? 46.773 39.844 -1.955 1.00 40.78 380 CYS A CA 1
ATOM 2812 C C . CYS A 1 380 ? 45.851 40.232 -3.108 1.00 45.03 380 CYS A C 1
ATOM 2813 O O . CYS A 1 380 ? 46.011 39.768 -4.242 1.00 44.96 380 CYS A O 1
ATOM 2816 N N . THR A 1 381 ? 44.895 41.117 -2.820 1.00 45.37 381 THR A N 1
ATOM 2817 C CA . THR A 1 381 ? 43.976 41.582 -3.859 1.00 51.62 381 THR A CA 1
ATOM 2818 C C . THR A 1 381 ? 44.260 42.999 -4.339 1.00 54.49 381 THR A C 1
ATOM 2819 O O . THR A 1 381 ? 43.935 43.324 -5.482 1.00 48.16 381 THR A O 1
ATOM 2823 N N . GLU A 1 382 ? 44.876 43.849 -3.512 1.00 57.94 382 GLU A N 1
ATOM 2824 C CA . GLU A 1 382 ? 45.021 45.255 -3.881 1.00 59.50 382 GLU A CA 1
ATOM 2825 C C . GLU A 1 382 ? 46.021 45.483 -5.010 1.00 64.06 382 GLU A C 1
ATOM 2826 O O . GLU A 1 382 ? 46.064 46.595 -5.549 1.00 61.46 382 GLU A O 1
ATOM 2832 N N . HIS A 1 383 ? 46.813 44.474 -5.387 1.00 61.85 383 HIS A N 1
ATOM 2833 C CA . HIS A 1 383 ? 47.785 44.608 -6.468 1.00 64.43 383 HIS A CA 1
ATOM 2834 C C . HIS A 1 383 ? 47.337 43.946 -7.772 1.00 66.68 383 HIS A C 1
ATOM 2835 O O . HIS A 1 383 ? 48.113 43.920 -8.735 1.00 58.51 383 HIS A O 1
ATOM 2842 N N . ASN A 1 384 ? 46.117 43.405 -7.823 1.00 68.50 384 ASN A N 1
ATOM 2843 C CA . ASN A 1 384 ? 45.569 42.766 -9.028 1.00 72.64 384 ASN A CA 1
ATOM 2844 C C . ASN A 1 384 ? 46.406 41.567 -9.475 1.00 67.77 384 ASN A C 1
ATOM 2845 O O . ASN A 1 384 ? 46.655 41.371 -10.665 1.00 66.19 384 ASN A O 1
ATOM 2850 N N . GLY A 1 385 ? 46.826 40.745 -8.518 1.00 58.71 385 GLY A N 1
ATOM 2851 C CA . GLY A 1 385 ? 47.531 39.522 -8.843 1.00 61.84 385 GLY A CA 1
ATOM 2852 C C . GLY A 1 385 ? 48.993 39.693 -9.181 1.00 54.08 385 GLY A C 1
ATOM 2853 O O . GLY A 1 385 ? 49.616 38.744 -9.675 1.00 50.08 385 GLY A O 1
ATOM 2854 N N . LYS A 1 386 ? 49.549 40.881 -8.971 1.00 46.05 386 LYS A N 1
ATOM 2855 C CA . LYS A 1 386 ? 50.963 41.094 -9.223 1.00 51.13 386 LYS A CA 1
ATOM 2856 C C . LYS A 1 386 ? 51.784 40.152 -8.354 1.00 46.18 386 LYS A C 1
ATOM 2857 O O . LYS A 1 386 ? 51.519 40.001 -7.155 1.00 41.60 386 LYS A O 1
ATOM 2863 N N . LYS A 1 387 ? 52.762 39.495 -8.970 1.00 40.24 387 LYS A N 1
ATOM 2864 C CA . LYS A 1 387 ? 53.729 38.713 -8.211 1.00 37.46 387 LYS A CA 1
ATOM 2865 C C . LYS A 1 387 ? 54.768 39.639 -7.602 1.00 36.30 387 LYS A C 1
ATOM 2866 O O . LYS A 1 387 ? 55.181 40.626 -8.221 1.00 38.27 387 LYS A O 1
ATOM 2872 N N . TYR A 1 388 ? 55.194 39.305 -6.387 1.00 33.07 388 TYR A N 1
ATOM 2873 C CA . TYR A 1 388 ? 56.220 40.054 -5.669 1.00 30.45 388 TYR A CA 1
ATOM 2874 C C . TYR A 1 388 ? 55.861 41.537 -5.577 1.00 35.46 388 TYR A C 1
ATOM 2875 O O . TYR A 1 388 ? 56.623 42.393 -6.062 1.00 30.74 388 TYR A O 1
ATOM 2884 N N . PRO A 1 389 ? 54.699 41.889 -5.013 1.00 34.27 389 PRO A N 1
ATOM 2885 C CA . PRO A 1 389 ? 54.353 43.318 -4.914 1.00 36.03 389 PRO A CA 1
ATOM 2886 C C . PRO A 1 389 ? 55.370 44.114 -4.106 1.00 34.22 389 PRO A C 1
ATOM 2887 O O . PRO A 1 389 ? 55.594 45.299 -4.389 1.00 33.92 389 PRO A O 1
ATOM 2891 N N . LEU A 1 390 ? 55.997 43.491 -3.111 1.00 28.01 390 LEU A N 1
ATOM 2892 C CA . LEU A 1 390 ? 57.003 44.188 -2.315 1.00 29.49 390 LEU A CA 1
ATOM 2893 C C . LEU A 1 390 ? 58.360 44.212 -3.016 1.00 31.03 390 LEU A C 1
ATOM 2894 O O . LEU A 1 390 ? 58.946 45.281 -3.221 1.00 30.41 390 LEU A O 1
ATOM 2899 N N . ILE A 1 391 ? 58.873 43.041 -3.393 1.00 27.07 391 ILE A N 1
ATOM 2900 C CA . ILE A 1 391 ? 60.262 42.966 -3.843 1.00 32.02 391 ILE A CA 1
ATOM 2901 C C . ILE A 1 391 ? 60.446 43.622 -5.214 1.00 30.51 391 ILE A C 1
ATOM 2902 O O . ILE A 1 391 ? 61.511 44.190 -5.493 1.00 31.83 391 ILE A O 1
ATOM 2907 N N . SER A 1 392 ? 59.408 43.607 -6.072 1.00 29.75 392 SER A N 1
ATOM 2908 C CA . SER A 1 392 ? 59.477 44.292 -7.364 1.00 31.43 392 SER A CA 1
ATOM 2909 C C . SER A 1 392 ? 59.854 45.760 -7.241 1.00 34.59 392 SER A C 1
ATOM 2910 O O . SER A 1 392 ? 60.351 46.340 -8.215 1.00 35.87 392 SER A O 1
ATOM 2913 N N . LEU A 1 393 ? 59.592 46.379 -6.084 1.00 32.52 393 LEU A N 1
ATOM 2914 C CA . LEU A 1 393 ? 59.844 47.809 -5.927 1.00 34.82 393 LEU A CA 1
ATOM 2915 C C . LEU A 1 393 ? 61.323 48.153 -6.036 1.00 35.74 393 LEU A C 1
ATOM 2916 O O . LEU A 1 393 ? 61.656 49.300 -6.344 1.00 34.83 393 LEU A O 1
ATOM 2921 N N . MET A 1 394 ? 62.219 47.201 -5.750 1.00 32.78 394 MET A N 1
ATOM 2922 C CA . MET A 1 394 ? 63.648 47.473 -5.883 1.00 32.69 394 MET A CA 1
ATOM 2923 C C . MET A 1 394 ? 64.013 47.760 -7.337 1.00 31.82 394 MET A C 1
ATOM 2924 O O . MET A 1 394 ? 64.538 48.831 -7.665 1.00 37.38 394 MET A O 1
ATOM 2929 N N . GLN A 1 395 ? 63.716 46.813 -8.230 1.00 35.93 395 GLN A N 1
ATOM 2930 C CA . GLN A 1 395 ? 63.930 47.033 -9.659 1.00 40.72 395 GLN A CA 1
ATOM 2931 C C . GLN A 1 395 ? 63.198 48.277 -10.155 1.00 43.31 395 GLN A C 1
ATOM 2932 O O . GLN A 1 395 ? 63.752 49.071 -10.925 1.00 42.11 395 GLN A O 1
ATOM 2938 N N . GLU A 1 396 ? 61.945 48.462 -9.730 1.00 38.97 396 GLU A N 1
ATOM 2939 C CA . GLU A 1 396 ? 61.126 49.521 -10.316 1.00 44.40 396 GLU A CA 1
ATOM 2940 C C . GLU A 1 396 ? 61.632 50.900 -9.939 1.00 47.26 396 GLU A C 1
ATOM 2941 O O . GLU A 1 396 ? 61.525 51.832 -10.742 1.00 46.04 396 GLU A O 1
ATOM 2947 N N . ILE A 1 397 ? 62.178 51.050 -8.737 1.00 38.98 397 ILE A N 1
ATOM 2948 C CA . ILE A 1 397 ? 62.602 52.347 -8.232 1.00 42.10 397 ILE A CA 1
ATOM 2949 C C . ILE A 1 397 ? 64.106 52.542 -8.372 1.00 45.74 397 ILE A C 1
ATOM 2950 O O . ILE A 1 397 ? 64.555 53.604 -8.801 1.00 45.67 397 ILE A O 1
ATOM 2955 N N . LEU A 1 398 ? 64.907 51.531 -8.025 1.00 45.57 398 LEU A N 1
ATOM 2956 C CA . LEU A 1 398 ? 66.353 51.672 -8.126 1.00 46.15 398 LEU A CA 1
ATOM 2957 C C . LEU A 1 398 ? 66.888 51.350 -9.514 1.00 57.40 398 LEU A C 1
ATOM 2958 O O . LEU A 1 398 ? 68.049 51.659 -9.796 1.00 58.24 398 LEU A O 1
ATOM 2963 N N . GLY A 1 399 ? 66.081 50.750 -10.382 1.00 66.67 399 GLY A N 1
ATOM 2964 C CA . GLY A 1 399 ? 66.462 50.557 -11.772 1.00 75.28 399 GLY A CA 1
ATOM 2965 C C . GLY A 1 399 ? 67.300 49.320 -12.029 1.00 80.00 399 GLY A C 1
ATOM 2966 O O . GLY A 1 399 ? 67.833 49.142 -13.127 1.00 81.54 399 GLY A O 1
ATOM 2967 N N . LYS B 1 32 ? 78.457 1.352 -21.366 1.00 64.56 32 LYS B N 1
ATOM 2968 C CA . LYS B 1 32 ? 78.367 2.810 -21.309 1.00 61.48 32 LYS B CA 1
ATOM 2969 C C . LYS B 1 32 ? 79.055 3.454 -22.517 1.00 56.94 32 LYS B C 1
ATOM 2970 O O . LYS B 1 32 ? 80.207 3.138 -22.825 1.00 54.77 32 LYS B O 1
ATOM 2976 N N . TYR B 1 33 ? 78.353 4.363 -23.197 1.00 39.28 33 TYR B N 1
ATOM 2977 C CA . TYR B 1 33 ? 78.826 4.920 -24.459 1.00 36.26 33 TYR B CA 1
ATOM 2978 C C . TYR B 1 33 ? 78.819 6.443 -24.429 1.00 32.56 33 TYR B C 1
ATOM 2979 O O . TYR B 1 33 ? 77.900 7.058 -23.885 1.00 38.63 33 TYR B O 1
ATOM 2988 N N . VAL B 1 34 ? 79.849 7.041 -25.028 1.00 29.31 34 VAL B N 1
ATOM 2989 C CA . VAL B 1 34 ? 79.861 8.480 -25.272 1.00 30.54 34 VAL B CA 1
ATOM 2990 C C . VAL B 1 34 ? 78.874 8.793 -26.391 1.00 32.44 34 VAL B C 1
ATOM 2991 O O . VAL B 1 34 ? 78.812 8.070 -27.390 1.00 31.54 34 VAL B O 1
ATOM 2995 N N . ARG B 1 35 ? 78.078 9.850 -26.218 1.00 27.94 35 ARG B N 1
ATOM 2996 C CA . ARG B 1 35 ? 77.235 10.396 -27.288 1.00 27.62 35 ARG B CA 1
ATOM 2997 C C . ARG B 1 35 ? 77.550 11.879 -27.433 1.00 29.15 35 ARG B C 1
ATOM 2998 O O . ARG B 1 35 ? 77.192 12.676 -26.560 1.00 29.26 35 ARG B O 1
ATOM 3006 N N . GLY B 1 36 ? 78.239 12.255 -28.518 1.00 26.08 36 GLY B N 1
ATOM 3007 C CA . GLY B 1 36 ? 78.644 13.645 -28.697 1.00 28.15 36 GLY B CA 1
ATOM 3008 C C . GLY B 1 36 ? 77.975 14.320 -29.888 1.00 29.45 36 GLY B C 1
ATOM 3009 O O . GLY B 1 36 ? 77.521 13.631 -30.798 1.00 28.48 36 GLY B O 1
ATOM 3010 N N . CYS B 1 37 ? 77.926 15.655 -29.905 1.00 28.00 37 CYS B N 1
ATOM 3011 C CA . CYS B 1 37 ? 77.280 16.404 -30.979 1.00 25.17 37 CYS B CA 1
ATOM 3012 C C . CYS B 1 37 ? 78.023 17.706 -31.210 1.00 26.86 37 CYS B C 1
ATOM 3013 O O . CYS B 1 37 ? 78.300 18.436 -30.255 1.00 27.74 37 CYS B O 1
ATOM 3016 N N . TYR B 1 38 ? 78.298 18.029 -32.469 1.00 22.85 38 TYR B N 1
ATOM 3017 C CA . TYR B 1 38 ? 78.909 19.319 -32.770 1.00 23.77 38 TYR B CA 1
ATOM 3018 C C . TYR B 1 38 ? 77.835 20.371 -33.043 1.00 27.45 38 TYR B C 1
ATOM 3019 O O . TYR B 1 38 ? 76.937 20.164 -33.868 1.00 27.70 38 TYR B O 1
ATOM 3028 N N . PHE B 1 39 ? 77.915 21.480 -32.310 1.00 27.06 39 PHE B N 1
ATOM 3029 C CA . PHE B 1 39 ? 77.231 22.725 -32.636 1.00 27.23 39 PHE B CA 1
ATOM 3030 C C . PHE B 1 39 ? 78.173 23.583 -33.478 1.00 31.41 39 PHE B C 1
ATOM 3031 O O . PHE B 1 39 ? 79.381 23.615 -33.228 1.00 27.63 39 PHE B O 1
ATOM 3039 N N . THR B 1 40 ? 77.637 24.277 -34.487 1.00 28.30 40 THR B N 1
ATOM 3040 C CA . THR B 1 40 ? 78.466 25.162 -35.307 1.00 25.33 40 THR B CA 1
ATOM 3041 C C . THR B 1 40 ? 77.935 26.588 -35.226 1.00 30.05 40 THR B C 1
ATOM 3042 O O . THR B 1 40 ? 76.726 26.815 -35.342 1.00 31.72 40 THR B O 1
ATOM 3046 N N . ASN B 1 41 ? 78.846 27.551 -35.055 1.00 28.66 41 ASN B N 1
ATOM 3047 C CA . ASN B 1 41 ? 78.445 28.938 -34.866 1.00 24.83 41 ASN B CA 1
ATOM 3048 C C . ASN B 1 41 ? 78.261 29.693 -36.184 1.00 28.60 41 ASN B C 1
ATOM 3049 O O . ASN B 1 41 ? 78.066 30.911 -36.158 1.00 33.71 41 ASN B O 1
ATOM 3054 N N . TRP B 1 42 ? 78.269 29.003 -37.328 1.00 30.21 42 TRP B N 1
ATOM 3055 C CA . TRP B 1 42 ? 77.856 29.625 -38.578 1.00 27.72 42 TRP B CA 1
ATOM 3056 C C . TRP B 1 42 ? 76.499 29.126 -39.077 1.00 31.70 42 TRP B C 1
ATOM 3057 O O . TRP B 1 42 ? 76.025 29.602 -40.117 1.00 29.61 42 TRP B O 1
ATOM 3068 N N . ALA B 1 43 ? 75.858 28.184 -38.374 1.00 24.53 43 ALA B N 1
ATOM 3069 C CA . ALA B 1 43 ? 74.550 27.700 -38.811 1.00 24.52 43 ALA B CA 1
ATOM 3070 C C . ALA B 1 43 ? 73.468 28.742 -38.590 1.00 29.92 43 ALA B C 1
ATOM 3071 O O . ALA B 1 43 ? 72.399 28.664 -39.215 1.00 33.30 43 ALA B O 1
ATOM 3073 N N . GLN B 1 44 ? 73.742 29.722 -37.733 1.00 29.11 44 GLN B N 1
ATOM 3074 C CA . GLN B 1 44 ? 72.881 30.882 -37.567 1.00 32.12 44 GLN B CA 1
ATOM 3075 C C . GLN B 1 44 ? 72.703 31.668 -38.853 1.00 32.05 44 GLN B C 1
ATOM 3076 O O . GLN B 1 44 ? 71.797 32.502 -38.924 1.00 30.46 44 GLN B O 1
ATOM 3082 N N . TYR B 1 45 ? 73.550 31.455 -39.857 1.00 29.63 45 TYR B N 1
ATOM 3083 C CA . TYR B 1 45 ? 73.429 32.237 -41.080 1.00 32.89 45 TYR B CA 1
ATOM 3084 C C . TYR B 1 45 ? 72.596 31.552 -42.156 1.00 29.08 45 TYR B C 1
ATOM 3085 O O . TYR B 1 45 ? 72.380 32.146 -43.215 1.00 32.45 45 TYR B O 1
ATOM 3094 N N . ARG B 1 46 ? 72.122 30.335 -41.920 1.00 32.63 46 ARG B N 1
ATOM 3095 C CA . ARG B 1 46 ? 71.275 29.699 -42.915 1.00 32.24 46 ARG B CA 1
ATOM 3096 C C . ARG B 1 46 ? 69.907 30.381 -42.967 1.00 29.80 46 ARG B C 1
ATOM 3097 O O . ARG B 1 46 ? 69.400 30.866 -41.952 1.00 29.30 46 ARG B O 1
ATOM 3105 N N . PRO B 1 47 ? 69.300 30.447 -44.145 1.00 28.86 47 PRO B N 1
ATOM 3106 C CA . PRO B 1 47 ? 68.035 31.170 -44.299 1.00 31.46 47 PRO B CA 1
ATOM 3107 C C . PRO B 1 47 ? 66.830 30.357 -43.842 1.00 29.45 47 PRO B C 1
ATOM 3108 O O . PRO B 1 47 ? 66.865 29.127 -43.768 1.00 28.68 47 PRO B O 1
ATOM 3112 N N . GLY B 1 48 ? 65.752 31.088 -43.541 1.00 32.20 48 GLY B N 1
ATOM 3113 C CA . GLY B 1 48 ? 64.451 30.466 -43.328 1.00 33.12 48 GLY B CA 1
ATOM 3114 C C . GLY B 1 48 ? 64.503 29.381 -42.266 1.00 31.73 48 GLY B C 1
ATOM 3115 O O . GLY B 1 48 ? 65.116 29.551 -41.207 1.00 28.13 48 GLY B O 1
ATOM 3116 N N . ASN B 1 49 ? 63.877 28.235 -42.561 1.00 33.02 49 ASN B N 1
ATOM 3117 C CA . ASN B 1 49 ? 63.769 27.145 -41.592 1.00 33.11 49 ASN B CA 1
ATOM 3118 C C . ASN B 1 49 ? 65.077 26.388 -41.393 1.00 32.35 49 ASN B C 1
ATOM 3119 O O . ASN B 1 49 ? 65.146 25.518 -40.511 1.00 30.97 49 ASN B O 1
ATOM 3124 N N . GLY B 1 50 ? 66.113 26.692 -42.185 1.00 27.86 50 GLY B N 1
ATOM 3125 C CA . GLY B 1 50 ? 67.432 26.135 -41.941 1.00 29.13 50 GLY B CA 1
ATOM 3126 C C . GLY B 1 50 ? 68.205 26.811 -40.823 1.00 26.87 50 GLY B C 1
ATOM 3127 O O . GLY B 1 50 ? 69.218 26.266 -40.367 1.00 30.42 50 GLY B O 1
ATOM 3128 N N . LYS B 1 51 ? 67.776 27.991 -40.379 1.00 26.92 51 LYS B N 1
ATOM 3129 C CA . LYS B 1 51 ? 68.533 28.689 -39.341 1.00 29.28 51 LYS B CA 1
ATOM 3130 C C . LYS B 1 51 ? 68.477 27.900 -38.039 1.00 31.01 51 LYS B C 1
ATOM 3131 O O . LYS B 1 51 ? 67.390 27.569 -37.552 1.00 27.46 51 LYS B O 1
ATOM 3137 N N . TYR B 1 52 ? 69.652 27.607 -37.476 1.00 26.44 52 TYR B N 1
ATOM 3138 C CA . TYR B 1 52 ? 69.781 26.778 -36.282 1.00 28.58 52 TYR B CA 1
ATOM 3139 C C . TYR B 1 52 ? 70.232 27.644 -35.115 1.00 32.03 52 TYR B C 1
ATOM 3140 O O . TYR B 1 52 ? 71.275 28.301 -35.192 1.00 30.41 52 TYR B O 1
ATOM 3149 N N . ASN B 1 53 ? 69.445 27.650 -34.048 1.00 29.09 53 ASN B N 1
ATOM 3150 C CA . ASN B 1 53 ? 69.738 28.395 -32.841 1.00 26.70 53 ASN B CA 1
ATOM 3151 C C . ASN B 1 53 ? 69.995 27.433 -31.700 1.00 28.99 53 ASN B C 1
ATOM 3152 O O . ASN B 1 53 ? 69.505 26.298 -31.712 1.00 28.79 53 ASN B O 1
ATOM 3157 N N . PRO B 1 54 ? 70.758 27.857 -30.682 1.00 30.74 54 PRO B N 1
ATOM 3158 C CA . PRO B 1 54 ? 70.974 26.982 -29.515 1.00 29.18 54 PRO B CA 1
ATOM 3159 C C . PRO B 1 54 ? 69.690 26.387 -28.955 1.00 31.11 54 PRO B C 1
ATOM 3160 O O . PRO B 1 54 ? 69.687 25.219 -28.544 1.00 29.88 54 PRO B O 1
ATOM 3164 N N . GLU B 1 55 ? 68.587 27.143 -28.960 1.00 31.88 55 GLU B N 1
ATOM 3165 C CA . GLU B 1 55 ? 67.356 26.638 -28.363 1.00 40.00 55 GLU B CA 1
ATOM 3166 C C . GLU B 1 55 ? 66.700 25.531 -29.188 1.00 36.28 55 GLU B C 1
ATOM 3167 O O . GLU B 1 55 ? 65.736 24.921 -28.711 1.00 35.60 55 GLU B O 1
ATOM 3173 N N . HIS B 1 56 ? 67.187 25.257 -30.400 1.00 28.49 56 HIS B N 1
ATOM 3174 C CA . HIS B 1 56 ? 66.703 24.101 -31.153 1.00 29.55 56 HIS B CA 1
ATOM 3175 C C . HIS B 1 56 ? 67.248 22.789 -30.605 1.00 34.20 56 HIS B C 1
ATOM 3176 O O . HIS B 1 56 ? 66.753 21.724 -30.982 1.00 30.34 56 HIS B O 1
ATOM 3183 N N . TYR B 1 57 ? 68.261 22.839 -29.740 1.00 30.94 57 TYR B N 1
ATOM 3184 C CA . TYR B 1 57 ? 68.752 21.630 -29.099 1.00 31.03 57 TYR B CA 1
ATOM 3185 C C . TYR B 1 57 ? 67.633 20.958 -28.310 1.00 33.41 57 TYR B C 1
ATOM 3186 O O . TYR B 1 57 ? 66.762 21.618 -27.740 1.00 33.25 57 TYR B O 1
ATOM 3195 N N . GLN B 1 58 ? 67.664 19.629 -28.277 1.00 33.16 58 GLN B N 1
ATOM 3196 C CA . GLN B 1 58 ? 66.674 18.830 -27.563 1.00 31.72 58 GLN B CA 1
ATOM 3197 C C . GLN B 1 58 ? 67.341 18.089 -26.407 1.00 29.42 58 GLN B C 1
ATOM 3198 O O . GLN B 1 58 ? 68.339 17.395 -26.608 1.00 32.43 58 GLN B O 1
ATOM 3204 N N . ALA B 1 59 ? 66.766 18.211 -25.214 1.00 30.19 59 ALA B N 1
ATOM 3205 C CA . ALA B 1 59 ? 67.309 17.572 -24.019 1.00 35.15 59 ALA B CA 1
ATOM 3206 C C . ALA B 1 59 ? 67.584 16.085 -24.238 1.00 39.09 59 ALA B C 1
ATOM 3207 O O . ALA B 1 59 ? 66.747 15.355 -24.784 1.00 34.43 59 ALA B O 1
ATOM 3209 N N . ASN B 1 60 ? 68.784 15.655 -23.842 1.00 36.82 60 ASN B N 1
ATOM 3210 C CA . ASN B 1 60 ? 69.238 14.257 -23.784 1.00 34.91 60 ASN B CA 1
ATOM 3211 C C . ASN B 1 60 ? 69.622 13.699 -25.144 1.00 32.68 60 ASN B C 1
ATOM 3212 O O . ASN B 1 60 ? 69.915 12.491 -25.270 1.00 32.50 60 ASN B O 1
ATOM 3217 N N . LEU B 1 61 ? 69.648 14.535 -26.172 1.00 26.16 61 LEU B N 1
ATOM 3218 C CA . LEU B 1 61 ? 70.194 14.111 -27.457 1.00 28.25 61 LEU B CA 1
ATOM 3219 C C . LEU B 1 61 ? 71.655 13.676 -27.329 1.00 33.66 61 LEU B C 1
ATOM 3220 O O . LEU B 1 61 ? 72.069 12.648 -27.885 1.00 29.96 61 LEU B O 1
ATOM 3225 N N . CYS B 1 62 ? 72.455 14.469 -26.612 1.00 29.86 62 CYS B N 1
ATOM 3226 C CA . CYS B 1 62 ? 73.897 14.322 -26.513 1.00 26.03 62 CYS B CA 1
ATOM 3227 C C . CYS B 1 62 ? 74.290 14.425 -25.052 1.00 30.26 62 CYS B C 1
ATOM 3228 O O . CYS B 1 62 ? 73.642 15.136 -24.280 1.00 31.19 62 CYS B O 1
ATOM 3231 N N . GLU B 1 63 ? 75.355 13.720 -24.678 1.00 29.30 63 GLU B N 1
ATOM 3232 C CA . GLU B 1 63 ? 75.960 13.975 -23.372 1.00 29.26 63 GLU B CA 1
ATOM 3233 C C . GLU B 1 63 ? 76.978 15.098 -23.440 1.00 29.39 63 GLU B C 1
ATOM 3234 O O . GLU B 1 63 ? 77.165 15.821 -22.455 1.00 31.10 63 GLU B O 1
ATOM 3240 N N . TYR B 1 64 ? 77.624 15.250 -24.590 1.00 26.87 64 TYR B N 1
ATOM 3241 C CA . TYR B 1 64 ? 78.641 16.261 -24.834 1.00 31.04 64 TYR B CA 1
ATOM 3242 C C . TYR B 1 64 ? 78.246 17.062 -26.063 1.00 31.41 64 TYR B C 1
ATOM 3243 O O . TYR B 1 64 ? 77.944 16.482 -27.111 1.00 31.55 64 TYR B O 1
ATOM 3252 N N . ILE B 1 65 ? 78.243 18.384 -25.943 1.00 27.10 65 ILE B N 1
ATOM 3253 C CA . ILE B 1 65 ? 78.167 19.268 -27.100 1.00 28.63 65 ILE B CA 1
ATOM 3254 C C . ILE B 1 65 ? 79.541 19.878 -27.303 1.00 30.32 65 ILE B C 1
ATOM 3255 O O . ILE B 1 65 ? 80.123 20.426 -26.361 1.00 28.78 65 ILE B O 1
ATOM 3260 N N . PHE B 1 66 ? 80.047 19.803 -28.529 1.00 26.79 66 PHE B N 1
ATOM 3261 C CA . PHE B 1 66 ? 81.303 20.434 -28.902 1.00 25.35 66 PHE B CA 1
ATOM 3262 C C . PHE B 1 66 ? 81.002 21.701 -29.688 1.00 33.65 66 PHE B C 1
ATOM 3263 O O . PHE B 1 66 ? 80.282 21.651 -30.690 1.00 30.87 66 PHE B O 1
ATOM 3271 N N . TYR B 1 67 ? 81.562 22.827 -29.246 1.00 28.10 67 TYR B N 1
ATOM 3272 C CA . TYR B 1 67 ? 81.271 24.129 -29.847 1.00 26.08 67 TYR B CA 1
ATOM 3273 C C . TYR B 1 67 ? 82.329 24.464 -30.899 1.00 28.80 67 TYR B C 1
ATOM 3274 O O . TYR B 1 67 ? 83.465 24.819 -30.561 1.00 29.27 67 TYR B O 1
ATOM 3283 N N . ALA B 1 68 ? 81.943 24.407 -32.173 1.00 28.07 68 ALA B N 1
ATOM 3284 C CA . ALA B 1 68 ? 82.830 24.753 -33.279 1.00 28.35 68 ALA B CA 1
ATOM 3285 C C . ALA B 1 68 ? 82.478 26.153 -33.772 1.00 31.20 68 ALA B C 1
ATOM 3286 O O . ALA B 1 68 ? 81.328 26.394 -34.147 1.00 29.28 68 ALA B O 1
ATOM 3288 N N . PHE B 1 69 ? 83.447 27.082 -33.781 1.00 27.31 69 PHE B N 1
ATOM 3289 C CA . PHE B 1 69 ? 84.819 26.944 -33.259 1.00 27.46 69 PHE B CA 1
ATOM 3290 C C . PHE B 1 69 ? 85.196 28.258 -32.587 1.00 32.81 69 PHE B C 1
ATOM 3291 O O . PHE B 1 69 ? 84.647 29.315 -32.928 1.00 32.06 69 PHE B O 1
ATOM 3299 N N . ALA B 1 70 ? 86.166 28.211 -31.677 1.00 32.39 70 ALA B N 1
ATOM 3300 C CA . ALA B 1 70 ? 86.855 29.418 -31.252 1.00 34.03 70 ALA B CA 1
ATOM 3301 C C . ALA B 1 70 ? 87.922 29.799 -32.286 1.00 33.65 70 ALA B C 1
ATOM 3302 O O . ALA B 1 70 ? 88.166 29.082 -33.258 1.00 37.11 70 ALA B O 1
ATOM 3304 N N . LYS B 1 71 ? 88.591 30.930 -32.061 1.00 38.37 71 LYS B N 1
ATOM 3305 C CA . LYS B 1 71 ? 89.648 31.413 -32.943 1.00 34.90 71 LYS B CA 1
ATOM 3306 C C . LYS B 1 71 ? 90.993 31.379 -32.231 1.00 37.90 71 LYS B C 1
ATOM 3307 O O . LYS B 1 71 ? 91.101 31.799 -31.076 1.00 37.15 71 LYS B O 1
ATOM 3313 N N . LEU B 1 72 ? 92.024 30.900 -32.932 1.00 37.49 72 LEU B N 1
ATOM 3314 C CA . LEU B 1 72 ? 93.405 30.978 -32.456 1.00 42.69 72 LEU B CA 1
ATOM 3315 C C . LEU B 1 72 ? 94.079 32.145 -33.173 1.00 43.28 72 LEU B C 1
ATOM 3316 O O . LEU B 1 72 ? 94.380 32.053 -34.367 1.00 45.43 72 LEU B O 1
ATOM 3321 N N . ASN B 1 73 ? 94.302 33.242 -32.447 1.00 40.34 73 ASN B N 1
ATOM 3322 C CA . ASN B 1 73 ? 94.927 34.432 -33.004 1.00 44.90 73 ASN B CA 1
ATOM 3323 C C . ASN B 1 73 ? 96.387 34.159 -33.377 1.00 52.56 73 ASN B C 1
ATOM 3324 O O . ASN B 1 73 ? 96.999 33.172 -32.956 1.00 52.91 73 ASN B O 1
ATOM 3329 N N . ASP B 1 74 ? 96.945 35.070 -34.183 1.00 50.42 74 ASP B N 1
ATOM 3330 C CA . ASP B 1 74 ? 98.342 34.965 -34.592 1.00 53.22 74 ASP B CA 1
ATOM 3331 C C . ASP B 1 74 ? 99.285 35.004 -33.397 1.00 56.20 74 ASP B C 1
ATOM 3332 O O . ASP B 1 74 ? 100.342 34.363 -33.422 1.00 58.46 74 ASP B O 1
ATOM 3337 N N . ASP B 1 75 ? 98.935 35.755 -32.354 1.00 52.11 75 ASP B N 1
ATOM 3338 C CA . ASP B 1 75 ? 99.772 35.836 -31.162 1.00 55.19 75 ASP B CA 1
ATOM 3339 C C . ASP B 1 75 ? 99.502 34.703 -30.170 1.00 51.97 75 ASP B C 1
ATOM 3340 O O . ASP B 1 75 ? 99.943 34.794 -29.016 1.00 54.71 75 ASP B O 1
ATOM 3345 N N . PHE B 1 76 ? 98.783 33.664 -30.605 1.00 47.95 76 PHE B N 1
ATOM 3346 C CA . PHE B 1 76 ? 98.491 32.424 -29.881 1.00 43.56 76 PHE B CA 1
ATOM 3347 C C . PHE B 1 76 ? 97.466 32.588 -28.764 1.00 45.63 76 PHE B C 1
ATOM 3348 O O . PHE B 1 76 ? 97.232 31.630 -28.011 1.00 45.72 76 PHE B O 1
ATOM 3356 N N . THR B 1 77 ? 96.839 33.753 -28.629 1.00 45.33 77 THR B N 1
ATOM 3357 C CA . THR B 1 77 ? 95.725 33.864 -27.698 1.00 47.10 77 THR B CA 1
ATOM 3358 C C . THR B 1 77 ? 94.439 33.325 -28.336 1.00 44.55 77 THR B C 1
ATOM 3359 O O . THR B 1 77 ? 94.335 33.144 -29.556 1.00 42.67 77 THR B O 1
ATOM 3363 N N . VAL B 1 78 ? 93.459 33.042 -27.483 1.00 36.98 78 VAL B N 1
ATOM 3364 C CA . VAL B 1 78 ? 92.190 32.443 -27.885 1.00 33.92 78 VAL B CA 1
ATOM 3365 C C . VAL B 1 78 ? 91.097 33.493 -27.747 1.00 34.17 78 VAL B C 1
ATOM 3366 O O . VAL B 1 78 ? 91.072 34.245 -26.767 1.00 38.03 78 VAL B O 1
ATOM 3370 N N . ASP B 1 79 ? 90.184 33.542 -28.720 1.00 35.41 79 ASP B N 1
ATOM 3371 C CA . ASP B 1 79 ? 89.064 34.468 -28.621 1.00 41.98 79 ASP B CA 1
ATOM 3372 C C . ASP B 1 79 ? 87.888 33.902 -29.400 1.00 37.62 79 ASP B C 1
ATOM 3373 O O . ASP B 1 79 ? 88.000 32.873 -30.074 1.00 34.24 79 ASP B O 1
ATOM 3378 N N . GLN B 1 80 ? 86.745 34.580 -29.285 1.00 33.65 80 GLN B N 1
ATOM 3379 C CA . GLN B 1 80 ? 85.574 34.170 -30.048 1.00 34.50 80 GLN B CA 1
ATOM 3380 C C . GLN B 1 80 ? 85.839 34.340 -31.533 1.00 38.05 80 GLN B C 1
ATOM 3381 O O . GLN B 1 80 ? 86.652 35.168 -31.950 1.00 42.64 80 GLN B O 1
ATOM 3387 N N . PHE B 1 81 ? 85.157 33.528 -32.337 1.00 38.32 81 PHE B N 1
ATOM 3388 C CA . PHE B 1 81 ? 85.269 33.657 -33.783 1.00 39.57 81 PHE B CA 1
ATOM 3389 C C . PHE B 1 81 ? 84.139 34.489 -34.371 1.00 41.85 81 PHE B C 1
ATOM 3390 O O . PHE B 1 81 ? 84.385 35.375 -35.199 1.00 42.17 81 PHE B O 1
ATOM 3398 N N . GLU B 1 82 ? 82.905 34.233 -33.951 1.00 39.40 82 GLU B N 1
ATOM 3399 C CA . GLU B 1 82 ? 81.771 35.007 -34.428 1.00 36.62 82 GLU B CA 1
ATOM 3400 C C . GLU B 1 82 ? 81.470 36.146 -33.467 1.00 38.44 82 GLU B C 1
ATOM 3401 O O . GLU B 1 82 ? 81.701 36.044 -32.258 1.00 39.46 82 GLU B O 1
ATOM 3407 N N . TRP B 1 83 ? 80.931 37.235 -34.026 1.00 36.70 83 TRP B N 1
ATOM 3408 C CA . TRP B 1 83 ? 80.728 38.467 -33.265 1.00 40.39 83 TRP B CA 1
ATOM 3409 C C . TRP B 1 83 ? 79.817 38.256 -32.062 1.00 43.90 83 TRP B C 1
ATOM 3410 O O . TRP B 1 83 ? 79.895 39.015 -31.089 1.00 45.21 83 TRP B O 1
ATOM 3421 N N . ASN B 1 84 ? 78.941 37.248 -32.102 1.00 39.36 84 ASN B N 1
ATOM 3422 C CA . ASN B 1 84 ? 77.958 37.059 -31.041 1.00 38.71 84 ASN B CA 1
ATOM 3423 C C . ASN B 1 84 ? 78.183 35.768 -30.263 1.00 40.89 84 ASN B C 1
ATOM 3424 O O . ASN B 1 84 ? 77.259 35.289 -29.596 1.00 39.74 84 ASN B O 1
ATOM 3429 N N . ASP B 1 85 ? 79.391 35.197 -30.327 1.00 37.65 85 ASP B N 1
ATOM 3430 C CA . ASP B 1 85 ? 79.674 33.969 -29.589 1.00 34.15 85 ASP B CA 1
ATOM 3431 C C . ASP B 1 85 ? 79.532 34.197 -28.090 1.00 35.92 85 ASP B C 1
ATOM 3432 O O . ASP B 1 85 ? 78.746 33.521 -27.415 1.00 35.38 85 ASP B O 1
ATOM 3437 N N . ILE B 1 86 ? 80.301 35.154 -27.558 1.00 37.32 86 ILE B N 1
ATOM 3438 C CA . ILE B 1 86 ? 80.391 35.357 -26.112 1.00 39.19 86 ILE B CA 1
ATOM 3439 C C . ILE B 1 86 ? 79.080 35.888 -25.552 1.00 41.33 86 ILE B C 1
ATOM 3440 O O . ILE B 1 86 ? 78.605 35.418 -24.511 1.00 40.22 86 ILE B O 1
ATOM 3445 N N . ASP B 1 87 ? 78.473 36.871 -26.230 1.00 42.34 87 ASP B N 1
ATOM 3446 C CA . ASP B 1 87 ? 77.285 37.531 -25.699 1.00 46.81 87 ASP B CA 1
ATOM 3447 C C . ASP B 1 87 ? 76.004 36.731 -25.925 1.00 44.65 87 ASP B C 1
ATOM 3448 O O . ASP B 1 87 ? 75.063 36.861 -25.139 1.00 46.34 87 ASP B O 1
ATOM 3453 N N . VAL B 1 88 ? 75.925 35.923 -26.982 1.00 37.12 88 VAL B N 1
ATOM 3454 C CA . VAL B 1 88 ? 74.647 35.295 -27.316 1.00 33.73 88 VAL B CA 1
ATOM 3455 C C . VAL B 1 88 ? 74.734 33.775 -27.404 1.00 36.26 88 VAL B C 1
ATOM 3456 O O . VAL B 1 88 ? 73.976 33.060 -26.738 1.00 36.88 88 VAL B O 1
ATOM 3460 N N . LEU B 1 89 ? 75.623 33.261 -28.250 1.00 31.32 89 LEU B N 1
ATOM 3461 C CA . LEU B 1 89 ? 75.551 31.842 -28.580 1.00 30.45 89 LEU B CA 1
ATOM 3462 C C . LEU B 1 89 ? 76.093 30.956 -27.458 1.00 33.49 89 LEU B C 1
ATOM 3463 O O . LEU B 1 89 ? 75.454 29.961 -27.095 1.00 32.98 89 LEU B O 1
ATOM 3468 N N . TYR B 1 90 ? 77.275 31.268 -26.909 1.00 31.12 90 TYR B N 1
ATOM 3469 C CA . TYR B 1 90 ? 77.736 30.509 -25.745 1.00 30.84 90 TYR B CA 1
ATOM 3470 C C . TYR B 1 90 ? 76.684 30.442 -24.642 1.00 33.03 90 TYR B C 1
ATOM 3471 O O . TYR B 1 90 ? 76.361 29.329 -24.195 1.00 31.77 90 TYR B O 1
ATOM 3480 N N . PRO B 1 91 ? 76.129 31.559 -24.152 1.00 37.04 91 PRO B N 1
ATOM 3481 C CA . PRO B 1 91 ? 75.111 31.443 -23.095 1.00 38.96 91 PRO B CA 1
ATOM 3482 C C . PRO B 1 91 ? 73.895 30.663 -23.548 1.00 37.90 91 PRO B C 1
ATOM 3483 O O . PRO B 1 91 ? 73.309 29.913 -22.757 1.00 35.55 91 PRO B O 1
ATOM 3487 N N . GLY B 1 92 ? 73.507 30.814 -24.817 1.00 34.82 92 GLY B N 1
ATOM 3488 C CA . GLY B 1 92 ? 72.374 30.061 -25.322 1.00 31.24 92 GLY B CA 1
ATOM 3489 C C . GLY B 1 92 ? 72.603 28.565 -25.244 1.00 34.89 92 GLY B C 1
ATOM 3490 O O . GLY B 1 92 ? 71.699 27.810 -24.877 1.00 32.15 92 GLY B O 1
ATOM 3491 N N . VAL B 1 93 ? 73.823 28.118 -25.570 1.00 31.14 93 VAL B N 1
ATOM 3492 C CA . VAL B 1 93 ? 74.138 26.698 -25.458 1.00 28.78 93 VAL B CA 1
ATOM 3493 C C . VAL B 1 93 ? 74.191 26.280 -23.994 1.00 28.97 93 VAL B C 1
ATOM 3494 O O . VAL B 1 93 ? 73.664 25.220 -23.623 1.00 32.75 93 VAL B O 1
ATOM 3498 N N . MET B 1 94 ? 74.801 27.112 -23.132 1.00 29.74 94 MET B N 1
ATOM 3499 C CA . MET B 1 94 ? 74.888 26.768 -21.714 1.00 32.86 94 MET B CA 1
ATOM 3500 C C . MET B 1 94 ? 73.509 26.688 -21.073 1.00 3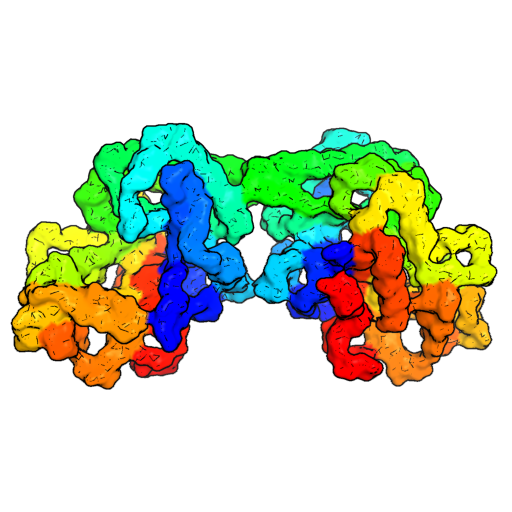9.55 94 MET B C 1
ATOM 3501 O O . MET B 1 94 ? 73.310 25.909 -20.131 1.00 35.01 94 MET B O 1
ATOM 3506 N N . LYS B 1 95 ? 72.557 27.492 -21.564 1.00 37.10 95 LYS B N 1
ATOM 3507 C CA . LYS B 1 95 ? 71.167 27.420 -21.116 1.00 38.60 95 LYS B CA 1
ATOM 3508 C C . LYS B 1 95 ? 70.618 25.997 -21.160 1.00 38.06 95 LYS B C 1
ATOM 3509 O O . LYS B 1 95 ? 69.760 25.635 -20.343 1.00 37.45 95 LYS B O 1
ATOM 3515 N N . GLN B 1 96 ? 71.058 25.194 -22.136 1.00 33.20 96 GLN B N 1
ATOM 3516 C CA . GLN B 1 96 ? 70.510 23.852 -22.316 1.00 31.66 96 GLN B CA 1
ATOM 3517 C C . GLN B 1 96 ? 70.755 22.946 -21.116 1.00 36.53 96 GLN B C 1
ATOM 3518 O O . GLN B 1 96 ? 70.060 21.934 -20.972 1.00 38.04 96 GLN B O 1
ATOM 3524 N N . LYS B 1 97 ? 71.704 23.289 -20.237 1.00 31.58 97 LYS B N 1
ATOM 3525 C CA . LYS B 1 97 ? 71.894 22.494 -19.031 1.00 34.61 97 LYS B CA 1
ATOM 3526 C C . LYS B 1 97 ? 70.707 22.576 -18.078 1.00 43.10 97 LYS B C 1
ATOM 3527 O O . LYS B 1 97 ? 70.601 21.738 -17.177 1.00 43.31 97 LYS B O 1
ATOM 3533 N N . SER B 1 98 ? 69.806 23.553 -18.263 1.00 39.30 98 SER B N 1
ATOM 3534 C CA . SER B 1 98 ? 68.662 23.688 -17.365 1.00 45.79 98 SER B CA 1
ATOM 3535 C C . SER B 1 98 ? 67.685 22.530 -17.508 1.00 41.71 98 SER B C 1
ATOM 3536 O O . SER B 1 98 ? 67.032 22.152 -16.531 1.00 51.71 98 SER B O 1
ATOM 3539 N N . SER B 1 99 ? 67.563 21.961 -18.699 1.00 37.80 99 SER B N 1
ATOM 3540 C CA . SER B 1 99 ? 66.707 20.804 -18.908 1.00 52.20 99 SER B CA 1
ATOM 3541 C C . SER B 1 99 ? 67.506 19.520 -19.056 1.00 46.93 99 SER B C 1
ATOM 3542 O O . SER B 1 99 ? 66.911 18.449 -19.227 1.00 44.68 99 SER B O 1
ATOM 3545 N N . GLN B 1 100 ? 68.832 19.607 -19.024 1.00 39.85 100 GLN B N 1
ATOM 3546 C CA . GLN B 1 100 ? 69.710 18.437 -19.054 1.00 33.88 100 GLN B CA 1
ATOM 3547 C C . GLN B 1 100 ? 70.887 18.720 -18.139 1.00 39.60 100 GLN B C 1
ATOM 3548 O O . GLN B 1 100 ? 71.949 19.173 -18.585 1.00 39.42 100 GLN B O 1
ATOM 3554 N N . PRO B 1 101 ? 70.732 18.459 -16.838 1.00 41.19 101 PRO B N 1
ATOM 3555 C CA . PRO B 1 101 ? 71.787 18.834 -15.882 1.00 42.71 101 PRO B CA 1
ATOM 3556 C C . PRO B 1 101 ? 73.119 18.151 -16.138 1.00 42.14 101 PRO B C 1
ATOM 3557 O O . PRO B 1 101 ? 74.164 18.713 -15.786 1.00 42.81 101 PRO B O 1
ATOM 3561 N N . ASP B 1 102 ? 73.123 16.965 -16.746 1.00 41.91 102 ASP B N 1
ATOM 3562 C CA . ASP B 1 102 ? 74.377 16.256 -17.001 1.00 46.79 102 ASP B CA 1
ATOM 3563 C C . ASP B 1 102 ? 75.090 16.726 -18.267 1.00 39.41 102 ASP B C 1
ATOM 3564 O O . ASP B 1 102 ? 76.194 16.245 -18.550 1.00 38.23 102 ASP B O 1
ATOM 3569 N N . LEU B 1 103 ? 74.496 17.641 -19.030 1.00 34.33 103 LEU B N 1
ATOM 3570 C CA . LEU B 1 103 ? 75.098 18.080 -20.285 1.00 35.64 103 LEU B CA 1
ATOM 3571 C C . LEU B 1 103 ? 76.461 18.727 -20.044 1.00 30.77 103 LEU B C 1
ATOM 3572 O O . LEU B 1 103 ? 76.606 19.586 -19.174 1.00 32.17 103 LEU B O 1
ATOM 3577 N N . LYS B 1 104 ? 77.460 18.314 -20.824 1.00 27.74 104 LYS B N 1
ATOM 3578 C CA . LYS B 1 104 ? 78.778 18.932 -20.797 1.00 32.83 104 LYS B CA 1
ATOM 3579 C C . LYS B 1 104 ? 79.018 19.637 -22.124 1.00 31.43 104 LYS B C 1
ATOM 3580 O O . LYS B 1 104 ? 78.682 19.104 -23.189 1.00 33.00 104 LYS B O 1
ATOM 3586 N N . VAL B 1 105 ? 79.590 20.840 -22.068 1.00 27.11 105 VAL B N 1
ATOM 3587 C CA . VAL B 1 105 ? 79.815 21.643 -23.267 1.00 29.57 105 VAL B CA 1
ATOM 3588 C C . VAL B 1 105 ? 81.302 21.938 -23.364 1.00 30.86 105 VAL B C 1
ATOM 3589 O O . VAL B 1 105 ? 81.867 22.599 -22.483 1.00 29.35 105 VAL B O 1
ATOM 3593 N N . LEU B 1 106 ? 81.929 21.473 -24.443 1.00 29.72 106 LEU B N 1
ATOM 3594 C CA . LEU B 1 106 ? 83.347 21.698 -24.679 1.00 29.49 106 LEU B CA 1
ATOM 3595 C C . LEU B 1 106 ? 83.532 22.693 -25.814 1.00 33.51 106 LEU B C 1
ATOM 3596 O O . LEU B 1 106 ? 82.722 22.761 -26.738 1.00 31.99 106 LEU B O 1
ATOM 3601 N N . LEU B 1 107 ? 84.613 23.456 -25.745 1.00 29.08 107 LEU B N 1
ATOM 3602 C CA . LEU B 1 107 ? 84.966 24.405 -26.794 1.00 27.93 107 LEU B CA 1
ATOM 3603 C C . LEU B 1 107 ? 85.955 23.744 -27.744 1.00 29.83 107 LEU B C 1
ATOM 3604 O O . LEU B 1 107 ? 86.975 23.212 -27.303 1.00 29.81 107 LEU B O 1
ATOM 3609 N N . SER B 1 108 ? 85.639 23.754 -29.041 1.00 28.16 108 SER B N 1
ATOM 3610 C CA . SER B 1 108 ? 86.513 23.195 -30.073 1.00 24.32 108 SER B CA 1
ATOM 3611 C C . SER B 1 108 ? 87.332 24.292 -30.735 1.00 29.61 108 SER B C 1
ATOM 3612 O O . SER B 1 108 ? 86.850 25.412 -30.931 1.00 30.78 108 SER B O 1
ATOM 3615 N N . LEU B 1 109 ? 88.571 23.955 -31.097 1.00 30.18 109 LEU B N 1
ATOM 3616 C CA . LEU B 1 109 ? 89.492 24.899 -31.709 1.00 30.14 109 LEU B CA 1
ATOM 3617 C C . LEU B 1 109 ? 90.141 24.248 -32.921 1.00 34.93 109 LEU B C 1
ATOM 3618 O O . LEU B 1 109 ? 90.637 23.117 -32.836 1.00 37.46 109 LEU B O 1
ATOM 3623 N N . GLY B 1 110 ? 90.160 24.970 -34.040 1.00 34.18 110 GLY B N 1
ATOM 3624 C CA . GLY B 1 110 ? 90.776 24.456 -35.245 1.00 30.83 110 GLY B CA 1
ATOM 3625 C C . GLY B 1 110 ? 89.757 24.250 -36.354 1.00 36.20 110 GLY B C 1
ATOM 3626 O O . GLY B 1 110 ? 88.981 25.157 -36.675 1.00 35.12 110 GLY B O 1
ATOM 3627 N N . GLY B 1 111 ? 89.743 23.057 -36.935 1.00 33.17 111 GLY B N 1
ATOM 3628 C CA . GLY B 1 111 ? 88.876 22.759 -38.059 1.00 37.01 111 GLY B CA 1
ATOM 3629 C C . GLY B 1 111 ? 89.609 22.885 -39.381 1.00 37.83 111 GLY B C 1
ATOM 3630 O O . GLY B 1 111 ? 90.768 23.307 -39.459 1.00 32.56 111 GLY B O 1
ATOM 3631 N N . TRP B 1 112 ? 88.904 22.506 -40.448 1.00 29.95 112 TRP B N 1
ATOM 3632 C CA . TRP B 1 112 ? 89.541 22.466 -41.759 1.00 34.25 112 TRP B CA 1
ATOM 3633 C C . TRP B 1 112 ? 89.921 23.868 -42.227 1.00 39.04 112 TRP B C 1
ATOM 3634 O O . TRP B 1 112 ? 91.056 24.103 -42.653 1.00 41.37 112 TRP B O 1
ATOM 3645 N N . ASN B 1 113 ? 88.985 24.819 -42.131 1.00 43.15 113 ASN B N 1
ATOM 3646 C CA . ASN B 1 113 ? 89.221 26.155 -42.672 1.00 43.38 113 ASN B CA 1
ATOM 3647 C C . ASN B 1 113 ? 90.342 26.884 -41.942 1.00 49.07 113 ASN B C 1
ATOM 3648 O O . ASN B 1 113 ? 91.030 27.718 -42.544 1.00 50.97 113 ASN B O 1
ATOM 3653 N N . ALA B 1 114 ? 90.546 26.595 -40.655 1.00 40.13 114 ALA B N 1
ATOM 3654 C CA . ALA B 1 114 ? 91.594 27.289 -39.910 1.00 40.50 114 ALA B CA 1
ATOM 3655 C C . ALA B 1 114 ? 92.994 26.951 -40.408 1.00 45.90 114 ALA B C 1
ATOM 3656 O O . ALA B 1 114 ? 93.928 27.738 -40.190 1.00 45.14 114 ALA B O 1
ATOM 3658 N N . GLY B 1 115 ? 93.171 25.810 -41.065 1.00 40.41 115 GLY B N 1
ATOM 3659 C CA . GLY B 1 115 ? 94.506 25.459 -41.503 1.00 43.27 115 GLY B CA 1
ATOM 3660 C C . GLY B 1 115 ? 95.396 25.079 -40.328 1.00 46.22 115 GLY B C 1
ATOM 3661 O O . GLY B 1 115 ? 94.947 24.873 -39.196 1.00 44.78 115 GLY B O 1
ATOM 3662 N N . THR B 1 116 ? 96.695 25.005 -40.619 1.00 44.35 116 THR B N 1
ATOM 3663 C CA . THR B 1 116 ? 97.669 24.502 -39.659 1.00 46.26 116 THR B CA 1
ATOM 3664 C C . THR B 1 116 ? 98.800 25.471 -39.337 1.00 52.64 116 THR B C 1
ATOM 3665 O O . THR B 1 116 ? 99.566 25.206 -38.400 1.00 49.64 116 THR B O 1
ATOM 3669 N N . ALA B 1 117 ? 98.927 26.580 -40.069 1.00 51.15 117 ALA B N 1
ATOM 3670 C CA . ALA B 1 117 ? 100.106 27.432 -39.931 1.00 52.39 117 ALA B CA 1
ATOM 3671 C C . ALA B 1 117 ? 100.268 27.939 -38.505 1.00 53.67 117 ALA B C 1
ATOM 3672 O O . ALA B 1 117 ? 101.371 27.901 -37.945 1.00 49.65 117 ALA B O 1
ATOM 3674 N N . THR B 1 118 ? 99.180 28.419 -37.891 1.00 46.52 118 THR B N 1
ATOM 3675 C CA . THR B 1 118 ? 99.326 28.982 -36.552 1.00 52.36 118 THR B CA 1
ATOM 3676 C C . THR B 1 118 ? 99.541 27.887 -35.517 1.00 50.20 118 THR B C 1
ATOM 3677 O O . THR B 1 118 ? 100.378 28.041 -34.617 1.00 54.32 118 THR B O 1
ATOM 3681 N N . PHE B 1 119 ? 98.804 26.774 -35.633 1.00 41.97 119 PHE B N 1
ATOM 3682 C CA . PHE B 1 119 ? 99.032 25.626 -34.756 1.00 43.75 119 PHE B CA 1
ATOM 3683 C C . PHE B 1 119 ? 100.505 25.230 -34.763 1.00 44.35 119 PHE B C 1
ATOM 3684 O O . PHE B 1 119 ? 101.110 25.011 -33.706 1.00 45.72 119 PHE B O 1
ATOM 3692 N N . LYS B 1 120 ? 101.104 25.171 -35.959 1.00 47.55 120 LYS B N 1
ATOM 3693 C CA . LYS B 1 120 ? 102.481 24.717 -36.104 1.00 46.20 120 LYS B CA 1
ATOM 3694 C C . LYS B 1 120 ? 103.441 25.589 -35.307 1.00 47.85 120 LYS B C 1
ATOM 3695 O O . LYS B 1 120 ? 104.331 25.077 -34.623 1.00 54.00 120 LYS B O 1
ATOM 3701 N N . LYS B 1 121 ? 103.293 26.914 -35.417 1.00 49.51 121 LYS B N 1
ATOM 3702 C CA . LYS B 1 121 ? 104.176 27.829 -34.701 1.00 57.09 121 LYS B CA 1
ATOM 3703 C C . LYS B 1 121 ? 103.873 27.837 -33.209 1.00 54.33 121 LYS B C 1
ATOM 3704 O O . LYS B 1 121 ? 104.793 27.931 -32.381 1.00 54.50 121 LYS B O 1
ATOM 3710 N N . MET B 1 122 ? 102.588 27.750 -32.851 1.00 48.97 122 MET B N 1
ATOM 3711 C CA . MET B 1 122 ? 102.196 27.770 -31.447 1.00 50.86 122 MET B CA 1
ATOM 3712 C C . MET B 1 122 ? 102.773 26.579 -30.695 1.00 50.03 122 MET B C 1
ATOM 3713 O O . MET B 1 122 ? 103.210 26.714 -29.547 1.00 47.92 122 MET B O 1
ATOM 3718 N N . ALA B 1 123 ? 102.767 25.402 -31.316 1.00 51.87 123 ALA B N 1
ATOM 3719 C CA . ALA B 1 123 ? 103.244 24.189 -30.663 1.00 50.38 123 ALA B CA 1
ATOM 3720 C C . ALA B 1 123 ? 104.766 24.063 -30.649 1.00 49.23 123 ALA B C 1
ATOM 3721 O O . ALA B 1 123 ? 105.283 23.126 -30.028 1.00 51.68 123 ALA B O 1
ATOM 3723 N N . ALA B 1 124 ? 105.495 24.989 -31.282 1.00 50.40 124 ALA B N 1
ATOM 3724 C CA . ALA B 1 124 ? 106.912 24.772 -31.565 1.00 55.40 124 ALA B CA 1
ATOM 3725 C C . ALA B 1 124 ? 107.822 25.006 -30.360 1.00 52.64 124 ALA B C 1
ATOM 3726 O O . ALA B 1 124 ? 108.929 24.455 -30.320 1.00 53.48 124 ALA B O 1
ATOM 3728 N N . THR B 1 125 ? 107.414 25.827 -29.391 1.00 49.87 125 THR B N 1
ATOM 3729 C CA . THR B 1 125 ? 108.223 26.058 -28.196 1.00 52.42 125 THR B CA 1
ATOM 3730 C C . THR B 1 125 ? 107.345 26.017 -26.955 1.00 51.86 125 THR B C 1
ATOM 3731 O O . THR B 1 125 ? 106.138 26.264 -27.006 1.00 50.20 125 THR B O 1
ATOM 3735 N N . TYR B 1 126 ? 107.984 25.714 -25.827 1.00 55.81 126 TYR B N 1
ATOM 3736 C CA . TYR B 1 126 ? 107.293 25.734 -24.543 1.00 51.79 126 TYR B CA 1
ATOM 3737 C C . TYR B 1 126 ? 106.671 27.101 -24.270 1.00 49.42 126 TYR B C 1
ATOM 3738 O O . TYR B 1 126 ? 105.515 27.188 -23.842 1.00 49.57 126 TYR B O 1
ATOM 3747 N N . SER B 1 127 ? 107.425 28.180 -24.520 1.00 51.40 127 SER B N 1
ATOM 3748 C CA . SER B 1 127 ? 106.908 29.529 -24.291 1.00 53.64 127 SER B CA 1
ATOM 3749 C C . SER B 1 127 ? 105.666 29.801 -25.132 1.00 55.23 127 SER B C 1
ATOM 3750 O O . SER B 1 127 ? 104.687 30.390 -24.650 1.00 53.23 127 SER B O 1
ATOM 3753 N N . ASN B 1 128 ? 105.686 29.384 -26.397 1.00 52.18 128 ASN B N 1
ATOM 3754 C CA . ASN B 1 128 ? 104.517 29.565 -27.242 1.00 47.47 128 ASN B CA 1
ATOM 3755 C C . ASN B 1 128 ? 103.334 28.752 -26.721 1.00 49.07 128 ASN B C 1
ATOM 3756 O O . ASN B 1 128 ? 102.206 29.250 -26.646 1.00 50.65 128 ASN B O 1
ATOM 3761 N N . ARG B 1 129 ? 103.575 27.491 -26.354 1.00 52.68 129 ARG B N 1
ATOM 3762 C CA . ARG B 1 129 ? 102.498 26.646 -25.845 1.00 45.77 129 ARG B CA 1
ATOM 3763 C C . ARG B 1 129 ? 101.966 27.155 -24.506 1.00 46.50 129 ARG B C 1
ATOM 3764 O O . ARG B 1 129 ? 100.751 27.144 -24.271 1.00 43.59 129 ARG B O 1
ATOM 3772 N N . ALA B 1 130 ? 102.857 27.600 -23.618 1.00 45.31 130 ALA B N 1
ATOM 3773 C CA . ALA B 1 130 ? 102.415 28.121 -22.326 1.00 47.78 130 ALA B CA 1
ATOM 3774 C C . ALA B 1 130 ? 101.525 29.346 -22.504 1.00 45.66 130 ALA B C 1
ATOM 3775 O O . ALA B 1 130 ? 100.505 29.487 -21.822 1.00 41.05 130 ALA B O 1
ATOM 3777 N N . LYS B 1 131 ? 101.891 30.235 -23.429 1.00 46.78 131 LYS B N 1
ATOM 3778 C CA . LYS B 1 131 ? 101.070 31.410 -23.708 1.00 46.20 131 LYS B CA 1
ATOM 3779 C C . LYS B 1 131 ? 99.690 31.008 -24.216 1.00 49.82 131 LYS B C 1
ATOM 3780 O O . LYS B 1 131 ? 98.673 31.563 -23.781 1.00 40.27 131 LYS B O 1
ATOM 3786 N N . PHE B 1 132 ? 99.633 30.029 -25.125 1.00 42.93 132 PHE B N 1
ATOM 3787 C CA . PHE B 1 132 ? 98.348 29.569 -25.640 1.00 41.91 132 PHE B CA 1
ATOM 3788 C C . PHE B 1 132 ? 97.516 28.923 -24.541 1.00 39.33 132 PHE B C 1
ATOM 3789 O O . PHE B 1 132 ? 96.322 29.207 -24.404 1.00 37.89 132 PHE B O 1
ATOM 3797 N N . ILE B 1 133 ? 98.140 28.065 -23.735 1.00 38.24 133 ILE B N 1
ATOM 3798 C CA . ILE B 1 133 ? 97.403 27.337 -22.708 1.00 38.41 133 ILE B CA 1
ATOM 3799 C C . ILE B 1 133 ? 96.847 28.299 -21.664 1.00 41.42 133 ILE B C 1
ATOM 3800 O O . ILE B 1 133 ? 95.710 28.142 -21.199 1.00 39.82 133 ILE B O 1
ATOM 3805 N N . SER B 1 134 ? 97.622 29.326 -21.311 1.00 41.63 134 SER B N 1
ATOM 3806 C CA A SER B 1 134 ? 97.145 30.323 -20.358 0.50 43.42 134 SER B CA 1
ATOM 3807 C CA B SER B 1 134 ? 97.151 30.332 -20.361 0.50 43.41 134 SER B CA 1
ATOM 3808 C C . SER B 1 134 ? 95.942 31.081 -20.909 1.00 44.24 134 SER B C 1
ATOM 3809 O O . SER B 1 134 ? 94.948 31.292 -20.203 1.00 39.87 134 SER B O 1
ATOM 3814 N N . SER B 1 135 ? 96.016 31.506 -22.170 1.00 38.49 135 SER B N 1
ATOM 3815 C CA . SER B 1 135 ? 94.896 32.209 -22.777 1.00 40.55 135 SER B CA 1
ATOM 3816 C C . SER B 1 135 ? 93.677 31.303 -22.886 1.00 39.51 135 SER B C 1
ATOM 3817 O O . SER B 1 135 ? 92.544 31.738 -22.641 1.00 39.85 135 SER B O 1
ATOM 3820 N N . LEU B 1 136 ? 93.899 30.038 -23.246 1.00 36.40 136 LEU B N 1
ATOM 3821 C CA . LEU B 1 136 ? 92.808 29.083 -23.391 1.00 36.99 136 LEU B CA 1
ATOM 3822 C C . LEU B 1 136 ? 92.079 28.865 -22.071 1.00 38.39 136 LEU B C 1
ATOM 3823 O O . LEU B 1 136 ? 90.841 28.902 -22.017 1.00 36.37 136 LEU B O 1
ATOM 3828 N N . VAL B 1 137 ? 92.835 28.621 -20.996 1.00 35.41 137 VAL B N 1
ATOM 3829 C CA . VAL B 1 137 ? 92.223 28.299 -19.712 1.00 32.49 137 VAL B CA 1
ATOM 3830 C C . VAL B 1 137 ? 91.377 29.465 -19.222 1.00 34.30 137 VAL B C 1
ATOM 3831 O O . VAL B 1 137 ? 90.248 29.273 -18.748 1.00 38.46 137 VAL B O 1
ATOM 3835 N N . SER B 1 138 ? 91.885 30.695 -19.364 1.00 39.10 138 SER B N 1
ATOM 3836 C CA . SER B 1 138 ? 91.082 31.855 -18.981 1.00 37.76 138 SER B CA 1
ATOM 3837 C C . SER B 1 138 ? 89.820 31.931 -19.819 1.00 38.20 138 SER B C 1
ATOM 3838 O O . SER B 1 138 ? 88.736 32.216 -19.300 1.00 37.57 138 SER B O 1
ATOM 3841 N N . PHE B 1 139 ? 89.942 31.667 -21.118 1.00 33.10 139 PHE B N 1
ATOM 3842 C CA . PHE B 1 139 ? 88.769 31.735 -21.986 1.00 31.87 139 PHE B CA 1
ATOM 3843 C C . PHE B 1 139 ? 87.739 30.668 -21.625 1.00 37.67 139 PHE B C 1
ATOM 3844 O O . PHE B 1 139 ? 86.531 30.942 -21.622 1.00 37.45 139 PHE B O 1
ATOM 3852 N N . LEU B 1 140 ? 88.192 29.441 -21.348 1.00 33.07 140 LEU B N 1
ATOM 3853 C CA . LEU B 1 140 ? 87.275 28.378 -20.941 1.00 31.82 140 LEU B CA 1
ATOM 3854 C C . LEU B 1 140 ? 86.557 28.728 -19.643 1.00 39.11 140 LEU B C 1
ATOM 3855 O O . LEU B 1 140 ? 85.338 28.532 -19.528 1.00 34.68 140 LEU B O 1
ATOM 3860 N N . GLN B 1 141 ? 87.300 29.244 -18.655 1.00 35.68 141 GLN B N 1
ATOM 3861 C CA . GLN B 1 141 ? 86.720 29.538 -17.347 1.00 35.49 141 GLN B CA 1
ATOM 3862 C C . GLN B 1 141 ? 85.735 30.697 -17.423 1.00 40.49 141 GLN B C 1
ATOM 3863 O O . GLN B 1 141 ? 84.614 30.606 -16.907 1.00 43.94 141 GLN B O 1
ATOM 3869 N N . GLN B 1 142 ? 86.133 31.795 -18.071 1.00 40.52 142 GLN B N 1
ATOM 3870 C CA . GLN B 1 142 ? 85.265 32.966 -18.161 1.00 43.89 142 GLN B CA 1
ATOM 3871 C C . GLN B 1 142 ? 83.933 32.635 -18.825 1.00 35.13 142 GLN B C 1
ATOM 3872 O O . GLN B 1 142 ? 82.907 33.232 -18.487 1.00 38.68 142 GLN B O 1
ATOM 3878 N N . ASN B 1 143 ? 83.925 31.688 -19.757 1.00 34.04 143 ASN B N 1
ATOM 3879 C CA . ASN B 1 143 ? 82.742 31.399 -20.554 1.00 33.28 143 ASN B CA 1
ATOM 3880 C C . ASN B 1 143 ? 82.057 30.106 -20.134 1.00 37.00 143 ASN B C 1
ATOM 3881 O O . ASN B 1 143 ? 81.096 29.680 -20.790 1.00 34.15 143 ASN B O 1
ATOM 3886 N N . LYS B 1 144 ? 82.534 29.485 -19.042 1.00 38.19 144 LYS B N 1
ATOM 3887 C CA . LYS B 1 144 ? 81.854 28.401 -18.324 1.00 38.63 144 LYS B CA 1
ATOM 3888 C C . LYS B 1 144 ? 81.848 27.092 -19.105 1.00 32.54 144 LYS B C 1
ATOM 3889 O O . LYS B 1 144 ? 80.914 26.297 -18.983 1.00 32.68 144 LYS B O 1
ATOM 3895 N N . PHE B 1 145 ? 82.892 26.845 -19.890 1.00 32.21 145 PHE B N 1
ATOM 3896 C CA . PHE B 1 145 ? 83.009 25.596 -20.628 1.00 31.17 145 PHE B CA 1
ATOM 3897 C C . PHE B 1 145 ? 83.449 24.461 -19.711 1.00 34.94 145 PHE B C 1
ATOM 3898 O O . PHE B 1 145 ? 84.115 24.672 -18.689 1.00 34.49 145 PHE B O 1
ATOM 3906 N N . ASP B 1 146 ? 83.074 23.243 -20.091 1.00 30.32 146 ASP B N 1
ATOM 3907 C CA . ASP B 1 146 ? 83.414 22.056 -19.318 1.00 37.37 146 ASP B CA 1
ATOM 3908 C C . ASP B 1 146 ? 84.681 21.367 -19.807 1.00 32.55 146 ASP B C 1
ATOM 3909 O O . ASP B 1 146 ? 85.132 20.407 -19.178 1.00 32.73 146 ASP B O 1
ATOM 3914 N N . GLY B 1 147 ? 85.265 21.825 -20.902 1.00 31.77 147 GLY B N 1
ATOM 3915 C CA . GLY B 1 147 ? 86.431 21.159 -21.438 1.00 30.57 147 GLY B CA 1
ATOM 3916 C C . GLY B 1 147 ? 86.790 21.735 -22.789 1.00 31.77 147 GLY B C 1
ATOM 3917 O O . GLY B 1 147 ? 86.194 22.718 -23.256 1.00 30.64 147 GLY B O 1
ATOM 3918 N N . PHE B 1 148 ? 87.788 21.103 -23.409 1.00 30.59 148 PHE B N 1
ATOM 3919 C CA . PHE B 1 148 ? 88.425 21.630 -24.607 1.00 31.71 148 PHE B CA 1
ATOM 3920 C C . PHE B 1 148 ? 88.611 20.507 -25.618 1.00 33.79 148 PHE B C 1
ATOM 3921 O O . PHE B 1 148 ? 89.029 19.399 -25.265 1.00 31.24 148 PHE B O 1
ATOM 3929 N N . ASP B 1 149 ? 88.282 20.795 -26.880 1.00 28.71 149 ASP B N 1
ATOM 3930 C CA . ASP B 1 149 ? 88.359 19.825 -27.962 1.00 28.19 149 ASP B CA 1
ATOM 3931 C C . ASP B 1 149 ? 89.311 20.389 -29.014 1.00 31.81 149 ASP B C 1
ATOM 3932 O O . ASP B 1 149 ? 89.004 21.399 -29.659 1.00 32.53 149 ASP B O 1
ATOM 3937 N N . LEU B 1 150 ? 90.463 19.740 -29.172 1.00 30.41 150 LEU B N 1
ATOM 3938 C CA . LEU B 1 150 ? 91.529 20.208 -30.055 1.00 28.92 150 LEU B CA 1
ATOM 3939 C C . LEU B 1 150 ? 91.312 19.617 -31.445 1.00 32.57 150 LEU B C 1
ATOM 3940 O O . LEU B 1 150 ? 91.371 18.395 -31.617 1.00 33.96 150 LEU B O 1
ATOM 3945 N N . ASP B 1 151 ? 91.045 20.475 -32.428 1.00 32.81 151 ASP B N 1
ATOM 3946 C CA . ASP B 1 151 ? 90.743 19.996 -33.775 1.00 32.85 151 ASP B CA 1
ATOM 3947 C C . ASP B 1 151 ? 91.790 20.496 -34.760 1.00 31.83 151 ASP B C 1
ATOM 3948 O O . ASP B 1 151 ? 91.465 21.176 -35.739 1.00 35.06 151 ASP B O 1
ATOM 3953 N N . TRP B 1 152 ? 93.051 20.179 -34.482 1.00 36.33 152 TRP B N 1
ATOM 3954 C CA . TRP B 1 152 ? 94.157 20.496 -35.371 1.00 37.34 152 TRP B CA 1
ATOM 3955 C C . TRP B 1 152 ? 94.111 19.545 -36.561 1.00 33.65 152 TRP B C 1
ATOM 3956 O O . TRP B 1 152 ? 94.259 18.329 -36.391 1.00 36.68 152 TRP B O 1
ATOM 3967 N N . GLU B 1 153 ? 93.888 20.081 -37.761 1.00 36.39 153 GLU B N 1
ATOM 3968 C CA . GLU B 1 153 ? 93.665 19.257 -38.950 1.00 38.03 153 GLU B CA 1
ATOM 3969 C C . GLU B 1 153 ? 94.725 19.572 -40.006 1.00 39.96 153 GLU B C 1
ATOM 3970 O O . GLU B 1 153 ? 94.505 20.436 -40.857 1.00 42.51 153 GLU B O 1
ATOM 3976 N N . TYR B 1 154 ? 95.876 18.886 -39.975 1.00 40.55 154 TYR B N 1
ATOM 3977 C CA . TYR B 1 154 ? 96.238 17.840 -39.022 1.00 38.81 154 TYR B CA 1
ATOM 3978 C C . TYR B 1 154 ? 97.725 17.970 -38.698 1.00 44.27 154 TYR B C 1
ATOM 3979 O O . TYR B 1 154 ? 98.484 18.520 -39.504 1.00 43.24 154 TYR B O 1
ATOM 3988 N N . PRO B 1 155 ? 98.161 17.444 -37.551 1.00 47.07 155 PRO B N 1
ATOM 3989 C CA . PRO B 1 155 ? 99.602 17.418 -37.276 1.00 42.45 155 PRO B CA 1
ATOM 3990 C C . PRO B 1 155 ? 100.330 16.569 -38.306 1.00 48.43 155 PRO B C 1
ATOM 3991 O O . PRO B 1 155 ? 99.859 15.501 -38.707 1.00 46.37 155 PRO B O 1
ATOM 3995 N N . GLU B 1 156 ? 101.474 17.075 -38.749 1.00 44.43 156 GLU B N 1
ATOM 3996 C CA . GLU B 1 156 ? 102.343 16.407 -39.702 1.00 51.99 156 GLU B CA 1
ATOM 3997 C C . GLU B 1 156 ? 103.501 15.748 -38.956 1.00 54.49 156 GLU B C 1
ATOM 3998 O O . GLU B 1 156 ? 103.601 15.822 -37.729 1.00 54.51 156 GLU B O 1
ATOM 4004 N N . SER B 1 157 ? 104.391 15.096 -39.712 1.00 52.17 157 SER B N 1
ATOM 4005 C CA . SER B 1 157 ? 105.558 14.472 -39.093 1.00 57.47 157 SER B CA 1
ATOM 4006 C C . SER B 1 157 ? 106.376 15.490 -38.312 1.00 57.85 157 SER B C 1
ATOM 4007 O O . SER B 1 157 ? 106.844 15.203 -37.204 1.00 64.79 157 SER B O 1
ATOM 4010 N N . SER B 1 158 ? 106.558 16.688 -38.871 1.00 56.19 158 SER B N 1
ATOM 4011 C CA . SER B 1 158 ? 107.325 17.723 -38.187 1.00 61.26 158 SER B CA 1
ATOM 4012 C C . SER B 1 158 ? 106.634 18.207 -36.917 1.00 57.99 158 SER B C 1
ATOM 4013 O O . SER B 1 158 ? 107.287 18.839 -36.077 1.00 57.76 158 SER B O 1
ATOM 4016 N N . ASP B 1 159 ? 105.339 17.918 -36.758 1.00 50.58 159 ASP B N 1
ATOM 4017 C CA . ASP B 1 159 ? 104.563 18.323 -35.592 1.00 51.60 159 ASP B CA 1
ATOM 4018 C C . ASP B 1 159 ? 104.363 17.206 -34.574 1.00 50.48 159 ASP B C 1
ATOM 4019 O O . ASP B 1 159 ? 103.802 17.468 -33.505 1.00 47.46 159 ASP B O 1
ATOM 4024 N N . LYS B 1 160 ? 104.785 15.975 -34.874 1.00 49.13 160 LYS B N 1
ATOM 4025 C CA . LYS B 1 160 ? 104.391 14.837 -34.043 1.00 52.64 160 LYS B CA 1
ATOM 4026 C C . LYS B 1 160 ? 104.816 15.035 -32.591 1.00 49.58 160 LYS B C 1
ATOM 4027 O O . LYS B 1 160 ? 104.008 14.883 -31.665 1.00 48.61 160 LYS B O 1
ATOM 4033 N N . GLU B 1 161 ? 106.079 15.390 -32.380 1.00 45.82 161 GLU B N 1
ATOM 4034 C CA . GLU B 1 161 ? 106.588 15.613 -31.029 1.00 48.65 161 GLU B CA 1
ATOM 4035 C C . GLU B 1 161 ? 105.908 16.808 -30.375 1.00 47.75 161 GLU B C 1
ATOM 4036 O O . GLU B 1 161 ? 105.493 16.741 -29.211 1.00 47.83 161 GLU B O 1
ATOM 4042 N N . ASN B 1 162 ? 105.804 17.917 -31.113 1.00 50.54 162 ASN B N 1
ATOM 4043 C CA . ASN B 1 162 ? 105.224 19.137 -30.565 1.00 53.32 162 ASN B CA 1
ATOM 4044 C C . ASN B 1 162 ? 103.760 18.939 -30.205 1.00 48.99 162 ASN B C 1
ATOM 4045 O O . ASN B 1 162 ? 103.302 19.419 -29.160 1.00 45.07 162 ASN B O 1
ATOM 4050 N N . TYR B 1 163 ? 103.011 18.229 -31.056 1.00 45.43 163 TYR B N 1
ATOM 4051 C CA . TYR B 1 163 ? 101.602 17.975 -30.779 1.00 41.87 163 TYR B CA 1
ATOM 4052 C C . TYR B 1 163 ? 101.423 17.194 -29.484 1.00 39.03 163 TYR B C 1
ATOM 4053 O O . TYR B 1 163 ? 100.525 17.500 -28.692 1.00 36.83 163 TYR B O 1
ATOM 4062 N N . LEU B 1 164 ? 102.265 16.181 -29.256 1.00 41.53 164 LEU B N 1
ATOM 4063 C CA . LEU B 1 164 ? 102.184 15.399 -28.023 1.00 45.59 164 LEU B CA 1
ATOM 4064 C C . LEU B 1 164 ? 102.470 16.261 -26.796 1.00 46.62 164 LEU B C 1
ATOM 4065 O O . LEU B 1 164 ? 101.748 16.188 -25.792 1.00 41.04 164 LEU B O 1
ATOM 4070 N N . LEU B 1 165 ? 103.538 17.064 -26.858 1.00 45.05 165 LEU B N 1
ATOM 4071 C CA . LEU B 1 165 ? 103.877 17.974 -25.766 1.00 46.04 165 LEU B CA 1
ATOM 4072 C C . LEU B 1 165 ? 102.730 18.925 -25.471 1.00 47.05 165 LEU B C 1
ATOM 4073 O O . LEU B 1 165 ? 102.385 19.166 -24.308 1.00 45.07 165 LEU B O 1
ATOM 4078 N N . LEU B 1 166 ? 102.147 19.502 -26.523 1.00 40.19 166 LEU B N 1
ATOM 4079 C CA . LEU B 1 166 ? 100.982 20.355 -26.352 1.00 36.62 166 LEU B CA 1
ATOM 4080 C C . LEU B 1 166 ? 99.903 19.643 -25.550 1.00 42.29 166 LEU B C 1
ATOM 4081 O O . LEU B 1 166 ? 99.407 20.167 -24.544 1.00 40.01 166 LEU B O 1
ATOM 4086 N N . CYS B 1 167 ? 99.545 18.427 -25.971 1.00 40.55 167 CYS B N 1
ATOM 4087 C CA . CYS B 1 167 ? 98.501 17.676 -25.278 1.00 40.80 167 CYS B CA 1
ATOM 4088 C C . CYS B 1 167 ? 98.895 17.358 -23.834 1.00 38.15 167 CYS B C 1
ATOM 4089 O O . CYS B 1 167 ? 98.068 17.483 -22.919 1.00 38.15 167 CYS B O 1
ATOM 4092 N N . GLN B 1 168 ? 100.139 16.923 -23.612 1.00 36.66 168 GLN B N 1
ATOM 4093 C CA . GLN B 1 168 ? 100.579 16.625 -22.251 1.00 41.09 168 GLN B CA 1
ATOM 4094 C C . GLN B 1 168 ? 100.494 17.865 -21.369 1.00 41.36 168 GLN B C 1
ATOM 4095 O O . GLN B 1 168 ? 100.058 17.790 -20.213 1.00 44.24 168 GLN B O 1
ATOM 4101 N N . GLU B 1 169 ? 100.877 19.025 -21.907 1.00 40.25 169 GLU B N 1
ATOM 4102 C CA . GLU B 1 169 ? 100.865 20.242 -21.105 1.00 41.62 169 GLU B CA 1
ATOM 4103 C C . GLU B 1 169 ? 99.454 20.790 -20.892 1.00 41.43 169 GLU B C 1
ATOM 4104 O O . GLU B 1 169 ? 99.201 21.427 -19.860 1.00 40.64 169 GLU B O 1
ATOM 4110 N N . ILE B 1 170 ? 98.529 20.554 -21.831 1.00 39.77 170 ILE B N 1
ATOM 4111 C CA . ILE B 1 170 ? 97.133 20.936 -21.609 1.00 35.83 170 ILE B CA 1
ATOM 4112 C C . ILE B 1 170 ? 96.547 20.145 -20.449 1.00 38.86 170 ILE B C 1
ATOM 4113 O O . ILE B 1 170 ? 95.931 20.712 -19.535 1.00 35.17 170 ILE B O 1
ATOM 4118 N N . LEU B 1 171 ? 96.706 18.818 -20.480 1.00 36.03 171 LEU B N 1
ATOM 4119 C CA . LEU B 1 171 ? 96.172 17.998 -19.397 1.00 40.84 171 LEU B CA 1
ATOM 4120 C C . LEU B 1 171 ? 96.787 18.385 -18.059 1.00 34.36 171 LEU B C 1
ATOM 4121 O O . LEU B 1 171 ? 96.068 18.519 -17.060 1.00 39.56 171 LEU B O 1
ATOM 4126 N N . ALA B 1 172 ? 98.115 18.573 -18.018 1.00 37.21 172 ALA B N 1
ATOM 4127 C CA . ALA B 1 172 ? 98.765 18.957 -16.768 1.00 38.81 172 ALA B CA 1
ATOM 4128 C C . ALA B 1 172 ? 98.188 20.258 -16.226 1.00 42.31 172 ALA B C 1
ATOM 4129 O O . ALA B 1 172 ? 97.932 20.379 -15.022 1.00 40.65 172 ALA B O 1
ATOM 4131 N N . LYS B 1 173 ? 97.991 21.247 -17.097 1.00 39.31 173 LYS B N 1
ATOM 4132 C CA . LYS B 1 173 ? 97.365 22.496 -16.675 1.00 42.70 173 LYS B CA 1
ATOM 4133 C C . LYS B 1 173 ? 95.966 22.254 -16.117 1.00 39.96 173 LYS B C 1
ATOM 4134 O O . LYS B 1 173 ? 95.621 22.764 -15.042 1.00 40.23 173 LYS B O 1
ATOM 4140 N N . PHE B 1 174 ? 95.133 21.499 -16.852 1.00 36.24 174 PHE B N 1
ATOM 4141 C CA . PHE B 1 174 ? 93.771 21.230 -16.387 1.00 31.88 174 PHE B CA 1
ATOM 4142 C C . PHE B 1 174 ? 93.789 20.555 -15.021 1.00 34.90 174 PHE B C 1
ATOM 4143 O O . PHE B 1 174 ? 92.968 20.870 -14.149 1.00 36.89 174 PHE B O 1
ATOM 4151 N N . GLU B 1 175 ? 94.715 19.619 -14.819 1.00 34.61 175 GLU B N 1
ATOM 4152 C CA . GLU B 1 175 ? 94.845 18.992 -13.508 1.00 38.50 175 GLU B CA 1
ATOM 4153 C C . GLU B 1 175 ? 95.276 20.003 -12.449 1.00 43.14 175 GLU B C 1
ATOM 4154 O O . GLU B 1 175 ? 94.770 19.975 -11.321 1.00 41.15 175 GLU B O 1
ATOM 4160 N N . GLU B 1 176 ? 96.215 20.898 -12.788 1.00 41.83 176 GLU B N 1
ATOM 4161 C CA . GLU B 1 176 ? 96.665 21.908 -11.828 1.00 45.16 176 GLU B CA 1
ATOM 4162 C C . GLU B 1 176 ? 95.512 22.809 -11.395 1.00 40.98 176 GLU B C 1
ATOM 4163 O O . GLU B 1 176 ? 95.391 23.160 -10.212 1.00 42.66 176 GLU B O 1
ATOM 4169 N N . VAL B 1 177 ? 94.673 23.209 -12.352 1.00 39.77 177 VAL B N 1
ATOM 4170 C CA . VAL B 1 177 ? 93.535 24.068 -12.051 1.00 40.74 177 VAL B CA 1
ATOM 4171 C C . VAL B 1 177 ? 92.584 23.363 -11.100 1.00 35.56 177 VAL B C 1
ATOM 4172 O O . VAL B 1 177 ? 92.104 23.953 -10.123 1.00 39.43 177 VAL B O 1
ATOM 4176 N N . ALA B 1 178 ? 92.324 22.079 -11.355 1.00 38.54 178 ALA B N 1
ATOM 4177 C CA . ALA B 1 178 ? 91.411 21.321 -10.510 1.00 43.30 178 ALA B CA 1
ATOM 4178 C C . ALA B 1 178 ? 91.959 21.161 -9.104 1.00 42.84 178 ALA B C 1
ATOM 4179 O O . ALA B 1 178 ? 91.191 21.186 -8.135 1.00 43.52 178 ALA B O 1
ATOM 4181 N N . LYS B 1 179 ? 93.284 21.029 -8.962 1.00 38.66 179 LYS B N 1
ATOM 4182 C CA . LYS B 1 179 ? 93.855 20.886 -7.628 1.00 41.75 179 LYS B CA 1
ATOM 4183 C C . LYS B 1 179 ? 93.700 22.135 -6.773 1.00 41.69 179 LYS B C 1
ATOM 4184 O O . LYS B 1 179 ? 93.744 22.019 -5.547 1.00 45.43 179 LYS B O 1
ATOM 4190 N N . CYS B 1 180 ? 93.537 23.320 -7.377 1.00 41.16 180 CYS B N 1
ATOM 4191 C CA . CYS B 1 180 ? 93.435 24.538 -6.571 1.00 50.27 180 CYS B CA 1
ATOM 4192 C C . CYS B 1 180 ? 92.341 24.411 -5.511 1.00 58.61 180 CYS B C 1
ATOM 4193 O O . CYS B 1 180 ? 92.507 24.866 -4.376 1.00 63.56 180 CYS B O 1
ATOM 4196 N N . THR B 1 181 ? 91.228 23.768 -5.865 1.00 56.96 181 THR B N 1
ATOM 4197 C CA . THR B 1 181 ? 90.011 23.777 -5.067 1.00 59.87 181 THR B CA 1
ATOM 4198 C C . THR B 1 181 ? 89.442 22.378 -4.854 1.00 61.59 181 THR B C 1
ATOM 4199 O O . THR B 1 181 ? 88.341 22.250 -4.302 1.00 64.28 181 THR B O 1
ATOM 4203 N N . SER B 1 182 ? 90.101 21.347 -5.379 1.00 54.69 182 SER B N 1
ATOM 4204 C CA . SER B 1 182 ? 89.541 19.998 -5.418 1.00 53.95 182 SER B CA 1
ATOM 4205 C C . SER B 1 182 ? 88.194 19.994 -6.142 1.00 53.49 182 SER B C 1
ATOM 4206 O O . SER B 1 182 ? 87.167 19.572 -5.604 1.00 60.03 182 SER B O 1
ATOM 4209 N N . THR B 1 183 ? 88.199 20.511 -7.365 1.00 42.50 183 THR B N 1
ATOM 4210 C CA . THR B 1 183 ? 87.054 20.417 -8.257 1.00 44.31 183 THR B CA 1
ATOM 4211 C C . THR B 1 183 ? 87.357 19.400 -9.351 1.00 49.06 183 THR B C 1
ATOM 4212 O O . THR B 1 183 ? 88.499 18.973 -9.531 1.00 53.60 183 THR B O 1
ATOM 4216 N N . SER B 1 184 ? 86.324 19.004 -10.087 1.00 46.97 184 SER B N 1
ATOM 4217 C CA . SER B 1 184 ? 86.548 18.111 -11.216 1.00 52.41 184 SER B CA 1
ATOM 4218 C C . SER B 1 184 ? 87.217 18.884 -12.346 1.00 51.29 184 SER B C 1
ATOM 4219 O O . SER B 1 184 ? 86.913 20.055 -12.582 1.00 50.79 184 SER B O 1
ATOM 4222 N N . ARG B 1 185 ? 88.151 18.234 -13.031 1.00 45.98 185 ARG B N 1
ATOM 4223 C CA . ARG B 1 185 ? 88.964 18.969 -13.985 1.00 39.27 185 ARG B CA 1
ATOM 4224 C C . ARG B 1 185 ? 88.250 19.093 -15.320 1.00 37.13 185 ARG B C 1
ATOM 4225 O O . ARG B 1 185 ? 87.359 18.309 -15.662 1.00 35.94 185 ARG B O 1
ATOM 4233 N N . LEU B 1 186 ? 88.641 20.124 -16.060 1.00 39.05 186 LEU B N 1
ATOM 4234 C CA . LEU B 1 186 ? 88.165 20.306 -17.419 1.00 34.95 186 LEU B CA 1
ATOM 4235 C C . LEU B 1 186 ? 88.466 19.064 -18.244 1.00 36.78 186 LEU B C 1
ATOM 4236 O O . LEU B 1 186 ? 89.497 18.412 -18.060 1.00 35.07 186 LEU B O 1
ATOM 4241 N N . LEU B 1 187 ? 87.546 18.729 -19.140 1.00 30.99 187 LEU B N 1
ATOM 4242 C CA . LEU B 1 187 ? 87.728 17.608 -20.047 1.00 31.59 187 LEU B CA 1
ATOM 4243 C C . LEU B 1 187 ? 88.646 18.010 -21.191 1.00 30.18 187 LEU B C 1
ATOM 4244 O O . LEU B 1 187 ? 88.772 19.187 -21.528 1.00 30.83 187 LEU B O 1
ATOM 4249 N N . PHE B 1 188 ? 89.259 17.013 -21.821 1.00 32.40 188 PHE B N 1
ATOM 4250 C CA . PHE B 1 188 ? 90.204 17.276 -22.907 1.00 27.62 188 PHE B CA 1
ATOM 4251 C C . PHE B 1 188 ? 90.052 16.173 -23.944 1.00 28.84 188 PHE B C 1
ATOM 4252 O O . PHE B 1 188 ? 90.332 15.004 -23.656 1.00 31.97 188 PHE B O 1
ATOM 4260 N N . THR B 1 189 ? 89.592 16.539 -25.143 1.00 28.07 189 THR B N 1
ATOM 4261 C CA . THR B 1 189 ? 89.420 15.586 -26.226 1.00 28.92 189 THR B CA 1
ATOM 4262 C C . THR B 1 189 ? 90.088 16.139 -27.480 1.00 32.72 189 THR B C 1
ATOM 4263 O O . THR B 1 189 ? 90.572 17.270 -27.504 1.00 30.43 189 THR B O 1
ATOM 4267 N N . ALA B 1 190 ? 90.087 15.345 -28.545 1.00 26.61 190 ALA B N 1
ATOM 4268 C CA . ALA B 1 190 ? 90.606 15.817 -29.821 1.00 30.06 190 ALA B CA 1
ATOM 4269 C C . ALA B 1 190 ? 89.853 15.131 -30.946 1.00 33.15 190 ALA B C 1
ATOM 4270 O O . ALA B 1 190 ? 89.500 13.957 -30.835 1.00 33.51 190 ALA B O 1
ATOM 4272 N N . ALA B 1 191 ? 89.625 15.872 -32.026 1.00 29.51 191 ALA B N 1
ATOM 4273 C CA . ALA B 1 191 ? 89.113 15.300 -33.265 1.00 30.70 191 ALA B CA 1
ATOM 4274 C C . ALA B 1 191 ? 90.307 14.946 -34.143 1.00 30.76 191 ALA B C 1
ATOM 4275 O O . ALA B 1 191 ? 91.211 15.774 -34.325 1.00 36.62 191 ALA B O 1
ATOM 4277 N N . VAL B 1 192 ? 90.327 13.711 -34.664 1.00 26.57 192 VAL B N 1
ATOM 4278 C CA . VAL B 1 192 ? 91.544 13.130 -35.227 1.00 32.34 192 VAL B CA 1
ATOM 4279 C C . VAL B 1 192 ? 91.275 12.521 -36.599 1.00 32.91 192 VAL B C 1
ATOM 4280 O O . VAL B 1 192 ? 90.163 12.079 -36.908 1.00 30.53 192 VAL B O 1
ATOM 4284 N N . SER B 1 193 ? 92.324 12.482 -37.418 1.00 35.25 193 SER B N 1
ATOM 4285 C CA . SER B 1 193 ? 92.197 11.995 -38.784 1.00 36.47 193 SER B CA 1
ATOM 4286 C C . SER B 1 193 ? 91.886 10.503 -38.828 1.00 37.66 193 SER B C 1
ATOM 4287 O O . SER B 1 193 ? 92.346 9.719 -37.994 1.00 34.82 193 SER B O 1
ATOM 4290 N N . ALA B 1 194 ? 91.105 10.109 -39.836 1.00 35.37 194 ALA B N 1
ATOM 4291 C CA . ALA B 1 194 ? 90.823 8.704 -40.090 1.00 32.59 194 ALA B CA 1
ATOM 4292 C C . ALA B 1 194 ? 91.711 8.117 -41.183 1.00 38.64 194 ALA B C 1
ATOM 4293 O O . ALA B 1 194 ? 91.531 6.956 -41.556 1.00 42.73 194 ALA B O 1
ATOM 4295 N N . ASN B 1 195 ? 92.678 8.886 -41.689 1.00 36.13 195 ASN B N 1
ATOM 4296 C CA . ASN B 1 195 ? 93.554 8.429 -42.761 1.00 40.09 195 ASN B CA 1
ATOM 4297 C C . ASN B 1 195 ? 94.786 7.772 -42.146 1.00 41.33 195 ASN B C 1
ATOM 4298 O O . ASN B 1 195 ? 95.615 8.475 -41.545 1.00 45.12 195 ASN B O 1
ATOM 4303 N N . PRO B 1 196 ? 94.964 6.455 -42.286 1.00 46.79 196 PRO B N 1
ATOM 4304 C CA . PRO B 1 196 ? 96.097 5.781 -41.619 1.00 47.53 196 PRO B CA 1
ATOM 4305 C C . PRO B 1 196 ? 97.458 6.408 -41.878 1.00 48.51 196 PRO B C 1
ATOM 4306 O O . PRO B 1 196 ? 98.285 6.454 -40.957 1.00 50.63 196 PRO B O 1
ATOM 4310 N N . LYS B 1 197 ? 97.724 6.885 -43.099 1.00 47.97 197 LYS B N 1
ATOM 4311 C CA . LYS B 1 197 ? 99.003 7.538 -43.372 1.00 52.18 197 LYS B CA 1
ATOM 4312 C C . LYS B 1 197 ? 99.143 8.831 -42.577 1.00 51.04 197 LYS B C 1
ATOM 4313 O O . LYS B 1 197 ? 100.223 9.132 -42.048 1.00 54.97 197 LYS B O 1
ATOM 4319 N N . THR B 1 198 ? 98.060 9.608 -42.487 1.00 46.76 198 THR B N 1
ATOM 4320 C CA . THR B 1 198 ? 98.054 10.797 -41.640 1.00 46.37 198 THR B CA 1
ATOM 4321 C C . THR B 1 198 ? 98.232 10.425 -40.173 1.00 49.50 198 THR B C 1
ATOM 4322 O O . THR B 1 198 ? 98.996 11.078 -39.447 1.00 49.97 198 THR B O 1
ATOM 4326 N N . VAL B 1 199 ? 97.533 9.379 -39.715 1.00 43.59 199 VAL B N 1
ATOM 4327 C CA . VAL B 1 199 ? 97.695 8.926 -38.334 1.00 43.64 199 VAL B CA 1
ATOM 4328 C C . VAL B 1 199 ? 99.161 8.616 -38.053 1.00 47.82 199 VAL B C 1
ATOM 4329 O O . VAL B 1 199 ? 99.735 9.071 -37.058 1.00 45.63 199 VAL B O 1
ATOM 4333 N N . ASP B 1 200 ? 99.798 7.870 -38.961 1.00 49.30 200 ASP B N 1
ATOM 4334 C CA . ASP B 1 200 ? 101.195 7.478 -38.798 1.00 49.21 200 ASP B CA 1
ATOM 4335 C C . ASP B 1 200 ? 102.114 8.684 -38.676 1.00 49.97 200 ASP B C 1
ATOM 4336 O O . ASP B 1 200 ? 103.036 8.688 -37.857 1.00 53.34 200 ASP B O 1
ATOM 4341 N N . ALA B 1 201 ? 101.891 9.711 -39.497 1.00 52.03 201 ALA B N 1
ATOM 4342 C CA . ALA B 1 201 ? 102.824 10.830 -39.547 1.00 56.03 201 ALA B CA 1
ATOM 4343 C C . ALA B 1 201 ? 102.691 11.741 -38.330 1.00 57.08 201 ALA B C 1
ATOM 4344 O O . ALA B 1 201 ? 103.704 12.170 -37.763 1.00 55.80 201 ALA B O 1
ATOM 4346 N N . GLY B 1 202 ? 101.463 12.027 -37.902 1.00 49.60 202 GLY B N 1
ATOM 4347 C CA . GLY B 1 202 ? 101.239 13.111 -36.962 1.00 43.22 202 GLY B CA 1
ATOM 4348 C C . GLY B 1 202 ? 100.982 12.764 -35.508 1.00 47.69 202 GLY B C 1
ATOM 4349 O O . GLY B 1 202 ? 101.131 13.631 -34.641 1.00 44.91 202 GLY B O 1
ATOM 4350 N N . TYR B 1 203 ? 100.593 11.525 -35.211 1.00 44.07 203 TYR B N 1
ATOM 4351 C CA . TYR B 1 203 ? 100.093 11.176 -33.887 1.00 42.96 203 TYR B CA 1
ATOM 4352 C C . TYR B 1 203 ? 100.956 10.112 -33.222 1.00 48.59 203 TYR B C 1
ATOM 4353 O O . TYR B 1 203 ? 101.183 9.042 -33.796 1.00 51.49 203 TYR B O 1
ATOM 4362 N N . ASP B 1 204 ? 101.398 10.392 -31.994 1.00 44.65 204 ASP B N 1
ATOM 4363 C CA . ASP B 1 204 ? 101.980 9.369 -31.125 1.00 45.62 204 ASP B CA 1
ATOM 4364 C C . ASP B 1 204 ? 100.819 8.742 -30.361 1.00 46.92 204 ASP B C 1
ATOM 4365 O O . ASP B 1 204 ? 100.426 9.206 -29.290 1.00 43.90 204 ASP B O 1
ATOM 4370 N N . VAL B 1 205 ? 100.257 7.674 -30.919 1.00 45.77 205 VAL B N 1
ATOM 4371 C CA . VAL B 1 205 ? 98.962 7.165 -30.460 1.00 45.53 205 VAL B CA 1
ATOM 4372 C C . VAL B 1 205 ? 99.042 6.610 -29.037 1.00 43.78 205 VAL B C 1
ATOM 4373 O O . VAL B 1 205 ? 98.214 6.994 -28.199 1.00 46.18 205 VAL B O 1
ATOM 4377 N N . PRO B 1 206 ? 99.986 5.717 -28.701 1.00 48.01 206 PRO B N 1
ATOM 4378 C CA . PRO B 1 206 ? 100.028 5.239 -27.307 1.00 51.37 206 PRO B CA 1
ATOM 4379 C C . PRO B 1 206 ? 100.236 6.359 -26.304 1.00 53.37 206 PRO B C 1
ATOM 4380 O O . PRO B 1 206 ? 99.648 6.331 -25.215 1.00 51.77 206 PRO B O 1
ATOM 4384 N N . ALA B 1 207 ? 101.045 7.363 -26.649 1.00 52.65 207 ALA B N 1
ATOM 4385 C CA . ALA B 1 207 ? 101.284 8.450 -25.708 1.00 49.77 207 ALA B CA 1
ATOM 4386 C C . ALA B 1 207 ? 100.075 9.371 -25.611 1.00 46.35 207 ALA B C 1
ATOM 4387 O O . ALA B 1 207 ? 99.781 9.901 -24.535 1.00 41.81 207 ALA B O 1
ATOM 4389 N N . LEU B 1 208 ? 99.353 9.566 -26.718 1.00 39.82 208 LEU B N 1
ATOM 4390 C CA . LEU B 1 208 ? 98.168 10.411 -26.673 1.00 39.13 208 LEU B CA 1
ATOM 4391 C C . LEU B 1 208 ? 97.030 9.740 -25.908 1.00 41.28 208 LEU B C 1
ATOM 4392 O O . LEU B 1 208 ? 96.194 10.433 -25.313 1.00 39.64 208 LEU B O 1
ATOM 4397 N N . ALA B 1 209 ? 96.998 8.403 -25.882 1.00 41.21 209 ALA B N 1
ATOM 4398 C CA . ALA B 1 209 ? 95.936 7.713 -25.153 1.00 43.87 209 ALA B CA 1
ATOM 4399 C C . ALA B 1 209 ? 96.003 7.997 -23.654 1.00 39.69 209 ALA B C 1
ATOM 4400 O O . ALA B 1 209 ? 94.974 7.979 -22.970 1.00 41.87 209 ALA B O 1
ATOM 4402 N N . LYS B 1 210 ? 97.190 8.271 -23.130 1.00 37.23 210 LYS B N 1
ATOM 4403 C CA . LYS B 1 210 ? 97.307 8.532 -21.699 1.00 38.60 210 LYS B CA 1
ATOM 4404 C C . LYS B 1 210 ? 96.832 9.922 -21.316 1.00 36.04 210 LYS B C 1
ATOM 4405 O O . LYS B 1 210 ? 96.655 10.188 -20.123 1.00 45.24 210 LYS B O 1
ATOM 4411 N N . VAL B 1 211 ? 96.621 10.802 -22.291 1.00 34.51 211 VAL B N 1
ATOM 4412 C CA . VAL B 1 211 ? 96.472 12.230 -22.043 1.00 33.82 211 VAL B CA 1
ATOM 4413 C C . VAL B 1 211 ? 95.113 12.750 -22.523 1.00 38.62 211 VAL B C 1
ATOM 4414 O O . VAL B 1 211 ? 94.537 13.662 -21.920 1.00 38.76 211 VAL B O 1
ATOM 4418 N N . LEU B 1 212 ? 94.573 12.174 -23.593 1.00 34.53 212 LEU B N 1
ATOM 4419 C CA . LEU B 1 212 ? 93.259 12.575 -24.083 1.00 35.09 212 LEU B CA 1
ATOM 4420 C C . LEU B 1 212 ? 92.173 11.726 -23.430 1.00 33.56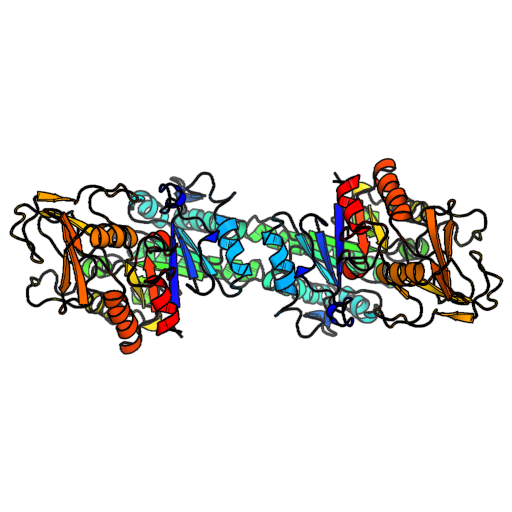 212 LEU B C 1
ATOM 4421 O O . LEU B 1 212 ? 92.333 10.514 -23.265 1.00 39.65 212 LEU B O 1
ATOM 4426 N N . ASP B 1 213 ? 91.073 12.372 -23.040 1.00 31.56 213 ASP B N 1
ATOM 4427 C CA . ASP B 1 213 ? 89.945 11.627 -22.478 1.00 34.77 213 ASP B CA 1
ATOM 4428 C C . ASP B 1 213 ? 89.342 10.682 -23.510 1.00 33.53 213 ASP B C 1
ATOM 4429 O O . ASP B 1 213 ? 89.066 9.514 -23.211 1.00 31.51 213 ASP B O 1
ATOM 4434 N N . PHE B 1 214 ? 89.116 11.177 -24.726 1.00 30.42 214 PHE B N 1
ATOM 4435 C CA . PHE B 1 214 ? 88.815 10.314 -25.863 1.00 35.97 214 PHE B CA 1
ATOM 4436 C C . PHE B 1 214 ? 89.127 11.081 -27.136 1.00 33.46 214 PHE B C 1
ATOM 4437 O O . PHE B 1 214 ? 89.423 12.277 -27.100 1.00 29.33 214 PHE B O 1
ATOM 4445 N N . VAL B 1 215 ? 89.057 10.381 -28.271 1.00 28.89 215 VAL B N 1
ATOM 4446 C CA . VAL B 1 215 ? 89.304 10.992 -29.572 1.00 25.48 215 VAL B CA 1
ATOM 4447 C C . VAL B 1 215 ? 88.047 10.852 -30.411 1.00 31.01 215 VAL B C 1
ATOM 4448 O O . VAL B 1 215 ? 87.411 9.792 -30.421 1.00 27.51 215 VAL B O 1
ATOM 4452 N N . ASN B 1 216 ? 87.671 11.945 -31.067 1.00 27.62 216 ASN B N 1
ATOM 4453 C CA . ASN B 1 216 ? 86.548 11.966 -31.999 1.00 28.31 216 ASN B CA 1
ATOM 4454 C C . ASN B 1 216 ? 87.100 11.590 -33.374 1.00 30.07 216 ASN B C 1
ATOM 4455 O O . ASN B 1 216 ? 87.745 12.399 -34.046 1.00 27.64 216 ASN B O 1
ATOM 4460 N N . LEU B 1 217 ? 86.889 10.340 -33.776 1.00 25.78 217 LEU B N 1
ATOM 4461 C CA . LEU B 1 217 ? 87.430 9.854 -35.042 1.00 26.25 217 LEU B CA 1
ATOM 4462 C C . LEU B 1 217 ? 86.636 10.444 -36.207 1.00 26.69 217 LEU B C 1
ATOM 4463 O O . LEU B 1 217 ? 85.427 10.229 -36.302 1.00 27.77 217 LEU B O 1
ATOM 4468 N N . MET B 1 218 ? 87.316 11.160 -37.105 1.00 28.90 218 MET B N 1
ATOM 4469 C CA . MET B 1 218 ? 86.645 11.845 -38.215 1.00 33.21 218 MET B CA 1
ATOM 4470 C C . MET B 1 218 ? 86.539 10.925 -39.436 1.00 30.97 218 MET B C 1
ATOM 4471 O O . MET B 1 218 ? 87.117 11.178 -40.500 1.00 28.49 218 MET B O 1
ATOM 4476 N N . CYS B 1 219 ? 85.790 9.831 -39.263 1.00 32.19 219 CYS B N 1
ATOM 4477 C CA . CYS B 1 219 ? 85.684 8.798 -40.299 1.00 34.17 219 CYS B CA 1
ATOM 4478 C C . CYS B 1 219 ? 84.565 9.173 -41.274 1.00 34.58 219 CYS B C 1
ATOM 4479 O O . CYS B 1 219 ? 83.506 8.549 -41.350 1.00 31.30 219 CYS B O 1
ATOM 4482 N N . TYR B 1 220 ? 84.840 10.233 -42.026 1.00 28.47 220 TYR B N 1
ATOM 4483 C CA . TYR B 1 220 ? 83.960 10.756 -43.059 1.00 28.17 220 TYR B CA 1
ATOM 4484 C C . TYR B 1 220 ? 84.824 11.644 -43.949 1.00 31.39 220 TYR B C 1
ATOM 4485 O O . TYR B 1 220 ? 86.020 11.814 -43.696 1.00 32.15 220 TYR B O 1
ATOM 4494 N N . ASP B 1 221 ? 84.215 12.217 -44.987 1.00 28.23 221 ASP B N 1
ATOM 4495 C CA . ASP B 1 221 ? 84.960 12.886 -46.057 1.00 29.44 221 ASP B CA 1
ATOM 4496 C C . ASP B 1 221 ? 85.964 11.948 -46.719 1.00 31.41 221 ASP B C 1
ATOM 4497 O O . ASP B 1 221 ? 87.037 12.376 -47.168 1.00 33.52 221 ASP B O 1
ATOM 4502 N N . PHE B 1 222 ? 85.652 10.651 -46.782 1.00 30.42 222 PHE B N 1
ATOM 4503 C CA . PHE B 1 222 ? 86.555 9.747 -47.491 1.00 33.10 222 PHE B CA 1
ATOM 4504 C C . PHE B 1 222 ? 86.526 10.004 -48.994 1.00 32.63 222 PHE B C 1
ATOM 4505 O O . PHE B 1 222 ? 87.520 9.761 -49.685 1.00 34.13 222 PHE B O 1
ATOM 4513 N N . HIS B 1 223 ? 85.402 10.494 -49.510 1.00 30.82 223 HIS B N 1
ATOM 4514 C CA . HIS B 1 223 ? 85.247 10.788 -50.925 1.00 35.45 223 HIS B CA 1
ATOM 4515 C C . HIS B 1 223 ? 84.371 12.025 -51.059 1.00 33.32 223 HIS B C 1
ATOM 4516 O O . HIS B 1 223 ? 83.616 12.366 -50.149 1.00 32.83 223 HIS B O 1
ATOM 4523 N N . GLY B 1 224 ? 84.504 12.721 -52.183 1.00 33.82 224 GLY B N 1
ATOM 4524 C CA . GLY B 1 224 ? 83.815 13.994 -52.319 1.00 30.93 224 GLY B CA 1
ATOM 4525 C C . GLY B 1 224 ? 84.122 14.648 -53.648 1.00 37.71 224 GLY B C 1
ATOM 4526 O O . GLY B 1 224 ? 84.834 14.095 -54.494 1.00 35.92 224 GLY B O 1
ATOM 4527 N N . ALA B 1 225 ? 83.588 15.865 -53.806 1.00 31.66 225 ALA B N 1
ATOM 4528 C CA . ALA B 1 225 ? 83.629 16.550 -55.097 1.00 38.18 225 ALA B CA 1
ATOM 4529 C C . ALA B 1 225 ? 85.043 16.805 -55.608 1.00 40.55 225 ALA B C 1
ATOM 4530 O O . ALA B 1 225 ? 85.216 17.067 -56.803 1.00 47.71 225 ALA B O 1
ATOM 4532 N N . TRP B 1 226 ? 86.061 16.741 -54.747 1.00 36.86 226 TRP B N 1
ATOM 4533 C CA . TRP B 1 226 ? 87.427 16.880 -55.241 1.00 42.00 226 TRP B CA 1
ATOM 4534 C C . TRP B 1 226 ? 87.826 15.735 -56.163 1.00 43.71 226 TRP B C 1
ATOM 4535 O O . TRP B 1 226 ? 88.838 15.850 -56.861 1.00 44.81 226 TRP B O 1
ATOM 4546 N N . GLU B 1 227 ? 87.049 14.653 -56.203 1.00 40.36 227 GLU B N 1
ATOM 4547 C CA . GLU B 1 227 ? 87.311 13.525 -57.084 1.00 40.23 227 GLU B CA 1
ATOM 4548 C C . GLU B 1 227 ? 86.457 13.606 -58.348 1.00 41.90 227 GLU B C 1
ATOM 4549 O O . GLU B 1 227 ? 85.384 14.214 -58.363 1.00 41.41 227 GLU B O 1
ATOM 4555 N N . THR B 1 228 ? 86.947 12.977 -59.413 1.00 44.80 228 THR B N 1
ATOM 4556 C CA . THR B 1 228 ? 86.312 13.022 -60.722 1.00 44.87 228 THR B CA 1
ATOM 4557 C C . THR B 1 228 ? 85.298 11.903 -60.927 1.00 40.15 228 THR B C 1
ATOM 4558 O O . THR B 1 228 ? 84.866 11.674 -62.063 1.00 40.48 228 THR B O 1
ATOM 4562 N N . GLN B 1 229 ? 84.916 11.202 -59.859 1.00 38.53 229 GLN B N 1
ATOM 4563 C CA . GLN B 1 229 ? 83.877 10.182 -59.936 1.00 41.73 229 GLN B CA 1
ATOM 4564 C C . GLN B 1 229 ? 83.169 10.103 -58.592 1.00 39.35 229 GLN B C 1
ATOM 4565 O O . GLN B 1 229 ? 83.758 10.404 -57.551 1.00 39.78 229 GLN B O 1
ATOM 4571 N N . THR B 1 230 ? 81.897 9.697 -58.625 1.00 37.53 230 THR B N 1
ATOM 4572 C CA . THR B 1 230 ? 81.110 9.605 -57.399 1.00 31.73 230 THR B CA 1
ATOM 4573 C C . THR B 1 230 ? 81.682 8.529 -56.477 1.00 30.94 230 THR B C 1
ATOM 4574 O O . THR B 1 230 ? 82.353 7.591 -56.922 1.00 34.12 230 THR B O 1
ATOM 4578 N N . GLY B 1 231 ? 81.397 8.676 -55.183 1.00 32.98 231 GLY B N 1
ATOM 4579 C CA . GLY B 1 231 ? 81.894 7.785 -54.144 1.00 29.40 231 GLY B CA 1
ATOM 4580 C C . GLY B 1 231 ? 81.185 8.082 -52.840 1.00 30.14 231 GLY B C 1
ATOM 4581 O O . GLY B 1 231 ? 80.346 8.983 -52.758 1.00 33.25 231 GLY B O 1
ATOM 4582 N N . ILE B 1 232 ? 81.542 7.321 -51.797 1.00 30.86 232 ILE B N 1
ATOM 4583 C CA . ILE B 1 232 ? 80.797 7.325 -50.535 1.00 28.95 232 ILE B CA 1
ATOM 4584 C C . ILE B 1 232 ? 81.500 8.226 -49.527 1.00 30.05 232 ILE B C 1
ATOM 4585 O O . ILE B 1 232 ? 82.691 8.039 -49.231 1.00 28.68 232 ILE B O 1
ATOM 4590 N N . ASN B 1 233 ? 80.758 9.190 -48.975 1.00 28.96 233 ASN B N 1
ATOM 4591 C CA . ASN B 1 233 ? 81.317 10.084 -47.962 1.00 30.44 233 ASN B CA 1
ATOM 4592 C C . ASN B 1 233 ? 81.812 9.307 -46.744 1.00 33.69 233 ASN B C 1
ATOM 4593 O O . ASN B 1 233 ? 82.927 9.535 -46.254 1.00 29.91 233 ASN B O 1
ATOM 4598 N N . SER B 1 234 ? 80.998 8.387 -46.226 1.00 27.46 234 SER B N 1
ATOM 4599 C CA . SER B 1 234 ? 81.321 7.701 -44.974 1.00 29.18 234 SER B CA 1
ATOM 4600 C C . SER B 1 234 ? 80.832 6.261 -45.027 1.00 27.21 234 SER B C 1
ATOM 4601 O O . SER B 1 234 ? 79.838 5.895 -44.386 1.00 30.08 234 SER B O 1
ATOM 4604 N N . PRO B 1 235 ? 81.518 5.402 -45.782 1.00 27.95 235 PRO B N 1
ATOM 4605 C CA . PRO B 1 235 ? 81.095 4.000 -45.858 1.00 28.92 235 PRO B CA 1
ATOM 4606 C C . PRO B 1 235 ? 81.458 3.268 -44.577 1.00 38.61 235 PRO B C 1
ATOM 4607 O O . PRO B 1 235 ? 82.538 3.470 -44.016 1.00 30.95 235 PRO B O 1
ATOM 4611 N N . LEU B 1 236 ? 80.531 2.429 -44.099 1.00 32.85 236 LEU B N 1
ATOM 4612 C CA . LEU B 1 236 ? 80.817 1.616 -42.916 1.00 34.78 236 LEU B CA 1
ATOM 4613 C C . LEU B 1 236 ? 81.834 0.522 -43.231 1.00 38.68 236 LEU B C 1
ATOM 4614 O O . LEU B 1 236 ? 82.774 0.283 -42.451 1.00 35.32 236 LEU B O 1
ATOM 4619 N N . TYR B 1 237 ? 81.671 -0.142 -44.372 1.00 33.87 237 TYR B N 1
ATOM 4620 C CA . TYR B 1 237 ? 82.539 -1.217 -44.812 1.00 37.29 237 TYR B CA 1
ATOM 4621 C C . TYR B 1 237 ? 83.115 -0.879 -46.179 1.00 39.97 237 TYR B C 1
ATOM 4622 O O . TYR B 1 237 ? 82.569 -0.061 -46.920 1.00 35.20 237 TYR B O 1
ATOM 4631 N N . SER B 1 238 ? 84.213 -1.541 -46.522 1.00 40.86 238 SER B N 1
ATOM 4632 C CA . SER B 1 238 ? 84.706 -1.416 -47.883 1.00 44.10 238 SER B CA 1
ATOM 4633 C C . SER B 1 238 ? 83.763 -2.137 -48.846 1.00 48.06 238 SER B C 1
ATOM 4634 O O . SER B 1 238 ? 82.982 -3.013 -48.458 1.00 45.37 238 SER B O 1
ATOM 4637 N N . ARG B 1 239 ? 83.836 -1.754 -50.116 1.00 44.96 239 ARG B N 1
ATOM 4638 C CA . ARG B 1 239 ? 83.085 -2.418 -51.170 1.00 40.21 239 ARG B CA 1
ATOM 4639 C C . ARG B 1 239 ? 84.051 -3.163 -52.077 1.00 43.50 239 ARG B C 1
ATOM 4640 O O . ARG B 1 239 ? 85.200 -2.747 -52.253 1.00 49.46 239 ARG B O 1
ATOM 4648 N N . LYS B 1 240 ? 83.580 -4.275 -52.649 1.00 47.78 240 LYS B N 1
ATOM 4649 C CA . LYS B 1 240 ? 84.450 -5.072 -53.509 1.00 53.01 240 LYS B CA 1
ATOM 4650 C C . LYS B 1 240 ? 85.015 -4.238 -54.652 1.00 59.97 240 LYS B C 1
ATOM 4651 O O . LYS B 1 240 ? 86.167 -4.435 -55.055 1.00 65.92 240 LYS B O 1
ATOM 4657 N N . GLU B 1 241 ? 84.235 -3.285 -55.168 1.00 58.86 241 GLU B N 1
ATOM 4658 C CA . GLU B 1 241 ? 84.681 -2.439 -56.267 1.00 59.15 241 GLU B CA 1
ATOM 4659 C C . GLU B 1 241 ? 85.626 -1.320 -55.829 1.00 58.16 241 GLU B C 1
ATOM 4660 O O . GLU B 1 241 ? 86.163 -0.617 -56.691 1.00 67.37 241 GLU B O 1
ATOM 4666 N N . ASP B 1 242 ? 85.848 -1.136 -54.529 1.00 58.96 242 ASP B N 1
ATOM 4667 C CA . ASP B 1 242 ? 86.884 -0.214 -54.078 1.00 64.57 242 ASP B CA 1
ATOM 4668 C C . ASP B 1 242 ? 88.233 -0.625 -54.660 1.00 72.71 242 ASP B C 1
ATOM 4669 O O . ASP B 1 242 ? 88.609 -1.801 -54.614 1.00 73.11 242 ASP B O 1
ATOM 4674 N N . SER B 1 243 ? 88.966 0.341 -55.207 1.00 71.16 243 SER B N 1
ATOM 4675 C CA . SER B 1 243 ? 90.351 0.071 -55.549 1.00 70.04 243 SER B CA 1
ATOM 4676 C C . SER B 1 243 ? 91.156 -0.170 -54.276 1.00 67.72 243 SER B C 1
ATOM 4677 O O . SER B 1 243 ? 90.788 0.271 -53.183 1.00 61.91 243 SER B O 1
ATOM 4680 N N . SER B 1 244 ? 92.270 -0.888 -54.429 1.00 63.76 244 SER B N 1
ATOM 4681 C CA . SER B 1 244 ? 93.032 -1.320 -53.263 1.00 65.78 244 SER B CA 1
ATOM 4682 C C . SER B 1 244 ? 93.521 -0.142 -52.429 1.00 58.54 244 SER B C 1
ATOM 4683 O O . SER B 1 244 ? 93.640 -0.261 -51.206 1.00 57.69 244 SER B O 1
ATOM 4686 N N . GLU B 1 245 ? 93.787 1.006 -53.058 1.00 58.43 245 GLU B N 1
ATOM 4687 C CA . GLU B 1 245 ? 94.281 2.159 -52.311 1.00 65.85 245 GLU B CA 1
ATOM 4688 C C . GLU B 1 245 ? 93.273 2.674 -51.289 1.00 63.33 245 GLU B C 1
ATOM 4689 O O . GLU B 1 245 ? 93.655 3.428 -50.385 1.00 62.56 245 GLU B O 1
ATOM 4695 N N . PHE B 1 246 ? 92.002 2.289 -51.405 1.00 59.63 246 PHE B N 1
ATOM 4696 C CA . PHE B 1 246 ? 90.947 2.797 -50.538 1.00 53.11 246 PHE B CA 1
ATOM 4697 C C . PHE B 1 246 ? 90.409 1.748 -49.576 1.00 49.80 246 PHE B C 1
ATOM 4698 O O . PHE B 1 246 ? 89.409 2.004 -48.893 1.00 49.45 246 PHE B O 1
ATOM 4706 N N . LYS B 1 247 ? 91.056 0.585 -49.488 1.00 50.82 247 LYS B N 1
ATOM 4707 C CA . LYS B 1 247 ? 90.537 -0.508 -48.674 1.00 46.88 247 LYS B CA 1
ATOM 4708 C C . LYS B 1 247 ? 90.425 -0.145 -47.198 1.00 45.56 247 LYS B C 1
ATOM 4709 O O . LYS B 1 247 ? 89.601 -0.740 -46.493 1.00 47.61 247 LYS B O 1
ATOM 4715 N N . MET B 1 248 ? 91.221 0.814 -46.716 1.00 43.40 248 MET B N 1
ATOM 4716 C CA . MET B 1 248 ? 91.157 1.285 -45.334 1.00 42.66 248 MET B CA 1
ATOM 4717 C C . MET B 1 248 ? 90.223 2.467 -45.145 1.00 42.65 248 MET B C 1
ATOM 4718 O O . MET B 1 248 ? 90.021 2.911 -44.003 1.00 41.43 248 MET B O 1
ATOM 4723 N N . TRP B 1 249 ? 89.642 2.987 -46.224 1.00 40.22 249 TRP B N 1
ATOM 4724 C CA . TRP B 1 249 ? 88.953 4.275 -46.193 1.00 34.79 249 TRP B CA 1
ATOM 4725 C C . TRP B 1 249 ? 87.463 4.074 -45.898 1.00 40.03 249 TRP B C 1
ATOM 4726 O O . TRP B 1 249 ? 86.585 4.352 -46.715 1.00 39.17 249 TRP B O 1
ATOM 4737 N N . ASN B 1 250 ? 87.191 3.583 -44.691 1.00 36.45 250 ASN B N 1
ATOM 4738 C CA . ASN B 1 250 ? 85.830 3.299 -44.246 1.00 35.47 250 ASN B CA 1
ATOM 4739 C C . ASN B 1 250 ? 85.825 3.295 -42.721 1.00 39.92 250 ASN B C 1
ATOM 4740 O O . ASN B 1 250 ? 86.880 3.301 -42.079 1.00 37.85 250 ASN B O 1
ATOM 4745 N N . VAL B 1 251 ? 84.625 3.268 -42.139 1.00 31.33 251 VAL B N 1
ATOM 4746 C CA . VAL B 1 251 ? 84.520 3.367 -40.685 1.00 31.27 251 VAL B CA 1
ATOM 4747 C C . VAL B 1 251 ? 85.235 2.193 -40.014 1.00 34.73 251 VAL B C 1
ATOM 4748 O O . VAL B 1 251 ? 86.026 2.371 -39.077 1.00 36.02 251 VAL B O 1
ATOM 4752 N N . GLU B 1 252 ? 84.981 0.978 -40.501 1.00 32.99 252 GLU B N 1
ATOM 4753 C CA . GLU B 1 252 ? 85.462 -0.221 -39.825 1.00 37.86 252 GLU B CA 1
ATOM 4754 C C . GLU B 1 252 ? 86.985 -0.259 -39.760 1.00 39.53 252 GLU B C 1
ATOM 4755 O O . GLU B 1 252 ? 87.563 -0.511 -38.697 1.00 38.48 252 GLU B O 1
ATOM 4761 N N . GLN B 1 253 ? 87.654 -0.012 -40.891 1.00 39.23 253 GLN B N 1
ATOM 4762 C CA . GLN B 1 253 ? 89.106 -0.147 -40.927 1.00 44.35 253 GLN B CA 1
ATOM 4763 C C . GLN B 1 253 ? 89.812 1.069 -40.340 1.00 40.52 253 GLN B C 1
ATOM 4764 O O . GLN B 1 253 ? 90.887 0.919 -39.746 1.00 44.16 253 GLN B O 1
ATOM 4770 N N . SER B 1 254 ? 89.227 2.268 -40.471 1.00 33.77 254 SER B N 1
ATOM 4771 C CA . SER B 1 254 ? 89.867 3.450 -39.897 1.00 36.65 254 SER B CA 1
ATOM 4772 C C . SER B 1 254 ? 89.879 3.378 -38.370 1.00 38.86 254 SER B C 1
ATOM 4773 O O . SER B 1 254 ? 90.917 3.635 -37.737 1.00 39.25 254 SER B O 1
ATOM 4776 N N . SER B 1 255 ? 88.756 2.975 -37.769 1.00 35.20 255 SER B N 1
ATOM 4777 C CA . SER B 1 255 ? 88.700 2.792 -36.319 1.00 35.19 255 SER B CA 1
ATOM 4778 C C . SER B 1 255 ? 89.614 1.658 -35.864 1.00 40.68 255 SER B C 1
ATOM 4779 O O . SER B 1 255 ? 90.314 1.780 -34.846 1.00 38.85 255 SER B O 1
ATOM 4782 N N . LYS B 1 256 ? 89.617 0.540 -36.600 1.00 41.83 256 LYS B N 1
ATOM 4783 C CA . LYS B 1 256 ? 90.505 -0.558 -36.239 1.00 42.57 256 LYS B CA 1
ATOM 4784 C C . LYS B 1 256 ? 91.962 -0.121 -36.268 1.00 45.05 256 LYS B C 1
ATOM 4785 O O . LYS B 1 256 ? 92.759 -0.573 -35.440 1.00 46.88 256 LYS B O 1
ATOM 4791 N N . TYR B 1 257 ? 92.327 0.771 -37.197 1.00 45.39 257 TYR B N 1
ATOM 4792 C CA . TYR B 1 257 ? 93.716 1.218 -37.267 1.00 41.32 257 TYR B CA 1
ATOM 4793 C C . TYR B 1 257 ? 94.119 1.958 -35.998 1.00 39.22 257 TYR B C 1
ATOM 4794 O O . TYR B 1 257 ? 95.209 1.731 -35.456 1.00 41.76 257 TYR B O 1
ATOM 4803 N N . TRP B 1 258 ? 93.250 2.842 -35.505 1.00 36.78 258 TRP B N 1
ATOM 4804 C CA . TRP B 1 258 ? 93.550 3.543 -34.261 1.00 39.17 258 TRP B CA 1
ATOM 4805 C C . TRP B 1 258 ? 93.700 2.566 -33.102 1.00 41.72 258 TRP B C 1
ATOM 4806 O O . TRP B 1 258 ? 94.590 2.724 -32.250 1.00 41.78 258 TRP B O 1
ATOM 4817 N N . SER B 1 259 ? 92.846 1.539 -33.060 1.00 38.26 259 SER B N 1
ATOM 4818 C CA . SER B 1 259 ? 92.971 0.504 -32.034 1.00 42.44 259 SER B CA 1
ATOM 4819 C C . SER B 1 259 ? 94.278 -0.271 -32.187 1.00 44.67 259 SER B C 1
ATOM 4820 O O . SER B 1 259 ? 94.983 -0.538 -31.197 1.00 43.70 259 SER B O 1
ATOM 4823 N N . ASP B 1 260 ? 94.627 -0.636 -33.424 1.00 43.44 260 ASP B N 1
ATOM 4824 C CA . ASP B 1 260 ? 95.891 -1.325 -33.651 1.00 48.40 260 ASP B CA 1
ATOM 4825 C C . ASP B 1 260 ? 97.080 -0.466 -33.255 1.00 46.45 260 ASP B C 1
ATOM 4826 O O . ASP B 1 260 ? 98.099 -0.994 -32.803 1.00 47.33 260 ASP B O 1
ATOM 4831 N N . LYS B 1 261 ? 96.984 0.845 -33.439 1.00 47.69 261 LYS B N 1
ATOM 4832 C CA . LYS B 1 261 ? 98.083 1.732 -33.088 1.00 48.64 261 LYS B CA 1
ATOM 4833 C C . LYS B 1 261 ? 98.204 1.964 -31.587 1.00 45.75 261 LYS B C 1
ATOM 4834 O O . LYS B 1 261 ? 99.189 2.572 -31.151 1.00 51.39 261 LYS B O 1
ATOM 4840 N N . GLY B 1 262 ? 97.238 1.510 -30.791 1.00 48.01 262 GLY B N 1
ATOM 4841 C CA . GLY B 1 262 ? 97.360 1.593 -29.348 1.00 47.97 262 GLY B CA 1
ATOM 4842 C C . GLY B 1 262 ? 96.307 2.411 -28.618 1.00 46.67 262 GLY B C 1
ATOM 4843 O O . GLY B 1 262 ? 96.421 2.598 -27.405 1.00 42.82 262 GLY B O 1
ATOM 4844 N N . MET B 1 263 ? 95.278 2.900 -29.311 1.00 42.08 263 MET B N 1
ATOM 4845 C CA . MET B 1 263 ? 94.210 3.638 -28.640 1.00 39.84 263 MET B CA 1
ATOM 4846 C C . MET B 1 263 ? 93.148 2.662 -28.154 1.00 44.43 263 MET B C 1
ATOM 4847 O O . MET B 1 263 ? 92.516 1.991 -28.986 1.00 44.52 263 MET B O 1
ATOM 4852 N N . PRO B 1 264 ? 92.918 2.543 -26.843 1.00 43.12 264 PRO B N 1
ATOM 4853 C CA . PRO B 1 264 ? 91.859 1.648 -26.362 1.00 41.38 264 PRO B CA 1
ATOM 4854 C C . PRO B 1 264 ? 90.533 1.977 -27.030 1.00 39.61 264 PRO B C 1
ATOM 4855 O O . PRO B 1 264 ? 90.208 3.148 -27.265 1.00 38.00 264 PRO B O 1
ATOM 4859 N N . LYS B 1 265 ? 89.770 0.924 -27.352 1.00 39.05 265 LYS B N 1
ATOM 4860 C CA . LYS B 1 265 ? 88.518 1.116 -28.084 1.00 35.29 265 LYS B CA 1
ATOM 4861 C C . LYS B 1 265 ? 87.559 2.038 -27.340 1.00 36.84 265 LYS B C 1
ATOM 4862 O O . LYS B 1 265 ? 86.811 2.792 -27.972 1.00 36.99 265 LYS B O 1
ATOM 4868 N N . LYS B 1 266 ? 87.578 2.020 -26.000 1.00 39.85 266 LYS B N 1
ATOM 4869 C CA . LYS B 1 266 ? 86.633 2.858 -25.268 1.00 34.35 266 LYS B CA 1
ATOM 4870 C C . LYS B 1 266 ? 86.935 4.343 -25.406 1.00 36.15 266 LYS B C 1
ATOM 4871 O O . LYS B 1 266 ? 86.065 5.163 -25.094 1.00 35.34 266 LYS B O 1
ATOM 4877 N N . GLN B 1 267 ? 88.129 4.706 -25.875 1.00 32.83 267 GLN B N 1
ATOM 4878 C CA . GLN B 1 267 ? 88.480 6.091 -26.153 1.00 32.66 267 GLN B CA 1
ATOM 4879 C C . GLN B 1 267 ? 88.284 6.471 -27.615 1.00 35.51 267 GLN B C 1
ATOM 4880 O O . GLN B 1 267 ? 88.513 7.632 -27.976 1.00 37.87 267 GLN B O 1
ATOM 4886 N N . ILE B 1 268 ? 87.862 5.535 -28.463 1.00 31.59 268 ILE B N 1
ATOM 4887 C CA . ILE B 1 268 ? 87.670 5.791 -29.887 1.00 29.84 268 ILE B CA 1
ATOM 4888 C C . ILE B 1 268 ? 86.181 6.054 -30.111 1.00 33.83 268 ILE B C 1
ATOM 4889 O O . ILE B 1 268 ? 85.360 5.140 -29.971 1.00 33.38 268 ILE B O 1
ATOM 4894 N N . ILE B 1 269 ? 85.822 7.297 -30.445 1.00 30.81 269 ILE B N 1
ATOM 4895 C CA . ILE B 1 269 ? 84.429 7.705 -30.654 1.00 28.06 269 ILE B CA 1
ATOM 4896 C C . ILE B 1 269 ? 84.177 7.834 -32.153 1.00 33.07 269 ILE B C 1
ATOM 4897 O O . ILE B 1 269 ? 84.842 8.622 -32.834 1.00 28.63 269 ILE B O 1
ATOM 4902 N N . ILE B 1 270 ? 83.181 7.107 -32.663 1.00 32.63 270 ILE B N 1
ATOM 4903 C CA . ILE B 1 270 ? 82.980 6.991 -34.109 1.00 30.00 270 ILE B CA 1
ATOM 4904 C C . ILE B 1 270 ? 82.184 8.189 -34.620 1.00 26.30 270 ILE B C 1
ATOM 4905 O O . ILE B 1 270 ? 81.104 8.500 -34.110 1.00 27.53 270 ILE B O 1
ATOM 4910 N N . GLY B 1 271 ? 82.716 8.854 -35.644 1.00 26.94 271 GLY B N 1
ATOM 4911 C CA . GLY B 1 271 ? 82.064 10.029 -36.188 1.00 25.71 271 GLY B CA 1
ATOM 4912 C C . GLY B 1 271 ? 80.969 9.660 -37.176 1.00 27.69 271 GLY B C 1
ATOM 4913 O O . GLY B 1 271 ? 81.138 8.785 -38.031 1.00 26.74 271 GLY B O 1
ATOM 4914 N N . LEU B 1 272 ? 79.835 10.342 -37.035 1.00 23.87 272 LEU B N 1
ATOM 4915 C CA . LEU B 1 272 ? 78.646 10.138 -37.877 1.00 26.03 272 LEU B CA 1
ATOM 4916 C C . LEU B 1 272 ? 78.270 11.435 -38.573 1.00 28.18 272 LEU B C 1
ATOM 4917 O O . LEU B 1 272 ? 77.884 12.409 -37.893 1.00 23.90 272 LEU B O 1
ATOM 4922 N N . PRO B 1 273 ? 78.348 11.513 -39.906 1.00 24.46 273 PRO B N 1
ATOM 4923 C CA . PRO B 1 273 ? 77.948 12.739 -40.598 1.00 26.29 273 PRO B CA 1
ATOM 4924 C C . PRO B 1 273 ? 76.440 12.807 -40.779 1.00 29.77 273 PRO B C 1
ATOM 4925 O O . PRO B 1 273 ? 75.780 11.801 -41.055 1.00 27.64 273 PRO B O 1
ATOM 4929 N N . THR B 1 274 ? 75.887 14.010 -40.627 1.00 24.70 274 THR B N 1
ATOM 4930 C CA . THR B 1 274 ? 74.484 14.230 -40.966 1.00 25.25 274 THR B CA 1
ATOM 4931 C C . THR B 1 274 ? 74.332 15.042 -42.246 1.00 24.62 274 THR B C 1
ATOM 4932 O O . THR B 1 274 ? 73.213 15.444 -42.595 1.00 26.40 274 THR B O 1
ATOM 4936 N N . TYR B 1 275 ? 75.432 15.290 -42.949 1.00 25.36 275 TYR B N 1
ATOM 4937 C CA . TYR B 1 275 ? 75.459 15.904 -44.269 1.00 26.32 275 TYR B CA 1
ATOM 4938 C C . TYR B 1 275 ? 75.880 14.850 -45.281 1.00 25.89 275 TYR B C 1
ATOM 4939 O O . TYR B 1 275 ? 76.350 13.768 -44.918 1.00 26.94 275 TYR B O 1
A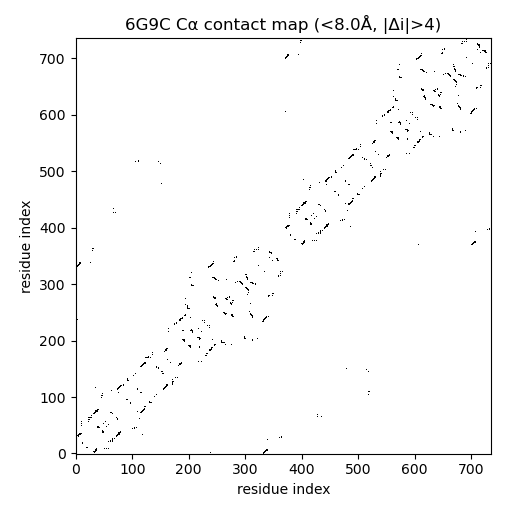TOM 4948 N N . GLY B 1 276 ? 75.753 15.204 -46.565 1.00 25.18 276 GLY B N 1
ATOM 4949 C CA . GLY B 1 276 ? 76.320 14.410 -47.632 1.00 26.14 276 GLY B CA 1
ATOM 4950 C C . GLY B 1 276 ? 77.184 15.260 -48.549 1.00 24.92 276 GLY B C 1
ATOM 4951 O O . GLY B 1 276 ? 77.281 16.480 -48.398 1.00 26.72 276 GLY B O 1
ATOM 4952 N N . ARG B 1 277 ? 77.825 14.587 -49.503 1.00 24.47 277 ARG B N 1
ATOM 4953 C CA . ARG B 1 277 ? 78.641 15.248 -50.511 1.00 23.98 277 ARG B CA 1
ATOM 4954 C C . ARG B 1 277 ? 78.121 14.884 -51.893 1.00 30.33 277 ARG B C 1
ATOM 4955 O O . ARG B 1 277 ? 77.608 13.782 -52.111 1.00 31.49 277 ARG B O 1
ATOM 4963 N N . GLY B 1 278 ? 78.237 15.829 -52.825 1.00 31.16 278 GLY B N 1
ATOM 4964 C CA . GLY B 1 278 ? 77.544 15.710 -54.091 1.00 29.24 278 GLY B CA 1
ATOM 4965 C C . GLY B 1 278 ? 78.423 16.088 -55.264 1.00 31.98 278 GLY B C 1
ATOM 4966 O O . GLY B 1 278 ? 79.384 16.856 -55.140 1.00 32.14 278 GLY B O 1
ATOM 4967 N N . TRP B 1 279 ? 78.058 15.534 -56.420 1.00 28.25 279 TRP B N 1
ATOM 4968 C CA . TRP B 1 279 ? 78.725 15.780 -57.689 1.00 29.11 279 TRP B CA 1
ATOM 4969 C C . TRP B 1 279 ? 77.704 16.207 -58.735 1.00 34.74 279 TRP B C 1
ATOM 4970 O O . TRP B 1 279 ? 76.498 15.990 -58.582 1.00 33.36 279 TRP B O 1
ATOM 4981 N N . THR B 1 280 ? 78.210 16.794 -59.819 1.00 35.46 280 THR B N 1
ATOM 4982 C CA . THR B 1 280 ? 77.470 16.904 -61.071 1.00 38.27 280 THR B CA 1
ATOM 4983 C C . THR B 1 280 ? 77.958 15.796 -61.997 1.00 37.51 280 THR B C 1
ATOM 4984 O O . THR B 1 280 ? 79.136 15.770 -62.370 1.00 38.91 280 THR B O 1
ATOM 4988 N N . LEU B 1 281 ? 77.060 14.889 -62.363 1.00 32.30 281 LEU B N 1
ATOM 4989 C CA . LEU B 1 281 ? 77.431 13.767 -63.213 1.00 35.05 281 LEU B CA 1
ATOM 4990 C C . LEU B 1 281 ? 77.853 14.245 -64.598 1.00 45.40 281 LEU B C 1
ATOM 4991 O O . LEU B 1 281 ? 77.313 15.213 -65.139 1.00 43.22 281 LEU B O 1
ATOM 4996 N N . SER B 1 282 ? 78.830 13.542 -65.178 1.00 44.61 282 SER B N 1
ATOM 4997 C CA . SER B 1 282 ? 79.169 13.755 -66.580 1.00 43.53 282 SER B CA 1
ATOM 4998 C C . SER B 1 282 ? 78.051 13.293 -67.499 1.00 46.52 282 SER B C 1
ATOM 4999 O O . SER B 1 282 ? 77.915 13.797 -68.620 1.00 51.32 282 SER B O 1
ATOM 5002 N N . ASP B 1 283 ? 77.253 12.334 -67.052 1.00 40.24 283 ASP B N 1
ATOM 5003 C CA . ASP B 1 283 ? 76.329 11.628 -67.932 1.00 38.82 283 ASP B CA 1
ATOM 5004 C C . ASP B 1 283 ? 75.160 11.176 -67.071 1.00 45.52 283 ASP B C 1
ATOM 5005 O O . ASP B 1 283 ? 75.318 10.276 -66.242 1.00 44.01 283 ASP B O 1
ATOM 5010 N N . ALA B 1 284 ? 73.995 11.803 -67.258 1.00 40.75 284 ALA B N 1
ATOM 5011 C CA . ALA B 1 284 ? 72.874 11.580 -66.352 1.00 45.95 284 ALA B CA 1
ATOM 5012 C C . ALA B 1 284 ? 72.300 10.171 -66.435 1.00 43.77 284 ALA B C 1
ATOM 5013 O O . ALA B 1 284 ? 71.505 9.799 -65.565 1.00 41.84 284 ALA B O 1
ATOM 5015 N N . SER B 1 285 ? 72.658 9.391 -67.455 1.00 39.46 285 SER B N 1
ATOM 5016 C CA . SER B 1 285 ? 72.272 7.989 -67.517 1.00 42.96 285 SER B CA 1
ATOM 5017 C C . SER B 1 285 ? 73.246 7.057 -66.797 1.00 49.46 285 SER B C 1
ATOM 5018 O O . SER B 1 285 ? 72.981 5.855 -66.715 1.00 51.19 285 SER B O 1
ATOM 5021 N N . LYS B 1 286 ? 74.363 7.566 -66.293 1.00 43.57 286 LYS B N 1
ATOM 5022 C CA . LYS B 1 286 ? 75.336 6.764 -65.553 1.00 39.29 286 LYS B CA 1
ATOM 5023 C C . LYS B 1 286 ? 75.285 7.251 -64.112 1.00 41.61 286 LYS B C 1
ATOM 5024 O O . LYS B 1 286 ? 75.860 8.293 -63.787 1.00 40.89 286 LYS B O 1
ATOM 5030 N N . THR B 1 287 ? 74.595 6.503 -63.248 1.00 38.45 287 THR B N 1
ATOM 5031 C CA . THR B 1 287 ? 74.294 6.979 -61.898 1.00 37.37 287 THR B CA 1
ATOM 5032 C C . THR B 1 287 ? 74.805 6.059 -60.796 1.00 38.57 287 THR B C 1
ATOM 5033 O O . THR B 1 287 ? 74.396 6.219 -59.640 1.00 37.42 287 THR B O 1
ATOM 5037 N N . ASP B 1 288 ? 75.676 5.102 -61.103 1.00 35.98 288 ASP B N 1
ATOM 5038 C CA . ASP B 1 288 ? 76.134 4.233 -60.027 1.00 33.88 288 ASP B CA 1
ATOM 5039 C C . ASP B 1 288 ? 77.205 4.930 -59.190 1.00 37.75 288 ASP B C 1
ATOM 5040 O O . ASP B 1 288 ? 77.677 6.021 -59.515 1.00 37.41 288 ASP B O 1
ATOM 5045 N N . ILE B 1 289 ? 77.542 4.307 -58.058 1.00 33.58 289 ILE B N 1
ATOM 5046 C CA . ILE B 1 289 ? 78.765 4.660 -57.348 1.00 34.30 289 ILE B CA 1
ATOM 5047 C C . ILE B 1 289 ? 79.948 4.458 -58.280 1.00 37.72 289 ILE B C 1
ATOM 5048 O O . ILE B 1 289 ? 80.087 3.407 -58.916 1.00 38.91 289 ILE B O 1
ATOM 5053 N N . GLY B 1 290 ? 80.795 5.477 -58.385 1.00 37.40 290 GLY B N 1
ATOM 5054 C CA . GLY B 1 290 ? 81.902 5.453 -59.317 1.00 40.42 290 GLY B CA 1
ATOM 5055 C C . GLY B 1 290 ? 81.607 6.056 -60.673 1.00 44.28 290 GLY B C 1
ATOM 5056 O O . GLY B 1 290 ? 82.494 6.055 -61.536 1.00 45.09 290 GLY B O 1
ATOM 5057 N N . ALA B 1 291 ? 80.398 6.567 -60.891 1.00 43.17 291 ALA B N 1
ATOM 5058 C CA . ALA B 1 291 ? 80.062 7.181 -62.168 1.00 43.86 291 ALA B CA 1
ATOM 5059 C C . ALA B 1 291 ? 80.917 8.428 -62.399 1.00 44.36 291 ALA B C 1
ATOM 5060 O O . ALA B 1 291 ? 81.241 9.153 -61.451 1.00 38.87 291 ALA B O 1
ATOM 5062 N N . PRO B 1 292 ? 81.284 8.708 -63.650 1.00 41.40 292 PRO B N 1
ATOM 5063 C CA . PRO B 1 292 ? 82.086 9.905 -63.931 1.00 43.04 292 PRO B CA 1
ATOM 5064 C C . PRO B 1 292 ? 81.356 11.180 -63.532 1.00 39.29 292 PRO B C 1
ATOM 5065 O O . PRO B 1 292 ? 80.142 11.302 -63.689 1.00 39.60 292 PRO B O 1
ATOM 5069 N N . ALA B 1 293 ? 82.110 12.125 -62.984 1.00 42.68 293 ALA B N 1
ATOM 5070 C CA . ALA B 1 293 ? 81.581 13.422 -62.598 1.00 37.27 293 ALA B CA 1
ATOM 5071 C C . ALA B 1 293 ? 82.342 14.519 -63.327 1.00 48.94 293 ALA B C 1
ATOM 5072 O O . ALA B 1 293 ? 83.513 14.351 -63.683 1.00 49.64 293 ALA B O 1
ATOM 5074 N N . GLN B 1 294 ? 81.668 15.644 -63.559 1.00 46.06 294 GLN B N 1
ATOM 5075 C CA . GLN B 1 294 ? 82.304 16.800 -64.175 1.00 48.89 294 GLN B CA 1
ATOM 5076 C C . GLN B 1 294 ? 82.603 17.924 -63.188 1.00 47.18 294 GLN B C 1
ATOM 5077 O O . GLN B 1 294 ? 83.166 18.947 -63.590 1.00 48.06 294 GLN B O 1
ATOM 5083 N N . GLY B 1 295 ? 82.260 17.758 -61.918 1.00 39.93 295 GLY B N 1
ATOM 5084 C CA . GLY B 1 295 ? 82.458 18.801 -60.935 1.00 42.64 295 GLY B CA 1
ATOM 5085 C C . GLY B 1 295 ? 81.554 18.560 -59.741 1.00 38.60 295 GLY B C 1
ATOM 5086 O O . GLY B 1 295 ? 80.863 17.545 -59.661 1.00 43.09 295 GLY B O 1
ATOM 5087 N N . SER B 1 296 ? 81.564 19.527 -58.825 1.00 35.10 296 SER B N 1
ATOM 5088 C CA . SER B 1 296 ? 80.736 19.446 -57.625 1.00 41.13 296 SER B CA 1
ATOM 5089 C C . SER B 1 296 ? 79.246 19.579 -57.956 1.00 36.47 296 SER B C 1
ATOM 5090 O O . SER B 1 296 ? 78.848 20.093 -59.008 1.00 38.12 296 SER B O 1
ATOM 5093 N N . SER B 1 297 ? 78.415 19.137 -57.013 1.00 35.26 297 SER B N 1
ATOM 5094 C CA . SER B 1 297 ? 76.986 19.407 -57.102 1.00 32.62 297 SER B CA 1
ATOM 5095 C C . SER B 1 297 ? 76.716 20.897 -56.944 1.00 33.86 297 SER B C 1
ATOM 5096 O O . SER B 1 297 ? 77.474 21.624 -56.294 1.00 35.67 297 SER B O 1
ATOM 5099 N N . THR B 1 298 ? 75.615 21.342 -57.550 1.00 31.75 298 THR B N 1
ATOM 5100 C CA . THR B 1 298 ? 75.185 22.723 -57.411 1.00 35.22 298 THR B CA 1
ATOM 5101 C C . THR B 1 298 ? 74.864 23.036 -55.954 1.00 37.50 298 THR B C 1
ATOM 5102 O O . THR B 1 298 ? 74.284 22.212 -55.235 1.00 31.25 298 THR B O 1
ATOM 5106 N N . ALA B 1 299 ? 75.256 24.234 -55.517 1.00 34.91 299 ALA B N 1
ATOM 5107 C CA . ALA B 1 299 ? 74.953 24.687 -54.167 1.00 39.14 299 ALA B CA 1
ATOM 5108 C C . ALA B 1 299 ? 73.463 24.555 -53.875 1.00 37.03 299 ALA B C 1
ATOM 5109 O O . ALA B 1 299 ? 72.614 24.862 -54.719 1.00 36.45 299 ALA B O 1
ATOM 5111 N N . THR B 1 300 ? 73.147 24.085 -52.675 1.00 36.20 300 THR B N 1
ATOM 5112 C CA . THR B 1 300 ? 71.767 23.799 -52.314 1.00 35.88 300 THR B CA 1
ATOM 5113 C C . THR B 1 300 ? 71.128 25.002 -51.620 1.00 37.12 300 THR B C 1
ATOM 5114 O O . THR B 1 300 ? 71.790 25.985 -51.289 1.00 34.28 300 THR B O 1
ATOM 5118 N N . GLU B 1 301 ? 69.818 24.887 -51.375 1.00 34.56 301 GLU B N 1
ATOM 5119 C CA . GLU B 1 301 ? 69.009 26.037 -50.973 1.00 39.09 301 GLU B CA 1
ATOM 5120 C C . GLU B 1 301 ? 69.472 26.636 -49.644 1.00 39.30 301 GLU B C 1
ATOM 5121 O O . GLU B 1 301 ? 69.534 27.864 -49.499 1.00 34.03 301 GLU B O 1
ATOM 5127 N N . TYR B 1 302 ? 69.791 25.795 -48.660 1.00 34.42 302 TYR B N 1
ATOM 5128 C CA . TYR B 1 302 ? 70.121 26.297 -47.327 1.00 30.35 302 TYR B CA 1
ATOM 5129 C C . TYR B 1 302 ? 71.618 26.304 -47.029 1.00 31.51 302 TYR B C 1
ATOM 5130 O O . TYR B 1 302 ? 72.124 27.272 -46.447 1.00 31.94 302 TYR B O 1
ATOM 5139 N N . LEU B 1 303 ? 72.353 25.255 -47.400 1.00 31.98 303 LEU B N 1
ATOM 5140 C CA . LEU B 1 303 ? 73.786 25.264 -47.105 1.00 33.44 303 LEU B CA 1
ATOM 5141 C C . LEU B 1 303 ? 74.554 26.183 -48.048 1.00 36.50 303 LEU B C 1
ATOM 5142 O O . LEU B 1 303 ? 75.616 26.687 -47.677 1.00 38.92 303 LEU B O 1
ATOM 5147 N N . ARG B 1 304 ? 74.042 26.397 -49.261 1.00 36.30 304 ARG B N 1
ATOM 5148 C CA . ARG B 1 304 ? 74.614 27.358 -50.216 1.00 40.05 304 ARG B CA 1
ATOM 5149 C C . ARG B 1 304 ? 76.100 27.111 -50.466 1.00 39.85 304 ARG B C 1
ATOM 5150 O O . ARG B 1 304 ? 76.895 28.047 -50.591 1.00 41.20 304 ARG B O 1
ATOM 5158 N N . GLU B 1 305 ? 76.491 25.842 -50.535 1.00 38.54 305 GLU B N 1
ATOM 5159 C CA . GLU B 1 305 ? 77.894 25.497 -50.747 1.00 36.89 305 GLU B CA 1
ATOM 5160 C C . GLU B 1 305 ? 77.980 24.335 -51.726 1.00 37.70 305 GLU B C 1
ATOM 5161 O O . GLU B 1 305 ? 77.559 23.221 -51.400 1.00 37.12 305 GLU B O 1
ATOM 5167 N N . ALA B 1 306 ? 78.546 24.592 -52.911 1.00 34.47 306 ALA B N 1
ATOM 5168 C CA . ALA B 1 306 ? 78.663 23.553 -53.927 1.00 36.14 306 ALA B CA 1
ATOM 5169 C C . ALA B 1 306 ? 79.388 22.338 -53.365 1.00 33.76 306 ALA B C 1
ATOM 5170 O O . ALA B 1 306 ? 80.396 22.468 -52.660 1.00 36.30 306 ALA B O 1
ATOM 5172 N N . GLY B 1 307 ? 78.841 21.156 -53.644 1.00 34.39 307 GLY B N 1
ATOM 5173 C CA . GLY B 1 307 ? 79.449 19.907 -53.256 1.00 29.88 307 GLY B CA 1
ATOM 5174 C C . GLY B 1 307 ? 79.010 19.326 -51.924 1.00 29.73 307 GLY B C 1
ATOM 5175 O O . GLY B 1 307 ? 79.495 18.248 -51.565 1.00 26.50 307 GLY B O 1
ATOM 5176 N N . VAL B 1 308 ? 78.122 19.991 -51.173 1.00 27.79 308 VAL B N 1
ATOM 5177 C CA . VAL B 1 308 ? 77.595 19.427 -49.929 1.00 23.96 308 VAL B CA 1
ATOM 5178 C C . VAL B 1 308 ? 76.080 19.620 -49.868 1.00 27.68 308 VAL B C 1
ATOM 5179 O O . VAL B 1 308 ? 75.491 20.408 -50.614 1.00 29.57 308 VAL B O 1
ATOM 5183 N N . ILE B 1 309 ? 75.451 18.859 -48.970 1.00 25.92 309 ILE B N 1
ATOM 5184 C CA . ILE B 1 309 ? 73.999 18.865 -48.806 1.00 25.16 309 ILE B CA 1
ATOM 5185 C C . ILE B 1 309 ? 73.701 18.434 -47.375 1.00 28.60 309 ILE B C 1
ATOM 5186 O O . ILE B 1 309 ? 74.434 17.635 -46.785 1.00 30.26 309 ILE B O 1
ATOM 5191 N N . SER B 1 310 ? 72.643 18.990 -46.795 1.00 25.76 310 SER B N 1
ATOM 5192 C CA . SER B 1 310 ? 72.230 18.528 -45.474 1.00 25.60 310 SER B CA 1
ATOM 5193 C C . SER B 1 310 ? 71.218 17.393 -45.593 1.00 28.17 310 SER B C 1
ATOM 5194 O O . SER B 1 310 ? 70.586 17.206 -46.636 1.00 26.36 310 SER B O 1
ATOM 5197 N N . TYR B 1 311 ? 71.053 16.631 -44.498 1.00 23.13 311 TYR B N 1
ATOM 5198 C CA . TYR B 1 311 ? 70.020 15.597 -44.522 1.00 23.53 311 TYR B CA 1
ATOM 5199 C C . TYR B 1 311 ? 68.643 16.201 -44.794 1.00 26.37 311 TYR B C 1
ATOM 5200 O O . TYR B 1 311 ? 67.849 15.639 -45.567 1.00 25.64 311 TYR B O 1
ATOM 5209 N N . TYR B 1 312 ? 68.332 17.354 -44.189 1.00 25.48 312 TYR B N 1
ATOM 5210 C CA . TYR B 1 312 ? 66.987 17.889 -44.413 1.00 27.83 312 TYR B CA 1
ATOM 5211 C C . TYR B 1 312 ? 66.803 18.358 -45.855 1.00 30.34 312 TYR B C 1
ATOM 5212 O O . TYR B 1 312 ? 65.691 18.278 -46.395 1.00 29.53 312 TYR B O 1
ATOM 5221 N N . GLU B 1 313 ? 67.878 18.799 -46.513 1.00 31.03 313 GLU B N 1
ATOM 5222 C CA . GLU B 1 313 ? 67.785 19.130 -47.931 1.00 30.89 313 GLU B CA 1
ATOM 5223 C C . GLU B 1 313 ? 67.563 17.878 -48.769 1.00 32.70 313 GLU B C 1
ATOM 5224 O O . GLU B 1 313 ? 66.835 17.909 -49.769 1.00 32.39 313 GLU B O 1
ATOM 5230 N N . VAL B 1 314 ? 68.189 16.767 -48.381 1.00 26.72 314 VAL B N 1
ATOM 5231 C CA . VAL B 1 314 ? 67.911 15.496 -49.050 1.00 28.98 314 VAL B CA 1
ATOM 5232 C C . VAL B 1 314 ? 66.428 15.165 -48.941 1.00 30.00 314 VAL B C 1
ATOM 5233 O O . VAL B 1 314 ? 65.799 14.715 -49.910 1.00 28.04 314 VAL B O 1
ATOM 5237 N N . CYS B 1 315 ? 65.840 15.389 -47.759 1.00 27.14 315 CYS B N 1
ATOM 5238 C CA . CYS B 1 315 ? 64.412 15.125 -47.604 1.00 26.74 315 CYS B CA 1
ATOM 5239 C C . CYS B 1 315 ? 63.593 15.962 -48.573 1.00 29.24 315 CYS B C 1
ATOM 5240 O O . CYS B 1 315 ? 62.641 15.460 -49.191 1.00 31.42 315 CYS B O 1
ATOM 5243 N N . GLN B 1 316 ? 63.952 17.243 -48.732 1.00 31.93 316 GLN B N 1
ATOM 5244 C CA . GLN B 1 316 ? 63.244 18.081 -49.706 1.00 32.74 316 GLN B CA 1
ATOM 5245 C C . GLN B 1 316 ? 63.356 17.507 -51.115 1.00 31.23 316 GLN B C 1
ATOM 5246 O O . GLN B 1 316 ? 62.368 17.478 -51.868 1.00 30.51 316 GLN B O 1
ATOM 5252 N N . LYS B 1 317 ? 64.555 17.053 -51.499 1.00 30.00 317 LYS B N 1
ATOM 5253 C CA . LYS B 1 317 ? 64.740 16.516 -52.845 1.00 31.31 317 LYS B CA 1
ATOM 5254 C C . LYS B 1 317 ? 63.959 15.220 -53.024 1.00 34.18 317 LYS B C 1
ATOM 5255 O O . LYS B 1 317 ? 63.349 15.002 -54.076 1.00 35.62 317 LYS B O 1
ATOM 5261 N N . LEU B 1 318 ? 63.934 14.365 -51.995 1.00 30.85 318 LEU B N 1
ATOM 5262 C CA . LEU B 1 318 ? 63.115 13.157 -52.061 1.00 31.88 318 LEU B CA 1
ATOM 5263 C C . LEU B 1 318 ? 61.641 13.495 -52.255 1.00 34.70 318 LEU B C 1
ATOM 5264 O O . LEU B 1 318 ? 60.936 12.826 -53.023 1.00 36.26 318 LEU B O 1
ATOM 5269 N N . SER B 1 319 ? 61.145 14.509 -51.540 1.00 33.45 319 SER B N 1
ATOM 5270 C CA . SER B 1 319 ? 59.767 14.935 -51.753 1.00 30.62 319 SER B CA 1
ATOM 5271 C C . SER B 1 319 ? 59.551 15.402 -53.183 1.00 33.42 319 SER B C 1
ATOM 5272 O O . SER B 1 319 ? 58.467 15.198 -53.740 1.00 38.71 319 SER B O 1
ATOM 5275 N N . SER B 1 320 ? 60.575 16.003 -53.800 1.00 37.20 320 SER B N 1
ATOM 5276 C CA . SER B 1 320 ? 60.525 16.477 -55.185 1.00 36.13 320 SER B CA 1
ATOM 5277 C C . SER B 1 320 ? 60.658 15.362 -56.213 1.00 37.40 320 SER B C 1
ATOM 5278 O O . SER B 1 320 ? 60.613 15.645 -57.416 1.00 42.62 320 SER B O 1
ATOM 5281 N N . GLY B 1 321 ? 60.851 14.119 -55.787 1.00 36.09 321 GLY B N 1
ATOM 5282 C CA . GLY B 1 321 ? 60.958 13.004 -56.703 1.00 35.33 321 GLY B CA 1
ATOM 5283 C C . GLY B 1 321 ? 62.356 12.475 -56.957 1.00 38.51 321 GLY B C 1
ATOM 5284 O O . GLY B 1 321 ? 62.527 11.647 -57.863 1.00 35.01 321 GLY B O 1
ATOM 5285 N N . ALA B 1 322 ? 63.361 12.924 -56.199 1.00 30.73 322 ALA B N 1
ATOM 5286 C CA . ALA B 1 322 ? 64.704 12.389 -56.361 1.00 34.24 322 ALA B CA 1
ATOM 5287 C C . ALA B 1 322 ? 64.706 10.882 -56.120 1.00 34.10 322 ALA B C 1
ATOM 5288 O O . ALA B 1 322 ? 63.875 10.348 -55.381 1.00 34.71 322 ALA B O 1
ATOM 5290 N N . LYS B 1 323 ? 65.642 10.191 -56.765 1.00 31.90 323 LYS B N 1
ATOM 5291 C CA . LYS B 1 323 ? 65.762 8.741 -56.641 1.00 32.74 323 LYS B CA 1
ATOM 5292 C C . LYS B 1 323 ? 66.769 8.386 -55.548 1.00 32.62 323 LYS B C 1
ATOM 5293 O O . LYS B 1 323 ? 67.864 8.950 -55.508 1.00 30.27 323 LYS B O 1
ATOM 5299 N N . ARG B 1 324 ? 66.399 7.454 -54.668 1.00 29.90 324 ARG B N 1
ATOM 5300 C CA . ARG B 1 324 ? 67.276 6.966 -53.602 1.00 27.65 324 ARG B CA 1
ATOM 5301 C C . ARG B 1 324 ? 67.678 5.526 -53.888 1.00 29.23 324 ARG B C 1
ATOM 5302 O O . ARG B 1 324 ? 66.851 4.717 -54.320 1.00 31.56 324 ARG B O 1
ATOM 5310 N N . VAL B 1 325 ? 68.945 5.202 -53.626 1.00 27.30 325 VAL B N 1
ATOM 5311 C CA . VAL B 1 325 ? 69.460 3.844 -53.758 1.00 27.14 325 VAL B CA 1
ATOM 5312 C C . VAL B 1 325 ? 70.140 3.477 -52.451 1.00 30.53 325 VAL B C 1
ATOM 5313 O O . VAL B 1 325 ? 70.953 4.253 -51.944 1.00 28.93 325 VAL B O 1
ATOM 5317 N N . TRP B 1 326 ? 69.803 2.311 -51.903 1.00 30.50 326 TRP B N 1
ATOM 5318 C CA . TRP B 1 326 ? 70.476 1.796 -50.712 1.00 33.08 326 TRP B CA 1
ATOM 5319 C C . TRP B 1 326 ? 71.636 0.921 -51.167 1.00 29.57 326 TRP B C 1
ATOM 5320 O O . TRP B 1 326 ? 71.428 -0.035 -51.919 1.00 31.91 326 TRP B O 1
ATOM 5331 N N . ASP B 1 327 ? 72.858 1.257 -50.739 1.00 30.92 327 ASP B N 1
ATOM 5332 C CA . ASP B 1 327 ? 74.037 0.456 -51.079 1.00 33.65 327 ASP B CA 1
ATOM 5333 C C . ASP B 1 327 ? 74.328 -0.449 -49.896 1.00 31.21 327 ASP B C 1
ATOM 5334 O O . ASP B 1 327 ? 74.967 -0.031 -48.926 1.00 31.88 327 ASP B O 1
ATOM 5339 N N . ASP B 1 328 ? 73.871 -1.695 -49.973 1.00 37.89 328 ASP B N 1
ATOM 5340 C CA . ASP B 1 328 ? 73.949 -2.527 -48.784 1.00 42.29 328 ASP B CA 1
ATOM 5341 C C . ASP B 1 328 ? 75.378 -2.896 -48.421 1.00 39.65 328 ASP B C 1
ATOM 5342 O O . ASP B 1 328 ? 75.632 -3.207 -47.259 1.00 34.52 328 ASP B O 1
ATOM 5347 N N . GLU B 1 329 ? 76.303 -2.881 -49.383 1.00 36.69 329 GLU B N 1
ATOM 5348 C CA . GLU B 1 329 ? 77.695 -3.204 -49.083 1.00 37.99 329 GLU B CA 1
ATOM 5349 C C . GLU B 1 329 ? 78.281 -2.217 -48.080 1.00 34.29 329 GLU B C 1
ATOM 5350 O O . GLU B 1 329 ? 78.839 -2.615 -47.049 1.00 36.89 329 GLU B O 1
ATOM 5356 N N . SER B 1 330 ? 78.153 -0.917 -48.360 1.00 33.02 330 SER B N 1
ATOM 5357 C CA . SER B 1 330 ? 78.724 0.109 -47.497 1.00 36.49 330 SER B CA 1
ATOM 5358 C C . SER B 1 330 ? 77.778 0.556 -46.389 1.00 37.20 330 SER B C 1
ATOM 5359 O O . SER B 1 330 ? 78.216 1.269 -45.480 1.00 36.16 330 SER B O 1
ATOM 5362 N N . LYS B 1 331 ? 76.505 0.150 -46.456 1.00 36.24 331 LYS B N 1
ATOM 5363 C CA . LYS B 1 331 ? 75.458 0.546 -45.509 1.00 31.03 331 LYS B CA 1
ATOM 5364 C C . LYS B 1 331 ? 75.177 2.045 -45.558 1.00 34.49 331 LYS B C 1
ATOM 5365 O O . LYS B 1 331 ? 74.943 2.676 -44.524 1.00 29.62 331 LYS B O 1
ATOM 5371 N N . THR B 1 332 ? 75.171 2.620 -46.763 1.00 30.37 332 THR B N 1
ATOM 5372 C CA . THR B 1 332 ? 74.837 4.028 -46.948 1.00 26.47 332 THR B CA 1
ATOM 5373 C C . THR B 1 332 ? 73.917 4.198 -48.155 1.00 27.72 332 THR B C 1
ATOM 5374 O O . THR B 1 332 ? 73.943 3.378 -49.076 1.00 26.52 332 THR B O 1
ATOM 5378 N N . PRO B 1 333 ? 73.108 5.251 -48.167 1.00 26.61 333 PRO B N 1
ATOM 5379 C CA . PRO B 1 333 ? 72.297 5.566 -49.348 1.00 27.80 333 PRO B CA 1
ATOM 5380 C C . PRO B 1 333 ? 72.994 6.577 -50.252 1.00 28.61 333 PRO B C 1
ATOM 5381 O O . PRO B 1 333 ? 73.926 7.278 -49.845 1.00 27.06 333 PRO B O 1
ATOM 5385 N N . TYR B 1 334 ? 72.515 6.653 -51.496 1.00 26.65 334 TYR B N 1
ATOM 5386 C CA . TYR B 1 334 ? 72.865 7.777 -52.348 1.00 29.07 334 TYR B CA 1
ATOM 5387 C C . TYR B 1 334 ? 71.618 8.266 -53.072 1.00 29.85 334 TYR B C 1
ATOM 5388 O O . TYR B 1 334 ? 70.609 7.563 -53.173 1.00 28.22 334 TYR B O 1
ATOM 5397 N N . LEU B 1 335 ? 71.692 9.512 -53.532 1.00 27.35 335 LEU B N 1
ATOM 5398 C CA . LEU B 1 335 ? 70.562 10.233 -54.102 1.00 30.49 335 LEU B CA 1
ATOM 5399 C C . LEU B 1 335 ? 70.914 10.688 -55.508 1.00 30.18 335 LEU B C 1
ATOM 5400 O O . LEU B 1 335 ? 72.016 11.188 -55.746 1.00 29.11 335 LEU B O 1
ATOM 5405 N N . VAL B 1 336 ? 69.973 10.537 -56.435 1.00 27.93 336 VAL B N 1
ATOM 5406 C CA . VAL B 1 336 ? 70.166 10.975 -57.813 1.00 31.14 336 VAL B CA 1
ATOM 5407 C C . VAL B 1 336 ? 68.980 11.845 -58.202 1.00 36.56 336 VAL B C 1
ATOM 5408 O O . VAL B 1 336 ? 67.826 11.434 -58.031 1.00 34.81 336 VAL B O 1
ATOM 5412 N N . GLN B 1 337 ? 69.259 13.044 -58.722 1.00 33.23 337 GLN B N 1
ATOM 5413 C CA . GLN B 1 337 ? 68.207 13.940 -59.213 1.00 34.71 337 GLN B CA 1
ATOM 5414 C C . GLN B 1 337 ? 68.738 14.619 -60.473 1.00 31.38 337 GLN B C 1
ATOM 5415 O O . GLN B 1 337 ? 69.516 15.577 -60.386 1.00 34.50 337 GLN B O 1
ATOM 5421 N N . GLY B 1 338 ? 68.332 14.121 -61.632 1.00 34.66 338 GLY B N 1
ATOM 5422 C CA . GLY B 1 338 ? 68.897 14.625 -62.875 1.00 37.44 338 GLY B CA 1
ATOM 5423 C C . GLY B 1 338 ? 70.383 14.304 -62.929 1.00 36.42 338 GLY B C 1
ATOM 5424 O O . GLY B 1 338 ? 70.790 13.143 -62.805 1.00 42.72 338 GLY B O 1
ATOM 5425 N N . ASN B 1 339 ? 71.232 15.321 -63.101 1.00 32.63 339 ASN B N 1
ATOM 5426 C CA . ASN B 1 339 ? 72.674 15.087 -63.125 1.00 35.89 339 ASN B CA 1
ATOM 5427 C C . ASN B 1 339 ? 73.339 15.381 -61.780 1.00 32.75 339 ASN B C 1
ATOM 5428 O O . ASN B 1 339 ? 74.569 15.499 -61.711 1.00 37.21 339 ASN B O 1
ATOM 5433 N N . GLN B 1 340 ? 72.556 15.481 -60.712 1.00 34.60 340 GLN B N 1
ATOM 5434 C CA . GLN B 1 340 ? 73.072 15.704 -59.366 1.00 30.64 340 GLN B CA 1
ATOM 5435 C C . GLN B 1 340 ? 73.068 14.393 -58.591 1.00 32.76 340 GLN B C 1
ATOM 5436 O O . GLN B 1 340 ? 72.042 13.708 -58.528 1.00 34.69 340 GLN B O 1
ATOM 5442 N N . TRP B 1 341 ? 74.195 14.076 -57.955 1.00 34.28 341 TRP B N 1
ATOM 5443 C CA . TRP B 1 341 ? 74.402 12.784 -57.308 1.00 31.06 341 TRP B CA 1
ATOM 5444 C C . TRP B 1 341 ? 75.016 13.037 -55.943 1.00 30.35 341 TRP B C 1
ATOM 5445 O O . TRP B 1 341 ? 76.039 13.718 -55.856 1.00 30.10 341 TRP B O 1
ATOM 5456 N N . PHE B 1 342 ? 74.406 12.501 -54.885 1.00 26.24 342 PHE B N 1
ATOM 5457 C CA . PHE B 1 342 ? 74.902 12.733 -53.531 1.00 26.09 342 PHE B CA 1
ATOM 5458 C C . PHE B 1 342 ? 75.072 11.420 -52.787 1.00 28.53 342 PHE B C 1
ATOM 5459 O O . PHE B 1 342 ? 74.206 10.545 -52.850 1.00 29.37 342 PHE B O 1
ATOM 5467 N N . SER B 1 343 ? 76.168 11.305 -52.040 1.00 23.16 343 SER B N 1
ATOM 5468 C CA . SER B 1 343 ? 76.316 10.267 -51.026 1.00 26.72 343 SER B CA 1
ATOM 5469 C C . SER B 1 343 ? 75.965 10.910 -49.695 1.00 27.26 343 SER B C 1
ATOM 5470 O O . SER B 1 343 ? 76.440 12.008 -49.409 1.00 28.95 343 SER B O 1
ATOM 5473 N N . TYR B 1 344 ? 75.122 10.253 -48.893 1.00 24.90 344 TYR B N 1
ATOM 5474 C CA . TYR B 1 344 ? 74.694 10.882 -47.651 1.00 23.58 344 TYR B CA 1
ATOM 5475 C C . TYR B 1 344 ? 74.441 9.804 -46.605 1.00 24.57 344 TYR B C 1
ATOM 5476 O O . TYR B 1 344 ? 74.677 8.614 -46.832 1.00 29.68 344 TYR B O 1
ATOM 5485 N N . ASP B 1 345 ? 73.999 10.235 -45.434 1.00 24.15 345 ASP B N 1
ATOM 5486 C CA . ASP B 1 345 ? 73.664 9.321 -44.355 1.00 28.70 345 ASP B CA 1
ATOM 5487 C C . ASP B 1 345 ? 72.236 9.592 -43.915 1.00 29.80 345 ASP B C 1
ATOM 5488 O O . ASP B 1 345 ? 71.762 10.730 -43.983 1.00 27.37 345 ASP B O 1
ATOM 5493 N N . ASP B 1 346 ? 71.544 8.535 -43.484 1.00 29.16 346 ASP B N 1
ATOM 5494 C CA . ASP B 1 346 ? 70.128 8.638 -43.145 1.00 27.20 346 ASP B CA 1
ATOM 5495 C C . ASP B 1 346 ? 69.837 7.704 -41.973 1.00 30.27 346 ASP B C 1
ATOM 5496 O O . ASP B 1 346 ? 70.755 7.215 -41.304 1.00 27.47 346 ASP B O 1
ATOM 5501 N N . VAL B 1 347 ? 68.548 7.442 -41.716 1.00 28.73 347 VAL B N 1
ATOM 5502 C CA . VAL B 1 347 ? 68.195 6.619 -40.556 1.00 29.67 347 VAL B CA 1
ATOM 5503 C C . VAL B 1 347 ? 68.734 5.206 -40.720 1.00 31.83 347 VAL B C 1
ATOM 5504 O O . VAL B 1 347 ? 69.217 4.593 -39.758 1.00 29.63 347 VAL B O 1
ATOM 5508 N N . GLU B 1 348 ? 68.682 4.675 -41.944 1.00 23.40 348 GLU B N 1
ATOM 5509 C CA . GLU B 1 348 ? 69.138 3.311 -42.166 1.00 26.30 348 GLU B CA 1
ATOM 5510 C C . GLU B 1 348 ? 70.649 3.204 -41.985 1.00 26.33 348 GLU B C 1
ATOM 5511 O O . GLU B 1 348 ? 71.137 2.243 -41.378 1.00 27.43 348 GLU B O 1
ATOM 5517 N N . SER B 1 349 ? 71.411 4.171 -42.506 1.00 25.94 349 SER B N 1
ATOM 5518 C CA . SER B 1 349 ? 72.865 4.083 -42.343 1.00 28.46 349 SER B CA 1
ATOM 5519 C C . SER B 1 349 ? 73.266 4.334 -40.894 1.00 25.78 349 SER B C 1
ATOM 5520 O O . SER B 1 349 ? 74.192 3.694 -40.379 1.00 26.41 349 SER B O 1
ATOM 5523 N N . MET B 1 350 ? 72.576 5.254 -40.219 1.00 28.57 350 MET B N 1
ATOM 5524 C CA . MET B 1 350 ? 72.868 5.497 -38.806 1.00 26.88 350 MET B CA 1
ATOM 5525 C C . MET B 1 350 ? 72.549 4.278 -37.956 1.00 28.18 350 MET B C 1
ATOM 5526 O O . MET B 1 350 ? 73.300 3.946 -37.024 1.00 31.55 350 MET B O 1
ATOM 5531 N N . LYS B 1 351 ? 71.428 3.610 -38.245 1.00 26.06 351 LYS B N 1
ATOM 5532 C CA . LYS B 1 351 ? 71.096 2.380 -37.527 1.00 27.91 351 LYS B CA 1
ATOM 5533 C C . LYS B 1 351 ? 72.214 1.355 -37.658 1.00 32.57 351 LYS B C 1
ATOM 5534 O O . LYS B 1 351 ? 72.682 0.788 -36.656 1.00 32.78 351 LYS B O 1
ATOM 5540 N N . ALA B 1 352 ? 72.649 1.093 -38.898 1.00 28.34 352 ALA B N 1
ATOM 5541 C CA . ALA B 1 352 ? 73.697 0.105 -39.120 1.00 29.41 352 ALA B CA 1
ATOM 5542 C C . ALA B 1 352 ? 74.964 0.497 -38.375 1.00 29.99 352 ALA B C 1
ATOM 5543 O O . ALA B 1 352 ? 75.570 -0.321 -37.675 1.00 34.80 352 ALA B O 1
ATOM 5545 N N . LYS B 1 353 ? 75.351 1.767 -38.480 1.00 30.00 353 LYS B N 1
ATOM 5546 C CA . LYS B 1 353 ? 76.620 2.196 -37.904 1.00 29.79 353 LYS B CA 1
ATOM 5547 C C . LYS B 1 353 ? 76.570 2.160 -36.382 1.00 31.61 353 LYS B C 1
ATOM 5548 O O . LYS B 1 353 ? 77.519 1.698 -35.732 1.00 28.91 353 LYS B O 1
ATOM 5554 N N . ILE B 1 354 ? 75.470 2.630 -35.794 1.00 29.55 354 ILE B N 1
ATOM 5555 C CA . ILE B 1 354 ? 75.415 2.722 -34.336 1.00 29.99 354 ILE B CA 1
ATOM 5556 C C . ILE B 1 354 ? 75.270 1.336 -33.720 1.00 33.76 354 ILE B C 1
ATOM 5557 O O . ILE B 1 354 ? 75.836 1.052 -32.661 1.00 33.35 354 ILE B O 1
ATOM 5562 N N . ASN B 1 355 ? 74.525 0.441 -34.374 1.00 35.56 355 ASN B N 1
ATOM 5563 C CA . ASN B 1 355 ? 74.494 -0.944 -33.906 1.00 37.16 355 ASN B CA 1
ATOM 5564 C C . ASN B 1 355 ? 75.874 -1.587 -34.009 1.00 38.25 355 ASN B C 1
ATOM 5565 O O . ASN B 1 355 ? 76.266 -2.392 -33.153 1.00 38.17 355 ASN B O 1
ATOM 5570 N N . TRP B 1 356 ? 76.632 -1.230 -35.047 1.00 33.10 356 TRP B N 1
ATOM 5571 C CA . TRP B 1 356 ? 77.974 -1.783 -35.204 1.00 34.98 356 TRP B CA 1
ATOM 5572 C C . TRP B 1 356 ? 78.901 -1.274 -34.102 1.00 31.84 356 TRP B C 1
ATOM 5573 O O . TRP B 1 356 ? 79.776 -2.010 -33.629 1.00 35.19 356 TRP B O 1
ATOM 5584 N N . ILE B 1 357 ? 78.710 -0.022 -33.670 1.00 29.53 357 ILE B N 1
ATOM 5585 C CA . ILE B 1 357 ? 79.481 0.521 -32.552 1.00 29.39 357 ILE B CA 1
ATOM 5586 C C . ILE B 1 357 ? 79.292 -0.341 -31.307 1.00 34.91 357 ILE B C 1
ATOM 5587 O O . ILE B 1 357 ? 80.261 -0.692 -30.619 1.00 35.75 357 ILE B O 1
ATOM 5592 N N . LYS B 1 358 ? 78.040 -0.687 -30.994 1.00 37.09 358 LYS B N 1
ATOM 5593 C CA . LYS B 1 358 ? 77.769 -1.570 -29.859 1.00 42.51 358 LYS B CA 1
ATOM 5594 C C . LYS B 1 358 ? 78.406 -2.938 -30.063 1.00 48.28 358 LYS B C 1
ATOM 5595 O O . LYS B 1 358 ? 79.075 -3.473 -29.167 1.00 48.61 358 LYS B O 1
ATOM 5601 N N . GLN B 1 359 ? 78.184 -3.530 -31.236 1.00 41.09 359 GLN B N 1
ATOM 5602 C CA . GLN B 1 359 ? 78.682 -4.872 -31.514 1.00 40.58 359 GLN B CA 1
ATOM 5603 C C . GLN B 1 359 ? 80.195 -4.948 -31.350 1.00 44.23 359 GLN B C 1
ATOM 5604 O O . GLN B 1 359 ? 80.718 -5.910 -30.775 1.00 48.54 359 GLN B O 1
ATOM 5610 N N . GLU B 1 360 ? 80.914 -3.939 -31.836 1.00 41.64 360 GLU B N 1
ATOM 5611 C CA . GLU B 1 360 ? 82.369 -3.954 -31.778 1.00 45.49 360 GLU B CA 1
ATOM 5612 C C . GLU B 1 360 ? 82.913 -3.329 -30.503 1.00 44.55 360 GLU B C 1
ATOM 5613 O O . GLU B 1 360 ? 84.123 -3.391 -30.277 1.00 45.69 360 GLU B O 1
ATOM 5619 N N . ASN B 1 361 ? 82.046 -2.717 -29.692 1.00 43.66 361 ASN B N 1
ATOM 5620 C CA . ASN B 1 361 ? 82.405 -2.134 -28.400 1.00 48.23 361 ASN B CA 1
ATOM 5621 C C . ASN B 1 361 ? 83.438 -1.013 -28.536 1.00 42.24 361 ASN B C 1
ATOM 5622 O O . ASN B 1 361 ? 84.412 -0.934 -27.778 1.00 39.48 361 ASN B O 1
ATOM 5627 N N . TYR B 1 362 ? 83.218 -0.131 -29.505 1.00 36.97 362 TYR B N 1
ATOM 5628 C CA . TYR B 1 362 ? 83.955 1.123 -29.523 1.00 35.35 362 TYR B CA 1
ATOM 5629 C C . TYR B 1 362 ? 83.377 2.056 -28.455 1.00 36.02 362 TYR B C 1
ATOM 5630 O O . TYR B 1 362 ? 82.441 1.706 -27.729 1.00 36.92 362 TYR B O 1
ATOM 5639 N N . GLY B 1 363 ? 83.936 3.264 -28.355 1.00 31.04 363 GLY B N 1
ATOM 5640 C CA . GLY B 1 363 ? 83.655 4.106 -27.203 1.00 34.07 363 GLY B CA 1
ATOM 5641 C C . GLY B 1 363 ? 82.330 4.830 -27.244 1.00 35.66 363 GLY B C 1
ATOM 5642 O O . GLY B 1 363 ? 81.841 5.261 -26.189 1.00 32.46 363 GLY B O 1
ATOM 5643 N N . GLY B 1 364 ? 81.744 4.973 -28.427 1.00 31.27 364 GLY B N 1
ATOM 5644 C CA . GLY B 1 364 ? 80.509 5.703 -28.607 1.00 33.74 364 GLY B CA 1
ATOM 5645 C C . GLY B 1 364 ? 80.488 6.356 -29.977 1.00 32.64 364 GLY B C 1
ATOM 5646 O O . GLY B 1 364 ? 81.219 5.957 -30.882 1.00 28.64 364 GLY B O 1
ATOM 5647 N N . ALA B 1 365 ? 79.653 7.379 -30.102 1.00 29.24 365 ALA B N 1
ATOM 5648 C CA . ALA B 1 365 ? 79.461 8.052 -31.377 1.00 27.68 365 ALA B CA 1
ATOM 5649 C C . ALA B 1 365 ? 79.434 9.548 -31.144 1.00 26.09 365 ALA B C 1
ATOM 5650 O O . ALA B 1 365 ? 79.112 10.022 -30.053 1.00 29.56 365 ALA B O 1
ATOM 5652 N N . PHE B 1 366 ? 79.755 10.297 -32.191 1.00 24.06 366 PHE B N 1
ATOM 5653 C CA . PHE B 1 366 ? 79.463 11.719 -32.188 1.00 26.87 366 PHE B CA 1
ATOM 5654 C C . PHE B 1 366 ? 78.923 12.087 -33.560 1.00 26.29 366 PHE B C 1
ATOM 5655 O O . PHE B 1 366 ? 79.152 11.376 -34.541 1.00 27.96 366 PHE B O 1
ATOM 5663 N N . VAL B 1 367 ? 78.187 13.194 -33.630 1.00 26.69 367 VAL B N 1
ATOM 5664 C CA . VAL B 1 367 ? 77.589 13.616 -34.897 1.00 25.08 367 VAL B CA 1
ATOM 5665 C C . VAL B 1 367 ? 78.147 14.970 -35.326 1.00 25.53 367 VAL B C 1
ATOM 5666 O O . VAL B 1 367 ? 78.243 15.910 -34.527 1.00 26.53 367 VAL B O 1
ATOM 5670 N N . TRP B 1 368 ? 78.477 15.075 -36.609 1.00 22.18 368 TRP B N 1
ATOM 5671 C CA . TRP B 1 368 ? 78.769 16.353 -37.263 1.00 23.69 368 TRP B CA 1
ATOM 5672 C C . TRP B 1 368 ? 77.681 16.541 -38.322 1.00 28.89 368 TRP B C 1
ATOM 5673 O O . TRP B 1 368 ? 77.766 15.931 -39.387 1.00 24.57 368 TRP B O 1
ATOM 5684 N N . THR B 1 369 ? 76.661 17.368 -38.083 1.00 23.65 369 THR B N 1
ATOM 5685 C CA . THR B 1 369 ? 76.474 18.297 -36.961 1.00 27.94 369 THR B CA 1
ATOM 5686 C C . THR B 1 369 ? 75.036 18.232 -36.448 1.00 26.41 369 THR B C 1
ATOM 5687 O O . THR B 1 369 ? 74.176 17.591 -37.054 1.00 25.69 369 THR B O 1
ATOM 5691 N N . LEU B 1 370 ? 74.750 18.976 -35.377 1.00 24.76 370 LEU B N 1
ATOM 5692 C CA . LEU B 1 370 ? 73.364 19.111 -34.935 1.00 25.50 370 LEU B CA 1
ATOM 5693 C C . LEU B 1 370 ? 72.494 19.736 -36.016 1.00 25.45 370 LEU B C 1
ATOM 5694 O O . LEU B 1 370 ? 71.313 19.402 -36.141 1.00 26.25 370 LEU B O 1
ATOM 5699 N N . ASP B 1 371 ? 73.049 20.673 -36.775 1.00 24.85 371 ASP B N 1
ATOM 5700 C CA . ASP B 1 371 ? 72.258 21.565 -37.605 1.00 27.21 371 ASP B CA 1
ATOM 5701 C C . ASP B 1 371 ? 71.967 21.016 -38.999 1.00 30.41 371 ASP B C 1
ATOM 5702 O O . ASP B 1 371 ? 71.275 21.689 -39.774 1.00 29.57 371 ASP B O 1
ATOM 5707 N N . TYR B 1 372 ? 72.458 19.817 -39.331 1.00 24.64 372 TYR B N 1
ATOM 5708 C CA . TYR B 1 372 ? 72.176 19.196 -40.627 1.00 24.81 372 TYR B CA 1
ATOM 5709 C C . TYR B 1 372 ? 71.056 18.169 -40.564 1.00 27.85 372 TYR B C 1
ATOM 5710 O O . TYR B 1 372 ? 70.545 17.763 -41.616 1.00 26.73 372 TYR B O 1
ATOM 5719 N N . ASP B 1 373 ? 70.689 17.718 -39.368 1.00 25.06 373 ASP B N 1
ATOM 5720 C CA . ASP B 1 373 ? 69.554 16.826 -39.176 1.00 23.56 373 ASP B CA 1
ATOM 5721 C C . ASP B 1 373 ? 68.244 17.597 -39.395 1.00 24.91 373 ASP B C 1
ATOM 5722 O O . ASP B 1 373 ? 68.222 18.829 -39.448 1.00 28.52 373 ASP B O 1
ATOM 5727 N N . ASP B 1 374 ? 67.131 16.865 -39.488 1.00 26.18 374 ASP B N 1
ATOM 5728 C CA . ASP B 1 374 ? 65.800 17.501 -39.506 1.00 22.04 374 ASP B CA 1
ATOM 5729 C C . ASP B 1 374 ? 65.462 17.916 -38.069 1.00 24.19 374 ASP B C 1
ATOM 5730 O O . ASP B 1 374 ? 64.666 17.285 -37.364 1.00 28.73 374 ASP B O 1
ATOM 5735 N N . PHE B 1 375 ? 66.101 19.005 -37.619 1.00 28.15 375 PHE B N 1
ATOM 5736 C CA . PHE B 1 375 ? 65.997 19.381 -36.207 1.00 30.18 375 PHE B CA 1
ATOM 5737 C C . PHE B 1 375 ? 64.630 19.960 -35.858 1.00 30.20 375 PHE B C 1
ATOM 5738 O O . PHE B 1 375 ? 64.291 20.039 -34.674 1.00 34.76 375 PHE B O 1
ATOM 5746 N N . LEU B 1 376 ? 63.835 20.347 -36.848 1.00 33.52 376 LEU B N 1
ATOM 5747 C CA . LEU B 1 376 ? 62.470 20.808 -36.618 1.00 36.32 376 LEU B CA 1
ATOM 5748 C C . LEU B 1 376 ? 61.443 19.691 -36.703 1.00 36.44 376 LEU B C 1
ATOM 5749 O O . LEU B 1 376 ? 60.322 19.849 -36.203 1.00 39.18 376 LEU B O 1
ATOM 5754 N N . GLY B 1 377 ? 61.786 18.581 -37.339 1.00 34.48 377 GLY B N 1
ATOM 5755 C CA . GLY B 1 377 ? 60.802 17.573 -37.652 1.00 29.65 377 GLY B CA 1
ATOM 5756 C C . GLY B 1 377 ? 59.869 17.920 -38.791 1.00 39.19 377 GLY B C 1
ATOM 5757 O O . GLY B 1 377 ? 58.958 17.137 -39.078 1.00 42.15 377 GLY B O 1
ATOM 5758 N N . SER B 1 378 ? 60.077 19.041 -39.476 1.00 37.50 378 SER B N 1
ATOM 5759 C CA . SER B 1 378 ? 59.141 19.470 -40.509 1.00 42.17 378 SER B CA 1
ATOM 5760 C C . SER B 1 378 ? 59.679 19.356 -41.930 1.00 40.66 378 SER B C 1
ATOM 5761 O O . SER B 1 378 ? 58.902 19.520 -42.878 1.00 33.54 378 SER B O 1
ATOM 5764 N N . PHE B 1 379 ? 60.973 19.071 -42.113 1.00 31.63 379 PHE B N 1
ATOM 5765 C CA . PHE B 1 379 ? 61.540 18.970 -43.456 1.00 34.01 379 PHE B CA 1
ATOM 5766 C C . PHE B 1 379 ? 61.246 17.628 -44.124 1.00 35.65 379 PHE B C 1
ATOM 5767 O O . PHE B 1 379 ? 61.100 17.574 -45.354 1.00 31.57 379 PHE B O 1
ATOM 5775 N N . CYS B 1 380 ? 61.176 16.546 -43.344 1.00 29.66 380 CYS B N 1
ATOM 5776 C CA . CYS B 1 380 ? 60.941 15.204 -43.860 1.00 33.49 380 CYS B CA 1
ATOM 5777 C C . CYS B 1 380 ? 59.514 14.762 -43.561 1.00 32.01 380 CYS B C 1
ATOM 5778 O O . CYS B 1 380 ? 58.925 15.154 -42.547 1.00 34.25 380 CYS B O 1
ATOM 5781 N N . THR B 1 381 ? 58.950 13.942 -44.451 1.00 32.25 381 THR B N 1
ATOM 5782 C CA . THR B 1 381 ? 57.632 13.379 -44.196 1.00 31.38 381 THR B CA 1
ATOM 5783 C C . THR B 1 381 ? 57.666 11.979 -43.595 1.00 31.26 381 THR B C 1
ATOM 5784 O O . THR B 1 381 ? 56.757 11.624 -42.838 1.00 32.59 381 THR B O 1
ATOM 5788 N N . GLU B 1 382 ? 58.701 11.182 -43.872 1.00 36.39 382 GLU B N 1
ATOM 5789 C CA . GLU B 1 382 ? 58.619 9.756 -43.559 1.00 34.84 382 GLU B CA 1
ATOM 5790 C C . GLU B 1 382 ? 58.750 9.450 -42.071 1.00 36.84 382 GLU B C 1
ATOM 5791 O O . GLU B 1 382 ? 58.430 8.329 -41.660 1.00 36.01 382 GLU B O 1
ATOM 5797 N N . HIS B 1 383 ? 59.220 10.395 -41.251 1.00 34.54 383 HIS B N 1
ATOM 5798 C CA . HIS B 1 383 ? 59.369 10.152 -39.820 1.00 34.33 383 HIS B CA 1
ATOM 5799 C C . HIS B 1 383 ? 58.211 10.688 -38.994 1.00 40.28 383 HIS B C 1
ATOM 5800 O O . HIS B 1 383 ? 58.343 10.794 -37.765 1.00 40.40 383 HIS B O 1
ATOM 5807 N N . ASN B 1 384 ? 57.094 11.046 -39.635 1.00 40.97 384 ASN B N 1
ATOM 5808 C CA . ASN B 1 384 ? 55.884 11.497 -38.943 1.00 43.57 384 ASN B CA 1
ATOM 5809 C C . ASN B 1 384 ? 56.159 12.693 -38.030 1.00 42.31 384 ASN B C 1
ATOM 5810 O O . ASN B 1 384 ? 55.542 12.844 -36.976 1.00 45.27 384 ASN B O 1
ATOM 5815 N N . GLY B 1 385 ? 57.073 13.560 -38.445 1.00 33.62 385 GLY B N 1
ATOM 5816 C CA . GLY B 1 385 ? 57.336 14.780 -37.714 1.00 42.51 385 GLY B CA 1
ATOM 5817 C C . GLY B 1 385 ? 58.329 14.647 -36.579 1.00 38.28 385 GLY B C 1
ATOM 5818 O O . GLY B 1 385 ? 58.482 15.593 -35.797 1.00 36.00 385 GLY B O 1
ATOM 5819 N N . LYS B 1 386 ? 58.986 13.501 -36.446 1.00 34.31 386 LYS B N 1
ATOM 5820 C CA . LYS B 1 386 ? 59.967 13.337 -35.378 1.00 35.74 386 LYS B CA 1
ATOM 5821 C C . LYS B 1 386 ? 61.105 14.334 -35.556 1.00 32.03 386 LYS B C 1
ATOM 5822 O O . LYS B 1 386 ? 61.668 14.467 -36.647 1.00 32.23 386 LYS B O 1
ATOM 5828 N N . LYS B 1 387 ? 61.434 15.054 -34.487 1.00 29.52 387 LYS B N 1
ATOM 5829 C CA . LYS B 1 387 ? 62.631 15.885 -34.516 1.00 28.59 387 LYS B CA 1
ATOM 5830 C C . LYS B 1 387 ? 63.873 15.027 -34.358 1.00 27.73 387 LYS B C 1
ATOM 5831 O O . LYS B 1 387 ? 63.877 14.024 -33.633 1.00 30.65 387 LYS B O 1
ATOM 5837 N N . TYR B 1 388 ? 64.941 15.440 -35.037 1.00 26.65 388 TYR B N 1
ATOM 5838 C CA . TYR B 1 388 ? 66.227 14.778 -35.002 1.00 26.63 388 TYR B CA 1
ATOM 5839 C C . TYR B 1 388 ? 66.113 13.275 -35.333 1.00 28.44 388 TYR B C 1
ATOM 5840 O O . TYR B 1 388 ? 66.528 12.434 -34.541 1.00 26.27 388 TYR B O 1
ATOM 5849 N N . PRO B 1 389 ? 65.535 12.934 -36.492 1.00 26.03 389 PRO B N 1
ATOM 5850 C CA . PRO B 1 389 ? 65.388 11.506 -36.810 1.00 28.90 389 PRO B CA 1
ATOM 5851 C C . PRO B 1 389 ? 66.722 10.782 -36.874 1.00 26.25 389 PRO B C 1
ATOM 5852 O O . PRO B 1 389 ? 66.788 9.597 -36.530 1.00 32.85 389 PRO B O 1
ATOM 5856 N N . LEU B 1 390 ? 67.792 11.468 -37.288 1.00 23.89 390 LEU B N 1
ATOM 5857 C CA . LEU B 1 390 ? 69.119 10.849 -37.299 1.00 27.17 390 LEU B CA 1
ATOM 5858 C C . LEU B 1 390 ? 69.731 10.836 -35.905 1.00 27.12 390 LEU B C 1
ATOM 5859 O O . LEU B 1 390 ? 70.110 9.777 -35.393 1.00 26.70 390 LEU B O 1
ATOM 5864 N N . ILE B 1 391 ? 69.843 12.010 -35.288 1.00 24.81 391 ILE B N 1
ATOM 5865 C CA . ILE B 1 391 ? 70.673 12.131 -34.086 1.00 25.20 391 ILE B CA 1
ATOM 5866 C C . ILE B 1 391 ? 70.033 11.426 -32.896 1.00 26.38 391 ILE B C 1
ATOM 5867 O O . ILE B 1 391 ? 70.746 10.941 -32.002 1.00 27.58 391 ILE B O 1
ATOM 5872 N N . SER B 1 392 ? 68.694 11.326 -32.868 1.00 26.99 392 SER B N 1
ATOM 5873 C CA . SER B 1 392 ? 68.009 10.588 -31.801 1.00 26.36 392 SER B CA 1
ATOM 5874 C C . SER B 1 392 ? 68.481 9.147 -31.691 1.00 26.38 392 SER B C 1
ATOM 5875 O O . SER B 1 392 ? 68.325 8.539 -30.628 1.00 30.04 392 SER B O 1
ATOM 5878 N N . LEU B 1 393 ? 69.020 8.576 -32.773 1.00 27.14 393 LEU B N 1
ATOM 5879 C CA . LEU B 1 393 ? 69.376 7.159 -32.757 1.00 27.38 393 LEU B CA 1
ATOM 5880 C C . LEU B 1 393 ? 70.494 6.864 -31.769 1.00 29.47 393 LEU B C 1
ATOM 5881 O O . LEU B 1 393 ? 70.560 5.748 -31.239 1.00 31.27 393 LEU B O 1
ATOM 5886 N N . MET B 1 394 ? 71.373 7.835 -31.507 1.00 26.55 394 MET B N 1
ATOM 5887 C CA . MET B 1 394 ? 72.440 7.613 -30.527 1.00 26.69 394 MET B CA 1
ATOM 5888 C C . MET B 1 394 ? 71.865 7.255 -29.162 1.00 34.79 394 MET B C 1
ATOM 5889 O O . MET B 1 394 ? 72.169 6.199 -28.595 1.00 31.77 394 MET B O 1
ATOM 5894 N N . GLN B 1 395 ? 71.021 8.132 -28.619 1.00 31.33 395 GLN B N 1
ATOM 5895 C CA . GLN B 1 395 ? 70.391 7.838 -27.337 1.00 34.10 395 GLN B CA 1
ATOM 5896 C C . GLN B 1 395 ? 69.554 6.562 -27.414 1.00 35.38 395 GLN B C 1
ATOM 5897 O O . GLN B 1 395 ? 69.573 5.738 -26.490 1.00 36.49 395 GLN B O 1
ATOM 5903 N N . GLU B 1 396 ? 68.829 6.365 -28.514 1.00 31.46 396 GLU B N 1
ATOM 5904 C CA . GLU B 1 396 ? 67.922 5.223 -28.577 1.00 34.86 396 GLU B CA 1
ATOM 5905 C C . GLU B 1 396 ? 68.675 3.900 -28.571 1.00 37.89 396 GLU B C 1
ATOM 5906 O O . GLU B 1 396 ? 68.258 2.945 -27.904 1.00 37.32 396 GLU B O 1
ATOM 5912 N N . ILE B 1 397 ? 69.785 3.817 -29.293 1.00 34.25 397 ILE B N 1
ATOM 5913 C CA . ILE B 1 397 ? 70.501 2.550 -29.406 1.00 34.82 397 ILE B CA 1
ATOM 5914 C C . ILE B 1 397 ? 71.587 2.425 -28.348 1.00 33.85 397 ILE B C 1
ATOM 5915 O O . ILE B 1 397 ? 71.766 1.356 -27.760 1.00 38.04 397 ILE B O 1
ATOM 5920 N N . LEU B 1 398 ? 72.324 3.496 -28.075 1.00 33.49 398 LEU B N 1
ATOM 5921 C CA . LEU B 1 398 ? 73.407 3.403 -27.099 1.00 38.43 398 LEU B CA 1
ATOM 5922 C C . LEU B 1 398 ? 72.974 3.735 -25.675 1.00 45.07 398 LEU B C 1
ATOM 5923 O O . LEU B 1 398 ? 73.606 3.257 -24.726 1.00 49.29 398 LEU B O 1
ATOM 5928 N N . GLY B 1 399 ? 71.918 4.521 -25.503 1.00 41.93 399 GLY B N 1
ATOM 5929 C CA . GLY B 1 399 ? 71.617 5.131 -24.220 1.00 53.12 399 GLY B CA 1
ATOM 5930 C C . GLY B 1 399 ? 71.323 4.175 -23.091 1.00 63.55 399 GLY B C 1
ATOM 5931 O O . GLY B 1 399 ? 71.547 4.523 -21.933 1.00 77.34 399 GLY B O 1
#

Radius of gyration: 32.35 Å; Cα contacts (8 Å, |Δi|>4): 1671; chains: 2; bounding box: 70×66×95 Å

B-factor: mean 40.1, std 11.57, range [20.51, 103.91]